Protein 4KBX (pdb70)

Organism: Escherichia coli (strain K12) (NCBI:txid83333)

CATH classification: 2.40.37.30

Foldseek 3Di:
DVLLVVFPVLQVVLVQVCVVVVNDAAQADEFALVQLLVLLLLLVVLLVVLLAAEAEELQQLAVVSQVSSVVSPHPFHAAQAVLSVVLVVSVGAAAEYCPPHHDDLVCLLVPLQVDYNEYEDFDVVSLLSNLVSQVVNVHAHEYAFEEDEPQFDADVSRNTTHYLVCVVVVVVSSVPRNRYDHAYYEYPAQWAQDVVVLDIGGTVSVVSRLVSCVVVVVVVDDHNAYEHEDPSHSVCSVVCSVSVHRYYYDYCSSQQQGPSCPNNPGPRGHRWGKWFWADDDPFWTKTADFFDDPVWPWWKKWWADVVVRDIDIWTWDDDDPPDDCRITITHGDDDGGIMMITDTSGSLLVTWGKYWYWYCSVVVDTDTDFIGTSNHHGPD

Radius of gyration: 22.04 Å; Cα contacts (8 Å, |Δi|>4): 861; chains: 1; bounding box: 59×41×60 Å

Solvent-accessible surface area: 16133 Å² total

InterPro domains:
  IPR001608 Alanine racemase, N-terminal [PF01168] (33-264)
  IPR029066 PLP-binding barrel [SSF51419] (34-268)
  IPR048449 YhfX-like, C-terminal domain [PF21279] (278-374)

Secondary structure (DSSP, 8-state):
-TTT----HHHHHHHHHHHHTT-S-SSEEEEEHHHHHHHHHHHHHHHHHHT-EE--------HHHHHHHHTTT---EEESSHHHHH--TT---EEEESSSSPPPGGGHHHHHHH-EEEEEESSHHHHHHHHHHHHHTT--EEEEEEEE-TTS---TT---SEEGGGHHHHHHHHHH-TTEEEEEEE-S-SEEEETTTTEEEE-HHHHHHHHHHHHHHTTT---SEEE--SS--TTTHHHHHHTT--EE--SGGGGT-SGGGTTS-SSSPP--EEEEEEEEETTEEEEE-S---TTS---EEEEEETTTTEEEEEEBPP--TTS--SEEEESS---TT-EEEE-----GGGS--EEEEEE-GGGT--EEEEEE-TTS-B--

B-factor: mean 26.82, std 7.21, range [16.88, 63.21]

Structure (mmCIF, N/CA/C/O backbone):
data_4KBX
#
_entry.id   4KBX
#
_cell.length_a   66.920
_cell.length_b   82.651
_cell.length_c   149.460
_cell.angle_alpha   90.00
_cell.angle_beta   90.00
_cell.angle_gamma   90.00
#
_symmetry.space_group_name_H-M   'C 2 2 21'
#
loop_
_entity.id
_entity.type
_entity.pdbx_description
1 polymer 'Uncharacterized protein YhfX'
2 non-polymer 'SULFATE ION'
3 non-polymer GLYCEROL
4 non-polymer 'CHLORIDE ION'
5 water water
#
loop_
_atom_site.group_PDB
_atom_site.id
_atom_site.type_symbol
_atom_site.label_atom_id
_atom_site.label_alt_id
_atom_site.label_comp_id
_atom_site.label_asym_id
_atom_site.label_entity_id
_atom_site.label_seq_id
_atom_site.pdbx_PDB_ins_code
_atom_site.Cartn_x
_atom_site.Cartn_y
_atom_site.Cartn_z
_atom_site.occupancy
_atom_site.B_iso_or_equiv
_atom_site.auth_seq_id
_atom_site.auth_comp_id
_atom_site.auth_asym_id
_atom_site.auth_atom_id
_atom_site.pdbx_PDB_model_num
ATOM 12 N N . PHE A 1 3 ? 15.971 55.717 46.589 1.00 19.76 2 PHE A N 1
ATOM 13 C CA . PHE A 1 3 ? 15.260 56.708 47.401 1.00 20.90 2 PHE A CA 1
ATOM 14 C C . PHE A 1 3 ? 13.944 57.212 46.789 1.00 20.71 2 PHE A C 1
ATOM 15 O O . PHE A 1 3 ? 13.353 58.162 47.299 1.00 21.63 2 PHE A O 1
ATOM 23 N N . VAL A 1 4 ? 13.502 56.604 45.692 1.00 21.05 3 VAL A N 1
ATOM 24 C CA . VAL A 1 4 ? 12.246 57.020 45.069 1.00 20.51 3 VAL A CA 1
ATOM 25 C C . VAL A 1 4 ? 11.050 56.817 46.005 1.00 22.08 3 VAL A C 1
ATOM 26 O O . VAL A 1 4 ? 10.191 57.697 46.121 1.00 21.24 3 VAL A O 1
ATOM 30 N N . GLU A 1 5 ? 11.018 55.683 46.702 1.00 19.84 4 GLU A N 1
ATOM 31 C CA . GLU A 1 5 ? 9.980 55.435 47.712 1.00 22.31 4 GLU A CA 1
ATOM 32 C C . GLU A 1 5 ? 9.979 56.521 48.780 1.00 21.13 4 GLU A C 1
ATOM 33 O O . GLU A 1 5 ? 8.930 57.062 49.135 1.00 21.64 4 GLU A O 1
ATOM 39 N N . ALA A 1 6 ? 11.162 56.846 49.287 1.00 21.10 5 ALA A N 1
ATOM 40 C CA . ALA A 1 6 ? 11.275 57.857 50.329 1.00 21.13 5 ALA A CA 1
ATOM 41 C C . ALA A 1 6 ? 10.892 59.245 49.822 1.00 20.40 5 ALA A C 1
ATOM 42 O O . ALA A 1 6 ? 10.245 60.012 50.540 1.00 20.81 5 ALA A O 1
ATOM 44 N N . LEU A 1 7 ? 11.282 59.556 48.585 1.00 20.21 6 LEU A N 1
ATOM 45 C CA . LEU A 1 7 ? 10.919 60.815 47.950 1.00 19.67 6 LEU A CA 1
ATOM 46 C C . LEU A 1 7 ? 9.405 60.958 47.817 1.00 20.07 6 LEU A C 1
ATOM 47 O O . LEU A 1 7 ? 8.851 62.007 48.136 1.00 20.73 6 LEU A O 1
ATOM 76 N N . ARG A 1 9 ? 7.148 59.603 49.553 1.00 21.26 8 ARG A N 1
ATOM 77 C CA . ARG A 1 9 ? 6.499 59.707 50.856 1.00 21.63 8 ARG A CA 1
ATOM 78 C C . ARG A 1 9 ? 6.777 61.045 51.543 1.00 22.53 8 ARG A C 1
ATOM 79 O O . ARG A 1 9 ? 5.870 61.685 52.089 1.00 23.89 8 ARG A O 1
ATOM 87 N N . GLN A 1 10 ? 8.041 61.457 51.526 1.00 20.13 9 GLN A N 1
ATOM 88 C CA . GLN A 1 10 ? 8.465 62.611 52.306 1.00 20.88 9 GLN A CA 1
ATOM 89 C C . GLN A 1 10 ? 8.419 63.959 51.600 1.00 20.45 9 GLN A C 1
ATOM 90 O O . GLN A 1 10 ? 8.305 64.995 52.263 1.00 24.43 9 GLN A O 1
ATOM 96 N N . ASN A 1 11 ? 8.541 63.964 50.275 1.00 20.87 10 ASN A N 1
ATOM 97 C CA . ASN A 1 11 ? 8.628 65.226 49.547 1.00 19.38 10 ASN A CA 1
ATOM 98 C C . ASN A 1 11 ? 8.051 65.173 48.132 1.00 22.56 10 ASN A C 1
ATOM 99 O O . ASN A 1 11 ? 8.736 65.476 47.138 1.00 21.47 10 ASN A O 1
ATOM 104 N N . PRO A 1 12 ? 6.768 64.804 48.025 1.00 20.70 11 PRO A N 1
ATOM 105 C CA . PRO A 1 12 ? 6.158 64.822 46.696 1.00 20.18 11 PRO A CA 1
ATOM 106 C C . PRO A 1 12 ? 6.140 66.228 46.083 1.00 20.55 11 PRO A C 1
ATOM 107 O O . PRO A 1 12 ? 6.110 66.347 44.854 1.00 22.62 11 PRO A O 1
ATOM 111 N N . ALA A 1 13 ? 6.163 67.267 46.914 1.00 21.61 12 ALA A N 1
ATOM 112 C CA . ALA A 1 13 ? 6.162 68.639 46.411 1.00 21.67 12 ALA A CA 1
ATOM 113 C C . ALA A 1 13 ? 7.415 68.943 45.603 1.00 22.10 12 ALA A C 1
ATOM 114 O O . ALA A 1 13 ? 7.377 69.768 44.692 1.00 21.11 12 ALA A O 1
ATOM 116 N N . LEU A 1 14 ? 8.524 68.283 45.942 1.00 19.97 13 LEU A N 1
ATOM 117 C CA . LEU A 1 14 ? 9.763 68.478 45.201 1.00 21.62 13 LEU A CA 1
ATOM 118 C C . LEU A 1 14 ? 9.651 67.889 43.789 1.00 20.25 13 LEU A C 1
ATOM 119 O O . LEU A 1 14 ? 10.159 68.474 42.825 1.00 21.07 13 LEU A O 1
ATOM 124 N N . ILE A 1 15 ? 9.009 66.727 43.670 1.00 19.82 14 ILE A N 1
ATOM 125 C CA . ILE A 1 15 ? 8.749 66.146 42.362 1.00 20.33 14 ILE A CA 1
ATOM 126 C C . ILE A 1 15 ? 7.929 67.127 41.532 1.00 20.67 14 ILE A C 1
ATOM 127 O O . ILE A 1 15 ? 8.271 67.422 40.388 1.00 21.41 14 ILE A O 1
ATOM 132 N N . SER A 1 16 ? 6.860 67.656 42.122 1.00 22.98 15 SER A N 1
ATOM 133 C CA . SER A 1 16 ? 5.986 68.573 41.392 1.00 23.88 15 SER A CA 1
ATOM 134 C C . SER A 1 16 ? 6.708 69.843 40.985 1.00 22.06 15 SER A C 1
ATOM 135 O O . SER A 1 16 ? 6.553 70.319 39.858 1.00 23.89 15 SER A O 1
ATOM 138 N N . ALA A 1 17 ? 7.523 70.378 41.891 1.00 21.50 16 ALA A N 1
ATOM 139 C CA . ALA A 1 17 ? 8.256 71.602 41.599 1.00 21.47 16 ALA A CA 1
ATOM 140 C C . ALA A 1 17 ? 9.270 71.405 40.473 1.00 22.91 16 ALA A C 1
ATOM 141 O O . ALA A 1 17 ? 9.402 72.263 39.599 1.00 23.96 16 ALA A O 1
ATOM 143 N N . ALA A 1 18 ? 9.992 70.287 40.517 1.00 21.08 17 ALA A N 1
ATOM 144 C CA . ALA A 1 18 ? 11.026 70.006 39.526 1.00 21.15 17 ALA A CA 1
ATOM 145 C C . ALA A 1 18 ? 10.414 69.902 38.136 1.00 21.19 17 ALA A C 1
ATOM 146 O O . ALA A 1 18 ? 10.924 70.498 37.191 1.00 20.81 17 ALA A O 1
ATOM 148 N N . LEU A 1 19 ? 9.335 69.134 38.032 1.00 21.83 18 LEU A N 1
ATOM 149 C CA . LEU A 1 19 ? 8.665 68.918 36.754 1.00 19.64 18 LEU A CA 1
ATOM 150 C C . LEU A 1 19 ? 8.072 70.220 36.237 1.00 24.38 18 LEU A C 1
ATOM 151 O O . LEU A 1 19 ? 8.152 70.511 35.037 1.00 23.79 18 LEU A O 1
ATOM 156 N N . SER A 1 20 ? 7.493 71.009 37.140 1.00 24.38 19 SER A N 1
ATOM 157 C CA . SER A 1 20 ? 6.903 72.286 36.755 1.00 25.88 19 SER A CA 1
ATOM 158 C C . SER A 1 20 ? 7.957 73.220 36.181 1.00 24.77 19 SER A C 1
ATOM 159 O O . SER A 1 20 ? 7.773 73.795 35.106 1.00 25.35 19 SER A O 1
ATOM 162 N N . LEU A 1 21 ? 9.082 73.337 36.879 1.00 22.98 20 LEU A N 1
ATOM 163 C CA . LEU A 1 21 ? 10.165 74.202 36.436 1.00 21.52 20 LEU A CA 1
ATOM 164 C C . LEU A 1 21 ? 10.802 73.714 35.130 1.00 22.42 20 LEU A C 1
ATOM 165 O O . LEU A 1 21 ? 11.180 74.518 34.278 1.00 24.13 20 LEU A O 1
ATOM 170 N N . TRP A 1 22 ? 10.919 72.398 34.972 1.00 20.66 21 TRP A N 1
ATOM 171 C CA . TRP A 1 22 ? 11.418 71.836 33.715 1.00 21.86 21 TRP A CA 1
ATOM 172 C C . TRP A 1 22 ? 10.476 72.185 32.558 1.00 23.52 21 TRP A C 1
ATOM 173 O O . TRP A 1 22 ? 10.933 72.588 31.474 1.00 24.08 21 TRP A O 1
ATOM 184 N N . GLN A 1 23 ? 9.171 72.052 32.792 1.00 22.37 22 GLN A N 1
ATOM 185 C CA . GLN A 1 23 ? 8.191 72.338 31.739 1.00 24.32 22 GLN A CA 1
ATOM 186 C C . GLN A 1 23 ? 8.248 73.815 31.325 1.00 27.32 22 GLN A C 1
ATOM 187 O O . GLN A 1 23 ? 7.977 74.162 30.170 1.00 26.71 22 GLN A O 1
ATOM 193 N N . GLN A 1 24 ? 8.636 74.671 32.264 1.00 26.31 23 GLN A N 1
ATOM 194 C CA . GLN A 1 24 ? 8.841 76.093 31.997 1.00 26.67 23 GLN A CA 1
ATOM 195 C C . GLN A 1 24 ? 10.180 76.380 31.316 1.00 27.13 23 GLN A C 1
ATOM 196 O O . GLN A 1 24 ? 10.488 77.533 31.018 1.00 30.62 23 GLN A O 1
ATOM 202 N N . GLY A 1 25 ? 10.991 75.347 31.104 1.00 24.87 24 GLY A N 1
ATOM 203 C CA . GLY A 1 25 ? 12.289 75.510 30.464 1.00 24.95 24 GLY A CA 1
ATOM 204 C C . GLY A 1 25 ? 13.372 76.066 31.378 1.00 26.24 24 GLY A C 1
ATOM 205 O O . GLY A 1 25 ? 14.348 76.661 30.914 1.00 29.03 24 GLY A O 1
ATOM 206 N N . LYS A 1 26 ? 13.215 75.853 32.685 1.00 26.22 25 LYS A N 1
ATOM 207 C CA . LYS A 1 26 ? 14.108 76.449 33.676 1.00 26.86 25 LYS A CA 1
ATOM 208 C C . LYS A 1 26 ? 15.082 75.454 34.311 1.00 26.36 25 LYS A C 1
ATOM 209 O O . LYS A 1 26 ? 15.986 75.854 35.049 1.00 29.20 25 LYS A O 1
ATOM 215 N N . ILE A 1 27 ? 14.897 74.164 34.039 1.00 24.57 26 ILE A N 1
ATOM 216 C CA . ILE A 1 27 ? 15.830 73.149 34.538 1.00 24.24 26 ILE A CA 1
ATOM 217 C C . ILE A 1 27 ? 16.216 72.186 33.427 1.00 25.87 26 ILE A C 1
ATOM 218 O O . ILE A 1 27 ? 15.363 71.480 32.886 1.00 25.26 26 ILE A O 1
ATOM 223 N N . ALA A 1 28 ? 17.503 72.169 33.095 1.00 24.80 27 ALA A N 1
ATOM 224 C CA . ALA A 1 28 ? 18.032 71.305 32.042 1.00 22.01 27 ALA A CA 1
ATOM 225 C C . ALA A 1 28 ? 18.253 69.898 32.578 1.00 22.82 27 ALA A C 1
ATOM 226 O O . ALA A 1 28 ? 18.432 69.719 33.789 1.00 22.82 27 ALA A O 1
ATOM 228 N N . PRO A 1 29 ? 18.239 68.890 31.692 1.00 21.23 28 PRO A N 1
ATOM 229 C CA . PRO A 1 29 ? 18.524 67.506 32.103 1.00 20.71 28 PRO A CA 1
ATOM 230 C C . PRO A 1 29 ? 19.925 67.354 32.696 1.00 22.12 28 PRO A C 1
ATOM 231 O O . PRO A 1 29 ? 20.822 68.138 32.379 1.00 22.58 28 PRO A O 1
ATOM 235 N N . ASP A 1 30 ? 20.088 66.326 33.522 1.00 19.93 29 ASP A N 1
ATOM 236 C CA . ASP A 1 30 ? 21.287 66.126 34.339 1.00 19.80 29 ASP A CA 1
ATOM 237 C C . ASP A 1 30 ? 21.472 67.273 35.327 1.00 20.46 29 ASP A C 1
ATOM 238 O O . ASP A 1 30 ? 22.536 67.906 35.400 1.00 22.04 29 ASP A O 1
ATOM 243 N N . SER A 1 31 ? 20.417 67.527 36.094 1.00 20.45 30 SER A N 1
ATOM 244 C CA . SER A 1 31 ? 20.463 68.469 37.213 1.00 20.13 30 SER A CA 1
ATOM 245 C C . SER A 1 31 ? 19.916 67.813 38.468 1.00 20.00 30 SER A C 1
ATOM 246 O O . SER A 1 31 ? 18.855 67.188 38.435 1.00 20.33 30 SER A O 1
ATOM 249 N N . TRP A 1 32 ? 20.636 67.948 39.579 1.00 19.06 31 TRP A N 1
ATOM 250 C CA . TRP A 1 32 ? 20.050 67.622 40.880 1.00 18.22 31 TRP A CA 1
ATOM 251 C C . TRP A 1 32 ? 19.279 68.851 41.291 1.00 19.27 31 TRP A C 1
ATOM 252 O O . TRP A 1 32 ? 19.804 69.967 41.222 1.00 22.95 31 TRP A O 1
ATOM 263 N N . VAL A 1 33 ? 18.021 68.657 41.677 1.00 18.17 32 VAL A N 1
ATOM 264 C CA . VAL A 1 33 ? 17.196 69.761 42.134 1.00 20.37 32 VAL A CA 1
ATOM 265 C C . VAL A 1 33 ? 17.079 69.669 43.646 1.00 20.57 32 VAL A C 1
ATOM 266 O O . VAL A 1 33 ? 16.609 68.665 44.179 1.00 21.68 32 VAL A O 1
ATOM 270 N N . ILE A 1 34 ? 17.526 70.720 44.323 1.00 19.65 33 ILE A N 1
ATOM 271 C CA . ILE A 1 34 ? 17.608 70.736 45.774 1.00 21.08 33 ILE A CA 1
ATOM 272 C C . ILE A 1 34 ? 16.527 71.611 46.373 1.00 21.26 33 ILE A C 1
ATOM 273 O O . ILE A 1 34 ? 16.397 72.779 46.011 1.00 21.20 33 ILE A O 1
ATOM 278 N N . ASP A 1 35 ? 15.775 71.039 47.308 1.00 19.27 34 ASP A N 1
ATOM 279 C CA . ASP A 1 35 ? 14.733 71.749 48.040 1.00 20.36 34 ASP A CA 1
ATOM 280 C C . ASP A 1 35 ? 15.427 72.508 49.177 1.00 21.42 34 ASP A C 1
ATOM 281 O O . ASP A 1 35 ? 15.761 71.929 50.212 1.00 21.47 34 ASP A O 1
ATOM 286 N N . VAL A 1 36 ? 15.650 73.803 48.968 1.00 21.22 35 VAL A N 1
ATOM 287 C CA . VAL A 1 36 ? 16.367 74.625 49.944 1.00 21.83 35 VAL A CA 1
ATOM 288 C C . VAL A 1 36 ? 15.632 74.707 51.290 1.00 21.22 35 VAL A C 1
ATOM 289 O O . VAL A 1 36 ? 16.262 74.603 52.354 1.00 22.60 35 VAL A O 1
ATOM 293 N N . ASP A 1 37 ? 14.307 74.882 51.244 1.00 23.43 36 ASP A N 1
ATOM 294 C CA . ASP A 1 37 ? 13.498 74.915 52.464 1.00 22.37 36 ASP A CA 1
ATOM 295 C C . ASP A 1 37 ? 13.750 73.653 53.283 1.00 22.14 36 ASP A C 1
ATOM 296 O O . ASP A 1 37 ? 13.939 73.714 54.499 1.00 22.09 36 ASP A O 1
ATOM 301 N N . GLN A 1 38 ? 13.747 72.508 52.609 1.00 19.40 37 GLN A N 1
ATOM 302 C CA . GLN A 1 38 ? 13.895 71.235 53.295 1.00 20.99 37 GLN A CA 1
ATOM 303 C C . GLN A 1 38 ? 15.310 70.954 53.793 1.00 22.57 37 GLN A C 1
ATOM 304 O O . GLN A 1 38 ? 15.493 70.409 54.884 1.00 20.53 37 GLN A O 1
ATOM 310 N N . ILE A 1 39 ? 16.317 71.286 52.992 1.00 19.76 38 ILE A N 1
ATOM 311 C CA . ILE A 1 39 ? 17.683 71.044 53.442 1.00 21.14 38 ILE A CA 1
ATOM 312 C C . ILE A 1 39 ? 17.997 71.879 54.694 1.00 21.51 38 ILE A C 1
ATOM 313 O O . ILE A 1 39 ? 18.665 71.408 55.611 1.00 21.94 38 ILE A O 1
ATOM 318 N N . LEU A 1 40 ? 17.479 73.101 54.746 1.00 20.76 39 LEU A N 1
ATOM 319 C CA . LEU A 1 40 ? 17.692 73.957 55.907 1.00 24.34 39 LEU A CA 1
ATOM 320 C C . LEU A 1 40 ? 16.910 73.455 57.121 1.00 23.35 39 LEU A C 1
ATOM 321 O O . LEU A 1 40 ? 17.390 73.529 58.256 1.00 23.54 39 LEU A O 1
ATOM 326 N N . GLU A 1 41 ? 15.710 72.936 56.896 1.00 21.28 40 GLU A N 1
ATOM 327 C CA . GLU A 1 41 ? 14.958 72.322 57.992 1.00 21.99 40 GLU A CA 1
ATOM 328 C C . GLU A 1 41 ? 15.715 71.106 58.536 1.00 22.89 40 GLU A C 1
ATOM 329 O O . GLU A 1 41 ? 15.843 70.939 59.758 1.00 22.13 40 GLU A O 1
ATOM 335 N N . ASN A 1 42 ? 16.219 70.263 57.633 1.00 20.59 41 ASN A N 1
ATOM 336 C CA . ASN A 1 42 ? 16.993 69.093 58.032 1.00 20.84 41 ASN A CA 1
ATOM 337 C C . ASN A 1 42 ? 18.225 69.506 58.826 1.00 20.07 41 ASN A C 1
ATOM 338 O O . ASN A 1 42 ? 18.560 68.891 59.841 1.00 22.17 41 ASN A O 1
ATOM 343 N N . GLY A 1 43 ? 18.896 70.551 58.356 1.00 20.24 42 GLY A N 1
ATOM 344 C CA . GLY A 1 43 ? 20.115 71.027 58.991 1.00 20.76 42 GLY A CA 1
ATOM 345 C C . GLY A 1 43 ? 19.857 71.517 60.406 1.00 23.00 42 GLY A C 1
ATOM 346 O O . GLY A 1 43 ? 20.671 71.304 61.298 1.00 21.66 42 GLY A O 1
ATOM 347 N N . LYS A 1 44 ? 18.723 72.181 60.592 1.00 21.98 43 LYS A N 1
ATOM 348 C CA . LYS A 1 44 ? 18.301 72.668 61.894 1.00 21.12 43 LYS A CA 1
ATOM 349 C C . LYS A 1 44 ? 17.993 71.516 62.850 1.00 23.58 43 LYS A C 1
ATOM 350 O O . LYS A 1 44 ? 18.389 71.550 64.021 1.00 21.47 43 LYS A O 1
ATOM 356 N N . ARG A 1 45 ? 17.290 70.498 62.361 1.00 22.38 44 ARG A N 1
ATOM 357 C CA . ARG A 1 45 ? 16.982 69.327 63.185 1.00 23.32 44 ARG A CA 1
ATOM 358 C C . ARG A 1 45 ? 18.250 68.624 63.663 1.00 22.03 44 ARG A C 1
ATOM 359 O O . ARG A 1 45 ? 18.339 68.164 64.806 1.00 22.22 44 ARG A O 1
ATOM 367 N N . LEU A 1 46 ? 19.236 68.536 62.782 1.00 20.52 45 LEU A N 1
ATOM 368 C CA . LEU A 1 46 ? 20.502 67.926 63.144 1.00 18.45 45 LEU A CA 1
ATOM 369 C C . LEU A 1 46 ? 21.188 68.716 64.263 1.00 20.77 45 LEU A C 1
ATOM 370 O O . LEU A 1 46 ? 21.705 68.136 65.219 1.00 20.72 45 LEU A O 1
ATOM 375 N N . ILE A 1 47 ? 21.196 70.038 64.132 1.00 19.67 46 ILE A N 1
ATOM 376 C CA . ILE A 1 47 ? 21.838 70.898 65.115 1.00 20.90 46 ILE A CA 1
ATOM 377 C C . ILE A 1 47 ? 21.132 70.751 66.460 1.00 21.96 46 ILE A C 1
ATOM 378 O O . ILE A 1 47 ? 21.787 70.595 67.503 1.00 21.96 46 ILE A O 1
ATOM 383 N N . GLU A 1 48 ? 19.801 70.782 66.434 1.00 21.90 47 GLU A N 1
ATOM 384 C CA . GLU A 1 48 ? 19.023 70.726 67.677 1.00 21.22 47 GLU A CA 1
ATOM 385 C C . GLU A 1 48 ? 19.220 69.398 68.382 1.00 23.57 47 GLU A C 1
ATOM 386 O O . GLU A 1 48 ? 19.250 69.328 69.617 1.00 23.34 47 GLU A O 1
ATOM 392 N N . THR A 1 49 ? 19.330 68.338 67.596 1.00 19.51 48 THR A N 1
ATOM 393 C CA . THR A 1 49 ? 19.582 67.008 68.133 1.00 19.31 48 THR A CA 1
ATOM 394 C C . THR A 1 49 ? 20.989 66.892 68.721 1.00 22.01 48 THR A C 1
ATOM 395 O O . THR A 1 49 ? 21.165 66.443 69.861 1.00 22.04 48 THR A O 1
ATOM 399 N N . ALA A 1 50 ? 21.990 67.312 67.952 1.00 19.56 49 ALA A N 1
ATOM 400 C CA . ALA A 1 50 ? 23.370 67.240 68.408 1.00 21.48 49 ALA A CA 1
ATOM 401 C C . ALA A 1 50 ? 23.581 68.047 69.682 1.00 21.77 49 ALA A C 1
ATOM 402 O O . ALA A 1 50 ? 24.310 67.615 70.581 1.00 22.25 49 ALA A O 1
ATOM 404 N N . ARG A 1 51 ? 22.928 69.202 69.773 1.00 23.03 50 ARG A N 1
ATOM 405 C CA . ARG A 1 51 ? 23.097 70.088 70.928 1.00 25.17 50 ARG A CA 1
ATOM 406 C C . ARG A 1 51 ? 22.710 69.426 72.230 1.00 24.78 50 ARG A C 1
ATOM 407 O O . ARG A 1 51 ? 23.380 69.617 73.247 1.00 24.82 50 ARG A O 1
ATOM 415 N N . LEU A 1 52 ? 21.642 68.638 72.206 1.00 22.30 51 LEU A N 1
ATOM 416 C CA . LEU A 1 52 ? 21.210 67.959 73.429 1.00 21.39 51 LEU A CA 1
ATOM 417 C C . LEU A 1 52 ? 22.308 67.023 73.938 1.00 23.97 51 LEU A C 1
ATOM 418 O O . LEU A 1 52 ? 22.539 66.909 75.147 1.00 25.12 51 LEU A O 1
ATOM 423 N N . TYR A 1 53 ? 23.001 66.369 73.012 1.00 22.27 52 TYR A N 1
ATOM 424 C CA . TYR A 1 53 ? 24.066 65.431 73.374 1.00 24.10 52 TYR A CA 1
ATOM 425 C C . TYR A 1 53 ? 25.416 66.100 73.574 1.00 24.63 52 TYR A C 1
ATOM 426 O O . TYR A 1 53 ? 26.366 65.450 73.990 1.00 27.34 52 TYR A O 1
ATOM 435 N N . GLY A 1 54 ? 25.498 67.394 73.284 1.00 22.88 53 GLY A N 1
ATOM 436 C CA . GLY A 1 54 ? 26.763 68.105 73.374 1.00 22.91 53 GLY A CA 1
ATOM 437 C C . GLY A 1 54 ? 27.781 67.693 72.311 1.00 25.38 53 GLY A C 1
ATOM 438 O O . GLY A 1 54 ? 28.994 67.826 72.501 1.00 25.21 53 GLY A O 1
ATOM 439 N N . ILE A 1 55 ? 27.288 67.184 71.190 1.00 21.10 54 ILE A N 1
ATOM 440 C CA . ILE A 1 55 ? 28.153 66.834 70.072 1.00 21.19 54 ILE A CA 1
ATOM 441 C C . ILE A 1 55 ? 28.238 68.002 69.091 1.00 23.30 54 ILE A C 1
ATOM 442 O O . ILE A 1 55 ? 27.214 68.542 68.679 1.00 22.68 54 ILE A O 1
ATOM 447 N N . GLU A 1 56 ? 29.457 68.395 68.720 1.00 22.35 55 GLU A N 1
ATOM 448 C CA . GLU A 1 56 ? 29.632 69.458 67.741 1.00 21.29 55 GLU A CA 1
ATOM 449 C C . GLU A 1 56 ? 29.587 68.884 66.333 1.00 22.49 55 GLU A C 1
ATOM 450 O O . GLU A 1 56 ? 30.052 67.776 66.100 1.00 20.90 55 GLU A O 1
ATOM 456 N N . LEU A 1 57 ? 29.023 69.641 65.402 1.00 20.50 56 LEU A N 1
ATOM 457 C CA . LEU A 1 57 ? 28.909 69.172 64.023 1.00 20.62 56 LEU A CA 1
ATOM 458 C C . LEU A 1 57 ? 29.711 70.022 63.053 1.00 21.05 56 LEU A C 1
ATOM 459 O O . LEU A 1 57 ? 29.628 71.253 63.078 1.00 21.95 56 LEU A O 1
ATOM 464 N N . TYR A 1 58 ? 30.483 69.352 62.196 1.00 20.14 57 TYR A N 1
ATOM 465 C CA . TYR A 1 58 ? 31.085 69.989 61.029 1.00 20.47 57 TYR A CA 1
ATOM 466 C C . TYR A 1 58 ? 30.287 69.572 59.790 1.00 21.18 57 TYR A C 1
ATOM 467 O O . TYR A 1 58 ? 29.879 68.415 59.662 1.00 22.27 57 TYR A O 1
ATOM 476 N N . LEU A 1 59 ? 30.092 70.509 58.876 1.00 20.84 58 LEU A N 1
ATOM 477 C CA A LEU A 1 59 ? 29.267 70.275 57.697 0.50 20.49 58 LEU A CA 1
ATOM 478 C CA B LEU A 1 59 ? 29.272 70.270 57.685 0.50 20.49 58 LEU A CA 1
ATOM 479 C C . LEU A 1 59 ? 30.072 69.642 56.557 1.00 21.85 58 LEU A C 1
ATOM 480 O O . LEU A 1 59 ? 31.081 70.193 56.135 1.00 21.92 58 LEU A O 1
ATOM 497 N N . THR A 1 61 ? 30.030 68.672 52.598 1.00 17.36 60 THR A N 1
ATOM 498 C CA . THR A 1 61 ? 29.287 69.166 51.437 1.00 17.75 60 THR A CA 1
ATOM 499 C C . THR A 1 61 ? 29.562 68.454 50.121 1.00 21.27 60 THR A C 1
ATOM 500 O O . THR A 1 61 ? 28.938 68.797 49.113 1.00 20.87 60 THR A O 1
ATOM 528 N N . GLN A 1 63 ? 28.822 65.648 48.839 1.00 19.17 62 GLN A N 1
ATOM 529 C CA . GLN A 1 63 ? 27.757 64.894 48.190 1.00 20.03 62 GLN A CA 1
ATOM 530 C C . GLN A 1 63 ? 26.756 65.776 47.469 1.00 21.32 62 GLN A C 1
ATOM 531 O O . GLN A 1 63 ? 26.123 65.325 46.514 1.00 20.72 62 GLN A O 1
ATOM 537 N N . PHE A 1 64 ? 26.608 67.024 47.911 1.00 20.62 63 PHE A N 1
ATOM 538 C CA . PHE A 1 64 ? 25.760 67.941 47.150 1.00 22.70 63 PHE A CA 1
ATOM 539 C C . PHE A 1 64 ? 26.554 68.908 46.266 1.00 23.00 63 PHE A C 1
ATOM 540 O O . PHE A 1 64 ? 26.108 70.008 45.947 1.00 23.68 63 PHE A O 1
ATOM 548 N N . GLY A 1 65 ? 27.736 68.466 45.855 1.00 20.24 64 GLY A N 1
ATOM 549 C CA . GLY A 1 65 ? 28.499 69.187 44.855 1.00 21.67 64 GLY A CA 1
ATOM 550 C C . GLY A 1 65 ? 29.305 70.331 45.421 1.00 22.29 64 GLY A C 1
ATOM 551 O O . GLY A 1 65 ? 29.516 71.338 44.738 1.00 22.17 64 GLY A O 1
ATOM 552 N N . ARG A 1 66 ? 29.79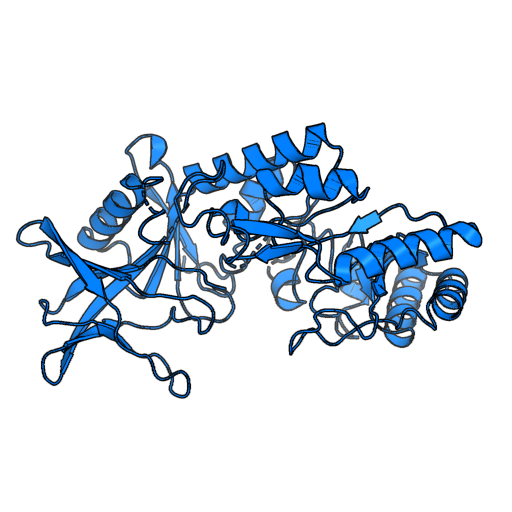7 70.152 46.651 1.00 19.87 65 ARG A N 1
ATOM 553 C CA . ARG A 1 66 ? 30.606 71.164 47.345 1.00 20.97 65 ARG A CA 1
ATOM 554 C C . ARG A 1 66 ? 30.072 72.573 47.106 1.00 21.72 65 ARG A C 1
ATOM 555 O O . ARG A 1 66 ? 30.800 73.486 46.734 1.00 23.10 65 ARG A O 1
ATOM 563 N N . ASN A 1 67 ? 28.777 72.729 47.339 1.00 21.60 66 ASN A N 1
ATOM 564 C CA . ASN A 1 67 ? 28.082 73.940 46.961 1.00 21.31 66 ASN A CA 1
ATOM 565 C C . ASN A 1 67 ? 28.234 75.038 48.014 1.00 23.11 66 ASN A C 1
ATOM 566 O O . ASN A 1 67 ? 27.814 74.866 49.151 1.00 23.18 66 ASN A O 1
ATOM 571 N N . PRO A 1 68 ? 28.824 76.181 47.633 1.00 22.36 67 PRO A N 1
ATOM 572 C CA . PRO A 1 68 ? 29.145 77.213 48.632 1.00 24.78 67 PRO A CA 1
ATOM 573 C C . PRO A 1 68 ? 27.925 77.997 49.106 1.00 24.77 67 PRO A C 1
ATOM 574 O O . PRO A 1 68 ? 27.935 78.542 50.213 1.00 25.28 67 PRO A O 1
ATOM 578 N N . TRP A 1 69 ? 26.891 78.062 48.274 1.00 24.09 68 TRP A N 1
ATOM 579 C CA . TRP A 1 69 ? 25.672 78.766 48.638 1.00 24.92 68 TRP A CA 1
ATOM 580 C C . TRP A 1 69 ? 24.967 77.995 49.754 1.00 24.51 68 TRP A C 1
ATOM 581 O O . TRP A 1 69 ? 24.603 78.566 50.792 1.00 24.75 68 TRP A O 1
ATOM 592 N N . LEU A 1 70 ? 24.771 76.697 49.542 1.00 21.51 69 LEU A N 1
ATOM 593 C CA . LEU A 1 70 ? 24.192 75.842 50.582 1.00 21.96 69 LEU A CA 1
ATOM 594 C C . LEU A 1 70 ? 25.063 75.823 51.839 1.00 24.11 69 LEU A C 1
ATOM 595 O O . LEU A 1 70 ? 24.550 75.870 52.965 1.00 23.20 69 LEU A O 1
ATOM 600 N N . ALA A 1 71 ? 26.379 75.746 51.651 1.00 22.56 70 ALA A N 1
ATOM 601 C CA . ALA A 1 71 ? 27.302 75.715 52.789 1.00 22.66 70 ALA A CA 1
ATOM 602 C C . ALA A 1 71 ? 27.135 76.944 53.661 1.00 23.54 70 ALA A C 1
ATOM 603 O O . ALA A 1 71 ? 27.089 76.841 54.887 1.00 23.81 70 ALA A O 1
ATOM 605 N N . GLU A 1 72 ? 27.028 78.109 53.031 1.00 22.66 71 GLU A N 1
ATOM 606 C CA . GLU A 1 72 ? 26.903 79.346 53.792 1.00 24.35 71 GLU A CA 1
ATOM 607 C C . GLU A 1 72 ? 25.591 79.398 54.578 1.00 25.02 71 GLU A C 1
ATOM 608 O O . GLU A 1 72 ? 25.588 79.747 55.759 1.00 26.17 71 GLU A O 1
ATOM 614 N N . LYS A 1 73 ? 24.489 79.038 53.925 1.00 23.70 72 LYS A N 1
ATOM 615 C CA . LYS A 1 73 ? 23.177 79.063 54.574 1.00 24.25 72 LYS A CA 1
ATOM 616 C C . LYS A 1 73 ? 23.107 78.045 55.704 1.00 24.84 72 LYS A C 1
ATOM 617 O O . LYS A 1 73 ? 22.547 78.324 56.766 1.00 26.15 72 LYS A O 1
ATOM 623 N N . LEU A 1 74 ? 23.685 76.867 55.483 1.00 22.65 73 LEU A N 1
ATOM 624 C CA . LEU A 1 74 ? 23.697 75.837 56.520 1.00 22.76 73 LEU A CA 1
ATOM 625 C C . LEU A 1 74 ? 24.581 76.221 57.705 1.00 22.31 73 LEU A C 1
ATOM 626 O O . LEU A 1 74 ? 24.194 76.027 58.854 1.00 23.45 73 LEU A O 1
ATOM 631 N N . LEU A 1 75 ? 25.770 76.756 57.433 1.00 23.30 74 LEU A N 1
ATOM 632 C CA . LEU A 1 75 ? 26.665 77.172 58.506 1.00 22.49 74 LEU A CA 1
ATOM 633 C C . LEU A 1 75 ? 25.966 78.121 59.466 1.00 24.83 74 LEU A C 1
ATOM 634 O O . LEU A 1 75 ? 26.194 78.068 60.675 1.00 24.89 74 LEU A O 1
ATOM 639 N N . ALA A 1 76 ? 25.093 78.965 58.914 1.00 24.55 75 ALA A N 1
ATOM 640 C CA . ALA A 1 76 ? 24.391 79.981 59.691 1.00 26.97 75 ALA A CA 1
ATOM 641 C C . ALA A 1 76 ? 23.439 79.377 60.723 1.00 28.72 75 ALA A C 1
ATOM 642 O O . ALA A 1 76 ? 23.000 80.067 61.645 1.00 31.38 75 ALA A O 1
ATOM 644 N N . LEU A 1 77 ? 23.126 78.091 60.577 1.00 23.70 76 LEU A N 1
ATOM 645 C CA . LEU A 1 77 ? 22.249 77.413 61.528 1.00 24.97 76 LEU A CA 1
ATOM 646 C C . LEU A 1 77 ? 22.939 77.069 62.845 1.00 28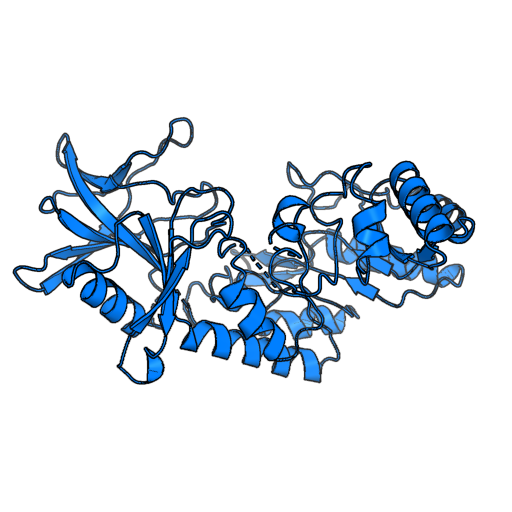.44 76 LEU A C 1
ATOM 647 O O . LEU A 1 77 ? 22.276 76.683 63.812 1.00 30.08 76 LEU A O 1
ATOM 652 N N . GLY A 1 78 ? 24.262 77.182 62.888 1.00 26.37 77 GLY A N 1
ATOM 653 C CA . GLY A 1 78 ? 24.980 76.908 64.122 1.00 26.99 77 GLY A CA 1
ATOM 654 C C . GLY A 1 78 ? 26.055 75.847 64.030 1.00 29.75 77 GLY A C 1
ATOM 655 O O . GLY A 1 78 ? 26.576 75.389 65.054 1.00 30.92 77 GLY A O 1
ATOM 656 N N . TYR A 1 79 ? 26.411 75.464 62.808 1.00 26.05 78 TYR A N 1
ATOM 657 C CA . TYR A 1 79 ? 27.447 74.464 62.607 1.00 25.28 78 TYR A CA 1
ATOM 658 C C . TYR A 1 79 ? 28.790 75.061 62.987 1.00 29.80 78 TYR A C 1
ATOM 659 O O . TYR A 1 79 ? 28.994 76.266 62.849 1.00 31.77 78 TYR A O 1
ATOM 668 N N . SER A 1 80 ? 29.692 74.215 63.473 1.00 30.94 79 SER A N 1
ATOM 669 C CA . SER A 1 80 ? 30.991 74.668 63.961 1.00 32.81 79 SER A CA 1
ATOM 670 C C . SER A 1 80 ? 31.990 74.982 62.851 1.00 35.66 79 SER A C 1
ATOM 671 O O . SER A 1 80 ? 33.064 75.518 63.119 1.00 38.91 79 SER A O 1
ATOM 674 N N . GLY A 1 81 ? 31.640 74.656 61.609 1.00 26.80 80 GLY A N 1
ATOM 675 C CA . GLY A 1 81 ? 32.517 74.901 60.484 1.00 27.46 80 GLY A CA 1
ATOM 676 C C . GLY A 1 81 ? 32.287 73.858 59.407 1.00 22.48 80 GLY A C 1
ATOM 677 O O . GLY A 1 81 ? 31.426 72.990 59.559 1.00 25.99 80 GLY A O 1
ATOM 678 N N . ILE A 1 82 ? 33.036 73.960 58.322 1.00 24.69 81 ILE A N 1
ATOM 679 C CA . ILE A 1 82 ? 32.938 72.999 57.232 1.00 23.94 81 ILE A CA 1
ATOM 680 C C . ILE A 1 82 ? 34.064 71.990 57.332 1.00 21.04 81 ILE A C 1
ATOM 681 O O . ILE A 1 82 ? 35.201 72.358 57.619 1.00 22.45 81 ILE A O 1
ATOM 686 N N . VAL A 1 83 ? 33.753 70.713 57.135 1.00 19.37 82 VAL A N 1
ATOM 687 C CA . VAL A 1 83 ? 34.806 69.717 56.944 1.00 19.82 82 VAL A CA 1
ATOM 688 C C . VAL A 1 83 ? 34.981 69.491 55.441 1.00 18.22 82 VAL A C 1
ATOM 689 O O . VAL A 1 83 ? 34.031 69.140 54.737 1.00 20.84 82 VAL A O 1
ATOM 693 N N . ALA A 1 84 ? 36.196 69.740 54.957 1.00 18.43 83 ALA A N 1
ATOM 694 C CA . ALA A 1 84 ? 36.506 69.634 53.533 1.00 18.52 83 ALA A CA 1
ATOM 695 C C . ALA A 1 84 ? 37.131 68.282 53.212 1.00 20.35 83 ALA A C 1
ATOM 696 O O . ALA A 1 84 ? 38.162 67.926 53.768 1.00 19.22 83 ALA A O 1
ATOM 698 N N . VAL A 1 85 ? 36.509 67.520 52.317 1.00 19.16 84 VAL A N 1
ATOM 699 C CA . VAL A 1 85 ? 36.966 66.153 52.082 1.00 19.82 84 VAL A CA 1
ATOM 700 C C . VAL A 1 85 ? 38.349 66.140 51.441 1.00 20.86 84 VAL A C 1
ATOM 701 O O . VAL A 1 85 ? 39.142 65.211 51.655 1.00 19.53 84 VAL A O 1
ATOM 705 N N . ASP A 1 86 ? 38.637 67.179 50.662 1.00 20.18 85 ASP A N 1
ATOM 706 C CA . ASP A 1 86 ? 39.930 67.306 50.003 1.00 18.78 85 ASP A CA 1
ATOM 707 C C . ASP A 1 86 ? 40.270 68.775 49.783 1.00 19.34 85 ASP A C 1
ATOM 708 O O . ASP A 1 86 ? 39.481 69.666 50.126 1.00 19.02 85 ASP A O 1
ATOM 713 N N . TYR A 1 87 ? 41.444 69.020 49.216 1.00 19.60 86 TYR A N 1
ATOM 714 C CA . TYR A 1 87 ? 41.968 70.377 49.106 1.00 21.30 86 TYR A CA 1
ATOM 715 C C . TYR A 1 87 ? 41.243 71.196 48.042 1.00 20.84 86 TYR A C 1
ATOM 716 O O . TYR A 1 87 ? 41.279 72.426 48.080 1.00 22.01 86 TYR A O 1
ATOM 725 N N . LYS A 1 88 ? 40.581 70.530 47.097 1.00 19.35 87 LYS A N 1
ATOM 726 C CA . LYS A 1 88 ? 39.806 71.261 46.096 1.00 20.06 87 LYS A CA 1
ATOM 727 C C . LYS A 1 88 ? 38.486 71.731 46.688 1.00 21.12 87 LYS A C 1
ATOM 728 O O . LYS A 1 88 ? 37.978 72.798 46.344 1.00 22.04 87 LYS A O 1
ATOM 734 N N . GLU A 1 89 ? 37.940 70.934 47.595 1.00 21.44 88 GLU A N 1
ATOM 735 C CA . GLU A 1 89 ? 36.742 71.321 48.319 1.00 21.73 88 GLU A CA 1
ATOM 736 C C . GLU A 1 89 ? 37.075 72.493 49.237 1.00 22.18 88 GLU A C 1
ATOM 737 O O . GLU A 1 89 ? 36.318 73.458 49.324 1.00 21.17 88 GLU A O 1
ATOM 743 N N . ALA A 1 90 ? 38.229 72.421 49.891 1.00 20.56 89 ALA A N 1
ATOM 744 C CA . ALA A 1 90 ? 38.669 73.524 50.736 1.00 21.85 89 ALA A CA 1
ATOM 745 C C . ALA A 1 90 ? 38.819 74.784 49.884 1.00 21.44 89 ALA A C 1
ATOM 746 O O . ALA A 1 90 ? 38.471 75.884 50.315 1.00 21.82 89 ALA A O 1
ATOM 748 N N . ARG A 1 91 ? 39.323 74.614 48.666 1.00 21.73 90 ARG A N 1
ATOM 749 C CA . ARG A 1 91 ? 39.489 75.733 47.745 1.00 23.33 90 ARG A CA 1
ATOM 750 C C . ARG A 1 91 ? 38.171 76.468 47.466 1.00 24.23 90 ARG A C 1
ATOM 751 O O . ARG A 1 91 ? 38.120 77.697 47.495 1.00 22.56 90 ARG A O 1
ATOM 759 N N . VAL A 1 92 ? 37.102 75.715 47.225 1.00 21.14 91 VAL A N 1
ATOM 760 C CA . VAL A 1 92 ? 35.786 76.316 46.991 1.00 23.79 91 VAL A CA 1
ATOM 761 C C . VAL A 1 92 ? 35.340 77.135 48.198 1.00 24.33 91 VAL A C 1
ATOM 762 O O . VAL A 1 92 ? 34.831 78.255 48.064 1.00 24.43 91 VAL A O 1
ATOM 774 N N . ARG A 1 94 ? 37.121 78.432 50.773 1.00 23.95 93 ARG A N 1
ATOM 775 C CA . ARG A 1 94 ? 37.911 79.613 51.072 1.00 26.32 93 ARG A CA 1
ATOM 776 C C . ARG A 1 94 ? 37.669 80.726 50.058 1.00 26.61 93 ARG A C 1
ATOM 777 O O . ARG A 1 94 ? 37.655 81.902 50.416 1.00 27.84 93 ARG A O 1
ATOM 785 N N . ARG A 1 95 ? 37.463 80.357 48.800 1.00 26.13 94 ARG A N 1
ATOM 786 C CA . ARG A 1 95 ? 37.135 81.349 47.780 1.00 27.97 94 ARG A CA 1
ATOM 787 C C . ARG A 1 95 ? 35.804 82.027 48.090 1.00 29.93 94 ARG A C 1
ATOM 788 O O . ARG A 1 95 ? 35.594 83.193 47.747 1.00 32.63 94 ARG A O 1
ATOM 796 N N . ALA A 1 96 ? 34.913 81.296 48.757 1.00 23.70 95 ALA A N 1
ATOM 797 C CA . ALA A 1 96 ? 33.602 81.819 49.130 1.00 30.06 95 ALA A CA 1
ATOM 798 C C . ALA A 1 96 ? 33.645 82.608 50.435 1.00 31.02 95 ALA A C 1
ATOM 799 O O . ALA A 1 96 ? 32.646 83.203 50.846 1.00 33.12 95 ALA A O 1
ATOM 801 N N . GLY A 1 97 ? 34.801 82.601 51.090 1.00 30.00 96 GLY A N 1
ATOM 802 C CA . GLY A 1 97 ? 34.969 83.300 52.349 1.00 28.35 96 GLY A CA 1
ATOM 803 C C . GLY A 1 97 ? 34.395 82.557 53.537 1.00 29.83 96 GLY A C 1
ATOM 804 O O . GLY A 1 97 ? 34.037 83.167 54.541 1.00 34.98 96 GLY A O 1
ATOM 805 N N . LEU A 1 98 ? 34.318 81.234 53.430 1.00 27.37 97 LEU A N 1
ATOM 806 C CA . LEU A 1 98 ? 33.740 80.417 54.487 1.00 27.17 97 LEU A CA 1
ATOM 807 C C . LEU A 1 98 ? 34.818 79.773 55.341 1.00 30.48 97 LEU A C 1
ATOM 808 O O . LEU A 1 98 ? 35.899 79.450 54.844 1.00 33.88 97 LEU A O 1
ATOM 813 N N . PRO A 1 99 ? 34.517 79.577 56.633 1.00 32.14 98 PRO A N 1
ATOM 814 C CA . PRO A 1 99 ? 35.470 78.947 57.552 1.00 34.98 98 PRO A CA 1
ATOM 815 C C . PRO A 1 99 ? 35.609 77.454 57.284 1.00 33.02 98 PRO A C 1
ATOM 816 O O . PRO A 1 99 ? 34.602 76.754 57.133 1.00 32.80 98 PRO A O 1
ATOM 820 N N . VAL A 1 100 ? 36.847 76.976 57.221 1.00 28.13 99 VAL A N 1
ATOM 821 C CA . VAL A 1 100 ? 37.102 75.544 57.133 1.00 26.14 99 VAL A CA 1
ATOM 822 C C . VAL A 1 100 ? 37.543 75.043 58.502 1.00 27.30 99 VAL A C 1
ATOM 823 O O . VAL A 1 100 ? 38.603 75.431 58.998 1.00 28.92 99 VAL A O 1
ATOM 827 N N . ALA A 1 101 ? 36.727 74.197 59.121 1.00 21.34 100 ALA A N 1
ATOM 828 C CA . ALA A 1 101 ? 37.038 73.708 60.464 1.00 23.53 100 ALA A CA 1
ATOM 829 C C . ALA A 1 101 ? 37.935 72.480 60.473 1.00 23.54 100 ALA A C 1
ATOM 830 O O . ALA A 1 101 ? 38.671 72.246 61.438 1.00 23.17 100 ALA A O 1
ATOM 832 N N . HIS A 1 102 ? 37.880 71.688 59.409 1.00 19.99 101 HIS A N 1
ATOM 833 C CA . HIS A 1 102 ? 38.616 70.432 59.395 1.00 20.66 101 HIS A CA 1
ATOM 834 C C . HIS A 1 102 ? 39.077 70.154 57.975 1.00 19.03 101 HIS A C 1
ATOM 835 O O . HIS A 1 102 ? 38.262 70.151 57.046 1.00 20.45 101 HIS A O 1
ATOM 842 N N . GLN A 1 103 ? 40.378 69.952 57.811 1.00 17.39 102 GLN A N 1
ATOM 843 C CA . GLN A 1 103 ? 40.959 69.517 56.544 1.00 17.79 102 GLN A CA 1
ATOM 844 C C . GLN A 1 103 ? 41.940 68.380 56.819 1.00 19.44 102 GLN A C 1
ATOM 845 O O . GLN A 1 103 ? 42.508 68.297 57.923 1.00 20.80 102 GLN A O 1
ATOM 851 N N . GLY A 1 104 ? 42.131 67.503 55.830 1.00 19.14 103 GLY A N 1
ATOM 852 C CA . GLY A 1 104 ? 43.028 66.365 55.971 1.00 17.60 103 GLY A CA 1
ATOM 853 C C . GLY A 1 104 ? 42.329 65.009 55.952 1.00 20.40 103 GLY A C 1
ATOM 854 O O . GLY A 1 104 ? 42.989 63.977 55.821 1.00 19.53 103 GLY A O 1
ATOM 855 N N . HIS A 1 105 ? 41.004 65.003 56.097 1.00 18.84 104 HIS A N 1
ATOM 856 C CA . HIS A 1 105 ? 40.232 63.758 56.098 1.00 18.61 104 HIS A CA 1
ATOM 857 C C . HIS A 1 105 ? 39.007 63.971 55.205 1.00 19.89 104 HIS A C 1
ATOM 858 O O . HIS A 1 105 ? 38.210 64.856 55.491 1.00 21.95 104 HIS A O 1
ATOM 865 N N . LEU A 1 106 ? 38.813 63.167 54.156 1.00 20.13 105 LEU A N 1
ATOM 866 C CA . LEU A 1 106 ? 39.530 61.915 53.909 1.00 19.84 105 LEU A CA 1
ATOM 867 C C . LEU A 1 106 ? 40.881 62.058 53.223 1.00 20.51 105 LEU A C 1
ATOM 868 O O . LEU A 1 106 ? 41.658 61.109 53.204 1.00 21.11 105 LEU A O 1
ATOM 873 N N . VAL A 1 107 ? 41.143 63.220 52.638 1.00 19.77 106 VAL A N 1
ATOM 874 C CA . VAL A 1 107 ? 42.334 63.428 51.812 1.00 18.61 106 VAL A CA 1
ATOM 875 C C . VAL A 1 107 ? 43.262 64.429 52.479 1.00 19.63 106 VAL A C 1
ATOM 876 O O . VAL A 1 107 ? 42.815 65.452 52.984 1.00 19.28 106 VAL A O 1
ATOM 880 N N . GLN A 1 108 ? 44.553 64.108 52.491 1.00 18.69 107 GLN A N 1
ATOM 881 C CA . GLN A 1 108 ? 45.573 64.948 53.117 1.00 19.27 107 GLN A CA 1
ATOM 882 C C . GLN A 1 108 ? 45.770 66.283 52.404 1.00 20.18 107 GLN A C 1
ATOM 883 O O . GLN A 1 108 ? 45.271 66.495 51.294 1.00 19.39 107 GLN A O 1
ATOM 889 N N . ILE A 1 109 ? 46.520 67.174 53.048 1.00 20.96 108 ILE A N 1
ATOM 890 C CA . ILE A 1 109 ? 46.847 68.474 52.471 1.00 18.80 108 ILE A CA 1
ATOM 891 C C . ILE A 1 109 ? 48.197 68.411 51.750 1.00 20.46 108 ILE A C 1
ATOM 892 O O . ILE A 1 109 ? 49.210 68.057 52.362 1.00 20.09 108 ILE A O 1
ATOM 897 N N . PRO A 1 110 ? 48.218 68.741 50.442 1.00 18.87 109 PRO A N 1
ATOM 898 C CA . PRO A 1 110 ? 49.455 68.733 49.650 1.00 19.61 109 PRO A CA 1
ATOM 899 C C . PRO A 1 110 ? 50.506 69.652 50.259 1.00 20.39 109 PRO A C 1
ATOM 900 O O . PRO A 1 110 ? 50.163 70.643 50.899 1.00 19.98 109 PRO A O 1
ATOM 904 N N . CYS A 1 111 ? 51.773 69.320 50.063 1.00 20.38 110 CYS A N 1
ATOM 905 C CA . CYS A 1 111 ? 52.831 70.028 50.775 1.00 23.35 110 CYS A CA 1
ATOM 906 C C . CYS A 1 111 ? 52.823 71.543 50.554 1.00 22.35 110 CYS A C 1
ATOM 907 O O . CYS A 1 111 ? 53.046 72.310 51.506 1.00 21.94 110 CYS A O 1
ATOM 910 N N . HIS A 1 112 ? 52.515 71.983 49.335 1.00 19.71 111 HIS A N 1
ATOM 911 C CA . HIS A 1 112 ? 52.556 73.411 49.046 1.00 21.24 111 HIS A CA 1
ATOM 912 C C . HIS A 1 112 ? 51.301 74.145 49.496 1.00 22.97 111 HIS A C 1
ATOM 913 O O . HIS A 1 112 ? 51.160 75.346 49.258 1.00 26.52 111 HIS A O 1
ATOM 920 N N . GLN A 1 113 ? 50.400 73.424 50.158 1.00 21.47 112 GLN A N 1
ATOM 921 C CA . GLN A 1 113 ? 49.158 74.007 50.647 1.00 20.37 112 GLN A CA 1
ATOM 922 C C . GLN A 1 113 ? 49.053 73.969 52.165 1.00 20.61 112 GLN A C 1
ATOM 923 O O . GLN A 1 113 ? 48.108 74.515 52.735 1.00 21.84 112 GLN A O 1
ATOM 929 N N . VAL A 1 114 ? 50.022 73.321 52.810 1.00 20.07 113 VAL A N 1
ATOM 930 C CA . VAL A 1 114 ? 50.027 73.211 54.272 1.00 19.75 113 VAL A CA 1
ATOM 931 C C . VAL A 1 114 ? 50.120 74.589 54.925 1.00 21.30 113 VAL A C 1
ATOM 932 O O . VAL A 1 114 ? 49.377 74.888 55.856 1.00 21.30 113 VAL A O 1
ATOM 936 N N . ALA A 1 115 ? 51.015 75.440 54.429 1.00 23.18 114 ALA A N 1
ATOM 937 C CA . ALA A 1 115 ? 51.161 76.771 55.021 1.00 25.09 114 ALA A CA 1
ATOM 938 C C . ALA A 1 115 ? 49.869 77.579 54.916 1.00 25.85 114 ALA A C 1
ATOM 939 O O . ALA A 1 115 ? 49.458 78.234 55.870 1.00 25.21 114 ALA A O 1
ATOM 941 N N . ASP A 1 116 ? 49.210 77.515 53.765 1.00 24.45 115 ASP A N 1
ATOM 942 C CA . ASP A 1 116 ? 47.947 78.224 53.605 1.00 26.25 115 ASP A CA 1
ATOM 943 C C . ASP A 1 116 ? 46.871 77.710 54.567 1.00 25.47 115 ASP A C 1
ATOM 944 O O . ASP A 1 116 ? 46.146 78.500 55.172 1.00 27.06 115 ASP A O 1
ATOM 949 N N . ALA A 1 117 ? 46.771 76.392 54.725 1.00 24.37 116 ALA A N 1
ATOM 950 C CA . ALA A 1 117 ? 45.781 75.829 55.650 1.00 22.92 116 ALA A CA 1
ATOM 951 C C . ALA A 1 117 ? 46.029 76.311 57.075 1.00 25.75 116 ALA A C 1
ATOM 952 O O . ALA A 1 117 ? 45.096 76.643 57.802 1.00 25.06 116 ALA A O 1
ATOM 954 N N . VAL A 1 118 ? 47.296 76.358 57.467 1.00 21.78 117 VAL A N 1
ATOM 955 C CA . VAL A 1 118 ? 47.635 76.784 58.821 1.00 20.66 117 VAL A CA 1
ATOM 956 C C . VAL A 1 118 ? 47.419 78.287 58.992 1.00 24.32 117 VAL A C 1
ATOM 957 O O . VAL A 1 118 ? 46.794 78.724 59.960 1.00 25.30 117 VAL A O 1
ATOM 961 N N . GLU A 1 119 ? 47.893 79.067 58.025 1.00 24.71 118 GLU A N 1
ATOM 962 C CA . GLU A 1 119 ? 47.830 80.528 58.101 1.00 27.14 118 GLU A CA 1
ATOM 963 C C . GLU A 1 119 ? 46.412 81.083 57.925 1.00 28.76 118 GLU A C 1
ATOM 964 O O . GLU A 1 119 ? 46.031 82.053 58.581 1.00 30.62 118 GLU A O 1
ATOM 970 N N . GLN A 1 120 ? 45.635 80.479 57.035 1.00 29.29 119 GLN A N 1
ATOM 971 C CA . GLN A 1 120 ? 44.282 80.966 56.775 1.00 29.63 119 GLN A CA 1
ATOM 972 C C . GLN A 1 120 ? 43.328 80.575 57.892 1.00 30.76 119 GLN A C 1
ATOM 973 O O . GLN A 1 120 ? 42.255 81.167 58.046 1.00 34.37 119 GLN A O 1
ATOM 979 N N . GLY A 1 121 ? 43.714 79.571 58.670 1.00 28.34 120 GLY A N 1
ATOM 980 C CA . GLY A 1 121 ? 42.904 79.139 59.789 1.00 29.66 120 GLY A CA 1
ATOM 981 C C . GLY A 1 121 ? 42.118 77.880 59.487 1.00 30.79 120 GLY A C 1
ATOM 982 O O . GLY A 1 121 ? 41.196 77.878 58.668 1.00 32.54 120 GLY A O 1
ATOM 983 N N . THR A 1 122 ? 42.499 76.800 60.152 1.00 26.74 121 THR A N 1
ATOM 984 C CA . THR A 1 122 ? 41.791 75.537 60.065 1.00 26.30 121 THR A CA 1
ATOM 985 C C . THR A 1 122 ? 41.752 75.004 61.491 1.00 23.95 121 THR A C 1
ATOM 986 O O . THR A 1 122 ? 42.802 74.806 62.096 1.00 24.13 121 THR A O 1
ATOM 990 N N . ASP A 1 123 ? 40.561 74.795 62.043 1.00 23.34 122 ASP A N 1
ATOM 991 C CA . ASP A 1 123 ? 40.459 74.399 63.458 1.00 23.88 122 ASP A CA 1
ATOM 992 C C . ASP A 1 123 ? 41.291 73.162 63.795 1.00 22.40 122 ASP A C 1
ATOM 993 O O . ASP A 1 123 ? 42.085 73.167 64.743 1.00 23.56 122 ASP A O 1
ATOM 998 N N . VAL A 1 124 ? 41.082 72.093 63.037 1.00 22.65 123 VAL A N 1
ATOM 999 C CA . VAL A 1 124 ? 41.883 70.887 63.184 1.00 20.00 123 VAL A CA 1
ATOM 1000 C C . VAL A 1 124 ? 42.330 70.388 61.813 1.00 20.42 123 VAL A C 1
ATOM 1001 O O . VAL A 1 124 ? 41.607 70.531 60.822 1.00 19.51 123 VAL A O 1
ATOM 1005 N N . ILE A 1 125 ? 43.537 69.838 61.764 1.00 19.46 124 ILE A N 1
ATOM 1006 C CA . ILE A 1 125 ? 44.055 69.198 60.561 1.00 18.86 124 ILE A CA 1
ATOM 1007 C C . ILE A 1 125 ? 44.339 67.734 60.884 1.00 21.18 124 ILE A C 1
ATOM 1008 O O . ILE A 1 125 ? 45.025 67.438 61.861 1.00 20.64 124 ILE A O 1
ATOM 1013 N N . THR A 1 126 ? 43.796 66.819 60.089 1.00 19.48 125 THR A N 1
ATOM 1014 C CA . THR A 1 126 ? 44.081 65.399 60.277 1.00 18.88 125 THR A CA 1
ATOM 1015 C C . THR A 1 126 ? 45.345 65.022 59.521 1.00 18.67 125 THR A C 1
ATOM 1016 O O . THR A 1 126 ? 45.511 65.383 58.354 1.00 19.58 125 THR A O 1
ATOM 1020 N N . VAL A 1 127 ? 46.245 64.318 60.210 1.00 18.51 126 VAL A N 1
ATOM 1021 C CA . VAL A 1 127 ? 47.461 63.797 59.587 1.00 20.74 126 VAL A CA 1
ATOM 1022 C C . VAL A 1 127 ? 47.491 62.264 59.602 1.00 20.11 126 VAL A C 1
ATOM 1023 O O . VAL A 1 127 ? 46.974 61.640 60.530 1.00 21.40 126 VAL A O 1
ATOM 1027 N N . PHE A 1 128 ? 48.099 61.676 58.568 1.00 19.28 127 PHE A N 1
ATOM 1028 C CA . PHE A 1 128 ? 48.177 60.219 58.394 1.00 20.19 127 PHE A CA 1
ATOM 1029 C C . PHE A 1 128 ? 49.603 59.710 58.599 1.00 20.61 127 PHE A C 1
ATOM 1030 O O . PHE A 1 128 ? 49.832 58.503 58.661 1.00 20.78 127 PHE A O 1
ATOM 1038 N N . THR A 1 129 ? 50.572 60.620 58.617 1.00 18.01 128 THR A N 1
ATOM 1039 C CA . THR A 1 129 ? 51.986 60.234 58.694 1.00 20.01 128 THR A CA 1
ATOM 1040 C C . THR A 1 129 ? 52.752 61.229 59.560 1.00 20.09 128 THR A C 1
ATOM 1041 O O . THR A 1 129 ? 52.333 62.377 59.719 1.00 20.80 128 THR A O 1
ATOM 1045 N N . LEU A 1 130 ? 53.868 60.793 60.138 1.00 20.65 129 LEU A N 1
ATOM 1046 C CA . LEU A 1 130 ? 54.722 61.727 60.856 1.00 22.14 129 LEU A CA 1
ATOM 1047 C C . LEU A 1 130 ? 55.316 62.789 59.931 1.00 21.37 129 LEU A C 1
ATOM 1048 O O . LEU A 1 130 ? 55.462 63.951 60.327 1.00 20.45 129 LEU A O 1
ATOM 1053 N N . ASP A 1 131 ? 55.644 62.412 58.698 1.00 20.90 130 ASP A N 1
ATOM 1054 C CA . ASP A 1 131 ? 56.186 63.401 57.778 1.00 23.15 130 ASP A CA 1
ATOM 1055 C C . ASP A 1 131 ? 55.209 64.546 57.510 1.00 21.00 130 ASP A C 1
ATOM 1056 O O . ASP A 1 131 ? 55.608 65.709 57.505 1.00 22.07 130 ASP A O 1
ATOM 1061 N N . LYS A 1 132 ? 53.927 64.235 57.313 1.00 20.23 131 LYS A N 1
ATOM 1062 C CA . LYS A 1 132 ? 52.943 65.300 57.164 1.00 20.29 131 LYS A CA 1
ATOM 1063 C C . LYS A 1 132 ? 52.783 66.100 58.471 1.00 20.76 131 LYS A C 1
ATOM 1064 O O . LYS A 1 132 ? 52.643 67.323 58.435 1.00 21.78 131 LYS A O 1
ATOM 1070 N N . ALA A 1 133 ? 52.821 65.425 59.621 1.00 19.45 132 ALA A N 1
ATOM 1071 C CA . ALA A 1 133 ? 52.786 66.131 60.905 1.00 21.66 132 ALA A CA 1
ATOM 1072 C C . ALA A 1 133 ? 53.963 67.109 61.039 1.00 18.57 132 ALA A C 1
ATOM 1073 O O . ALA A 1 133 ? 53.805 68.231 61.545 1.00 20.92 132 ALA A O 1
ATOM 1075 N N . ARG A 1 134 ? 55.131 66.688 60.569 1.00 19.05 133 ARG A N 1
ATOM 1076 C CA . ARG A 1 134 ? 56.310 67.552 60.601 1.00 20.40 133 ARG A CA 1
ATOM 1077 C C . ARG A 1 134 ? 56.105 68.777 59.706 1.00 22.89 133 ARG A C 1
ATOM 1078 O O . ARG A 1 134 ? 56.512 69.883 60.063 1.00 23.00 133 ARG A O 1
ATOM 1086 N N . GLU A 1 135 ? 55.465 68.580 58.551 1.00 20.30 134 GLU A N 1
ATOM 1087 C CA . GLU A 1 135 ? 55.168 69.699 57.661 1.00 20.66 134 GLU A CA 1
ATOM 1088 C C . GLU A 1 135 ? 54.235 70.701 58.327 1.00 21.80 134 GLU A C 1
ATOM 1089 O O . GLU A 1 135 ? 54.433 71.912 58.234 1.00 22.18 134 GLU A O 1
ATOM 1095 N N . VAL A 1 136 ? 53.203 70.191 58.987 1.00 20.49 135 VAL A N 1
ATOM 1096 C CA . VAL A 1 136 ? 52.255 71.054 59.674 1.00 20.70 135 VAL A CA 1
ATOM 1097 C C . VAL A 1 136 ? 52.951 71.793 60.826 1.00 21.92 135 VAL A C 1
ATOM 1098 O O . VAL A 1 136 ? 52.763 73.004 61.012 1.00 23.04 135 VAL A O 1
ATOM 1102 N N . SER A 1 137 ? 53.780 71.073 61.576 1.00 20.10 136 SER A N 1
ATOM 1103 C CA . SER A 1 137 ? 54.507 71.691 62.688 1.00 22.50 136 SER A CA 1
ATOM 1104 C C . SER A 1 137 ? 55.394 72.839 62.205 1.00 22.80 136 SER A C 1
ATOM 1105 O O . SER A 1 137 ? 55.379 73.928 62.790 1.00 24.15 136 SER A O 1
ATOM 1108 N N . ALA A 1 138 ? 56.143 72.600 61.129 1.00 21.44 137 ALA A N 1
ATOM 1109 C CA . ALA A 1 138 ? 57.019 73.625 60.561 1.00 22.64 137 ALA A CA 1
ATOM 1110 C C . ALA A 1 138 ? 56.221 74.853 60.131 1.00 25.19 137 ALA A C 1
ATOM 1111 O O . ALA A 1 138 ? 56.604 75.983 60.417 1.00 25.49 137 ALA A O 1
ATOM 1113 N N . ALA A 1 139 ? 55.106 74.627 59.438 1.00 22.15 138 ALA A N 1
ATOM 1114 C CA . ALA A 1 139 ? 54.264 75.732 58.997 1.00 24.96 138 ALA A CA 1
ATOM 1115 C C . ALA A 1 139 ? 53.710 76.532 60.176 1.00 24.25 138 ALA A C 1
ATOM 1116 O O . ALA A 1 139 ? 53.654 77.761 60.134 1.00 24.48 138 ALA A O 1
ATOM 1118 N N . ALA A 1 140 ? 53.287 75.836 61.228 1.00 22.71 139 ALA A N 1
ATOM 1119 C CA . ALA A 1 140 ? 52.749 76.509 62.404 1.00 23.08 139 ALA A CA 1
ATOM 1120 C C . ALA A 1 140 ? 53.811 77.388 63.075 1.00 25.50 139 ALA A C 1
ATOM 1121 O O . ALA A 1 140 ? 53.544 78.532 63.447 1.00 25.71 139 ALA A O 1
ATOM 1123 N N . VAL A 1 141 ? 55.011 76.846 63.226 1.00 23.40 140 VAL A N 1
ATOM 1124 C CA . VAL A 1 141 ? 56.095 77.600 63.847 1.00 27.00 140 VAL A CA 1
ATOM 1125 C C . VAL A 1 141 ? 56.406 78.848 63.025 1.00 25.83 140 VAL A C 1
ATOM 1126 O O . VAL A 1 141 ? 56.528 79.944 63.571 1.00 26.07 140 VAL A O 1
ATOM 1130 N N . LYS A 1 142 ? 56.482 78.688 61.709 1.00 25.73 141 LYS A N 1
ATOM 1131 C CA . LYS A 1 142 ? 56.743 79.820 60.833 1.00 27.55 141 LYS A CA 1
ATOM 1132 C C . LYS A 1 142 ? 55.646 80.886 60.907 1.00 27.89 141 LYS A C 1
ATOM 1133 O O . LYS A 1 142 ? 55.914 82.072 60.717 1.00 30.76 141 LYS A O 1
ATOM 1139 N N . ALA A 1 143 ? 54.415 80.467 61.187 1.00 25.45 142 ALA A N 1
ATOM 1140 C CA . ALA A 1 143 ? 53.296 81.404 61.260 1.00 27.23 142 ALA A CA 1
ATOM 1141 C C . ALA A 1 143 ? 53.026 81.909 62.678 1.00 27.41 142 ALA A C 1
ATOM 1142 O O . A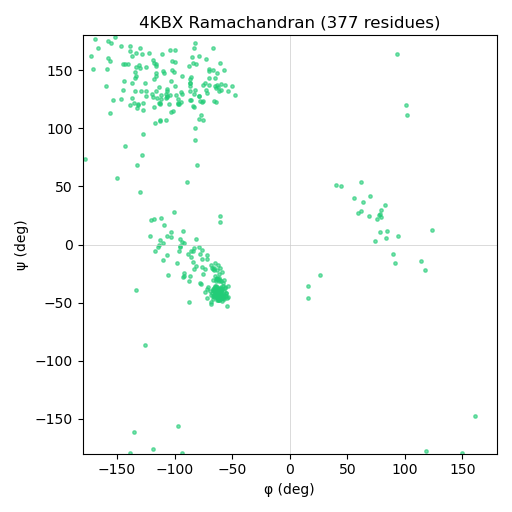LA A 1 143 ? 52.095 82.684 62.894 1.00 27.42 142 ALA A O 1
ATOM 1144 N N . GLY A 1 144 ? 53.843 81.482 63.636 1.00 27.30 143 GLY A N 1
ATOM 1145 C CA . GLY A 1 144 ? 53.681 81.905 65.013 1.00 28.37 143 GLY A CA 1
ATOM 1146 C C . GLY A 1 144 ? 52.365 81.444 65.605 1.00 29.84 143 GLY A C 1
ATOM 1147 O O . GLY A 1 144 ? 51.738 82.159 66.390 1.00 31.54 143 GLY A O 1
ATOM 1148 N N . ARG A 1 145 ? 51.948 80.243 65.220 1.00 27.65 144 ARG A N 1
ATOM 1149 C CA . ARG A 1 145 ? 50.690 79.669 65.674 1.00 29.28 144 ARG A CA 1
ATOM 1150 C C . ARG A 1 145 ? 50.919 78.271 66.220 1.00 27.49 144 ARG A C 1
ATOM 1151 O O . ARG A 1 145 ? 51.958 77.657 65.982 1.00 28.10 144 ARG A O 1
ATOM 1159 N N . ILE A 1 146 ? 49.938 77.770 66.958 1.00 27.75 145 ILE A N 1
ATOM 1160 C CA . ILE A 1 146 ? 49.927 76.366 67.325 1.00 25.82 145 ILE A CA 1
ATOM 1161 C C . ILE A 1 146 ? 48.739 75.711 66.619 1.00 26.27 145 ILE A C 1
ATOM 1162 O O . ILE A 1 146 ? 47.602 76.139 66.775 1.00 29.18 145 ILE A O 1
ATOM 1167 N N . GLN A 1 147 ? 49.019 74.698 65.809 1.00 20.84 146 GLN A N 1
ATOM 1168 C CA . GLN A 1 147 ? 47.976 74.033 65.037 1.00 23.69 146 GLN A CA 1
ATOM 1169 C C . GLN A 1 147 ? 47.477 72.769 65.715 1.00 22.81 146 GLN A C 1
ATOM 1170 O O . GLN A 1 147 ? 48.261 71.862 65.992 1.00 21.63 146 GLN A O 1
ATOM 1176 N N . SER A 1 148 ? 46.167 72.685 65.936 1.00 20.35 147 SER A N 1
ATOM 1177 C CA . SER A 1 148 ? 45.578 71.459 66.453 1.00 22.07 147 SER A CA 1
ATOM 1178 C C . SER A 1 148 ? 45.485 70.394 65.378 1.00 21.43 147 SER A C 1
ATOM 1179 O O . SER A 1 148 ? 45.120 70.677 64.226 1.00 21.44 147 SER A O 1
ATOM 1182 N N . VAL A 1 149 ? 45.825 69.166 65.751 1.00 22.10 148 VAL A N 1
ATOM 1183 C CA . VAL A 1 149 ? 45.761 68.057 64.803 1.00 20.78 148 VAL A CA 1
ATOM 1184 C C . VAL A 1 149 ? 45.009 66.855 65.347 1.00 21.27 148 VAL A C 1
ATOM 1185 O O . VAL A 1 149 ? 44.952 66.622 66.564 1.00 20.20 148 VAL A O 1
ATOM 1189 N N . LEU A 1 150 ? 44.426 66.103 64.426 1.00 19.38 149 LEU A N 1
ATOM 1190 C CA . LEU A 1 150 ? 43.849 64.804 64.727 1.00 19.24 149 LEU A CA 1
ATOM 1191 C C . LEU A 1 150 ? 44.717 63.737 64.091 1.00 19.24 149 LEU A C 1
ATOM 1192 O O . LEU A 1 150 ? 45.330 63.961 63.036 1.00 19.44 149 LEU A O 1
ATOM 1197 N N . LEU A 1 151 ? 44.760 62.568 64.714 1.00 21.24 150 LEU A N 1
ATOM 1198 C CA . LEU A 1 151 ? 45.471 61.439 64.144 1.00 20.92 150 LEU A CA 1
ATOM 1199 C C . LEU A 1 151 ? 44.466 60.425 63.623 1.00 21.76 150 LEU A C 1
ATOM 1200 O O . LEU A 1 151 ? 43.491 60.091 64.297 1.00 21.79 150 LEU A O 1
ATOM 1205 N N . LYS A 1 152 ? 44.684 59.962 62.398 1.00 21.66 151 LYS A N 1
ATOM 1206 C CA . LYS A 1 152 ? 43.880 58.884 61.863 1.00 22.47 151 LYS A CA 1
ATOM 1207 C C . LYS A 1 152 ? 44.524 57.577 62.290 1.00 23.49 151 LYS A C 1
ATOM 1208 O O . LYS A 1 152 ? 45.706 57.351 62.046 1.00 23.44 151 LYS A O 1
ATOM 1214 N N . VAL A 1 153 ? 43.749 56.730 62.949 1.00 25.58 152 VAL A N 1
ATOM 1215 C CA . VAL A 1 153 ? 44.250 55.457 63.427 1.00 26.83 152 VAL A CA 1
ATOM 1216 C C . VAL A 1 153 ? 43.606 54.341 62.624 1.00 31.39 152 VAL A C 1
ATOM 1217 O O . VAL A 1 153 ? 42.611 54.564 61.923 1.00 36.14 152 VAL A O 1
ATOM 1221 N N . TYR A 1 154 ? 44.181 53.145 62.700 1.00 25.78 153 TYR A N 1
ATOM 1222 C CA . TYR A 1 154 ? 43.519 51.972 62.139 1.00 26.16 153 TYR A CA 1
ATOM 1223 C C . TYR A 1 154 ? 44.050 50.715 62.800 1.00 25.54 153 TYR A C 1
ATOM 1224 O O . TYR A 1 154 ? 45.130 50.724 63.392 1.00 29.38 153 TYR A O 1
ATOM 1233 N N . SER A 1 155 ? 43.283 49.637 62.694 1.00 26.10 154 SER A N 1
ATOM 1234 C CA . SER A 1 155 ? 43.746 48.315 63.088 1.00 32.05 154 SER A CA 1
ATOM 1235 C C . SER A 1 155 ? 43.367 47.338 61.978 1.00 33.59 154 SER A C 1
ATOM 1236 O O . SER A 1 155 ? 42.559 47.664 61.111 1.00 31.93 154 SER A O 1
ATOM 1239 N N . ASP A 1 156 ? 43.955 46.149 61.996 1.00 34.86 155 ASP A N 1
ATOM 1240 C CA . ASP A 1 156 ? 43.829 45.228 60.868 1.00 39.80 155 ASP A CA 1
ATOM 1241 C C . ASP A 1 156 ? 42.431 44.649 60.646 1.00 42.05 155 ASP A C 1
ATOM 1242 O O . ASP A 1 156 ? 42.131 44.137 59.565 1.00 45.33 155 ASP A O 1
ATOM 1247 N N . ASP A 1 157 ? 41.577 44.730 61.656 1.00 39.06 156 ASP A N 1
ATOM 1248 C CA . ASP A 1 157 ? 40.215 44.225 61.509 1.00 40.41 156 ASP A CA 1
AT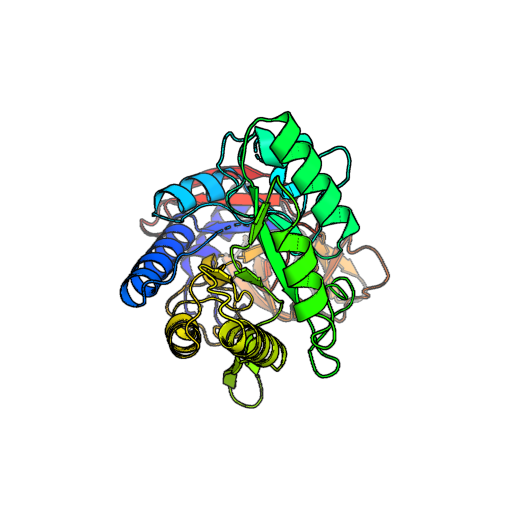OM 1249 C C . ASP A 1 157 ? 39.211 45.314 61.115 1.00 37.46 156 ASP A C 1
ATOM 1250 O O . ASP A 1 157 ? 38.013 45.056 61.026 1.00 37.35 156 ASP A O 1
ATOM 1255 N N . ASP A 1 158 ? 39.699 46.527 60.871 1.00 32.06 157 ASP A N 1
ATOM 1256 C CA . ASP A 1 158 ? 38.817 47.626 60.473 1.00 27.63 157 ASP A CA 1
ATOM 1257 C C . ASP A 1 158 ? 38.314 47.478 59.042 1.00 28.85 157 ASP A C 1
ATOM 1258 O O . ASP A 1 158 ? 38.911 46.765 58.233 1.00 33.81 157 ASP A O 1
ATOM 1263 N N . PHE A 1 159 ? 37.216 48.163 58.741 1.00 27.40 158 PHE A N 1
ATOM 1264 C CA . PHE A 1 159 ? 36.736 48.285 57.373 1.00 28.15 158 PHE A CA 1
ATOM 1265 C C . PHE A 1 159 ? 37.573 49.344 56.685 1.00 32.04 158 PHE A C 1
ATOM 1266 O O . PHE A 1 159 ? 37.433 50.536 56.965 1.00 30.28 158 PHE A O 1
ATOM 1274 N N . LEU A 1 160 ? 38.448 48.911 55.783 1.00 32.09 159 LEU A N 1
ATOM 1275 C CA . LEU A 1 160 ? 39.339 49.826 55.096 1.00 30.66 159 LEU A CA 1
ATOM 1276 C C . LEU A 1 160 ? 39.029 49.795 53.609 1.00 34.72 159 LEU A C 1
ATOM 1277 O O . LEU A 1 160 ? 39.374 48.846 52.912 1.00 36.37 159 LEU A O 1
ATOM 1282 N N . TYR A 1 161 ? 38.366 50.840 53.139 1.00 32.49 160 TYR A N 1
ATOM 1283 C CA . TYR A 1 161 ? 37.897 50.890 51.762 1.00 34.54 160 TYR A CA 1
ATOM 1284 C C . TYR A 1 161 ? 38.968 51.449 50.840 1.00 34.91 160 TYR A C 1
ATOM 1285 O O . TYR A 1 161 ? 39.830 52.210 51.279 1.00 32.74 160 TYR A O 1
ATOM 1294 N N . PRO A 1 162 ? 38.915 51.067 49.553 1.00 36.29 161 PRO A N 1
ATOM 1295 C CA . PRO A 1 162 ? 39.838 51.601 48.544 1.00 37.11 161 PRO A CA 1
ATOM 1296 C C . PRO A 1 162 ? 39.798 53.122 48.551 1.00 36.73 161 PRO A C 1
ATOM 1297 O O . PRO A 1 162 ? 38.709 53.702 48.569 1.00 44.78 161 PRO A O 1
ATOM 1301 N N . GLY A 1 163 ? 40.965 53.758 48.565 1.00 36.67 162 GLY A N 1
ATOM 1302 C CA . GLY A 1 163 ? 41.038 55.205 48.628 1.00 35.65 162 GLY A CA 1
ATOM 1303 C C . GLY A 1 163 ? 41.126 55.703 50.059 1.00 38.96 162 GLY A C 1
ATOM 1304 O O . GLY A 1 163 ? 41.509 56.850 50.300 1.00 44.41 162 GLY A O 1
ATOM 1305 N N . GLN A 1 164 ? 40.793 54.833 51.011 1.00 40.45 163 GLN A N 1
ATOM 1306 C CA . GLN A 1 164 ? 40.793 55.194 52.427 1.00 35.08 163 GLN A CA 1
ATOM 1307 C C . GLN A 1 164 ? 41.750 54.334 53.251 1.00 36.59 163 GLN A C 1
ATOM 1308 O O . GLN A 1 164 ? 41.594 54.217 54.464 1.00 33.06 163 GLN A O 1
ATOM 1314 N N . GLU A 1 165 ? 42.732 53.726 52.596 1.00 34.32 164 GLU A N 1
ATOM 1315 C CA . GLU A 1 165 ? 43.709 52.902 53.295 1.00 31.23 164 GLU A CA 1
ATOM 1316 C C . GLU A 1 165 ? 44.781 53.813 53.879 1.00 29.95 164 GLU A C 1
ATOM 1317 O O . GLU A 1 165 ? 45.780 54.102 53.221 1.00 32.09 164 GLU A O 1
ATOM 1323 N N . SER A 1 166 ? 44.582 54.273 55.110 1.00 27.30 165 SER A N 1
ATOM 1324 C CA . SER A 1 166 ? 45.443 55.329 55.630 1.00 26.01 165 SER A CA 1
ATOM 1325 C C . SER A 1 166 ? 45.497 55.355 57.135 1.00 27.15 165 SER A C 1
ATOM 1326 O O . SER A 1 166 ? 44.585 54.872 57.803 1.00 29.39 165 SER A O 1
ATOM 1329 N N . GLY A 1 167 ? 46.562 55.944 57.670 1.00 24.09 166 GLY A N 1
ATOM 1330 C CA . GLY A 1 167 ? 46.624 56.206 59.090 1.00 24.92 166 GLY A CA 1
ATOM 1331 C C . GLY A 1 167 ? 47.742 55.505 59.821 1.00 25.65 166 GLY A C 1
ATOM 1332 O O . GLY A 1 167 ? 48.568 54.808 59.226 1.00 29.07 166 GLY A O 1
ATOM 1333 N N . PHE A 1 168 ? 47.759 55.704 61.134 1.00 24.68 167 PHE A N 1
ATOM 1334 C CA . PHE A 1 168 ? 48.749 55.083 62.002 1.00 25.15 167 PHE A CA 1
ATOM 1335 C C . PHE A 1 168 ? 48.177 53.799 62.579 1.00 27.75 167 PHE A C 1
ATOM 1336 O O . PHE A 1 168 ? 47.062 53.794 63.105 1.00 29.30 167 PHE A O 1
ATOM 1344 N N . ALA A 1 169 ? 48.941 52.714 62.493 1.00 28.34 168 ALA A N 1
ATOM 1345 C CA . ALA A 1 169 ? 48.512 51.453 63.082 1.00 28.89 168 ALA A CA 1
ATOM 1346 C C . ALA A 1 169 ? 48.431 51.560 64.605 1.00 32.02 168 ALA A C 1
ATOM 1347 O O . ALA A 1 169 ? 49.254 52.222 65.244 1.00 30.59 168 ALA A O 1
ATOM 1349 N N . LEU A 1 170 ? 47.436 50.897 65.183 1.00 32.21 169 LEU A N 1
ATOM 1350 C CA . LEU A 1 170 ? 47.209 50.966 66.616 1.00 31.52 169 LEU A CA 1
ATOM 1351 C C . LEU A 1 170 ? 48.443 50.514 67.413 1.00 33.59 169 LEU A C 1
ATOM 1352 O O . LEU A 1 170 ? 48.737 51.055 68.480 1.00 32.19 169 LEU A O 1
ATOM 1357 N N . LYS A 1 171 ? 49.182 49.555 66.864 1.00 33.27 170 LYS A N 1
ATOM 1358 C CA . LYS A 1 171 ? 50.353 48.998 67.542 1.00 36.07 170 LYS A CA 1
ATOM 1359 C C . LYS A 1 171 ? 51.494 49.999 67.717 1.00 36.58 170 LYS A C 1
ATOM 1360 O O . LYS A 1 171 ? 52.366 49.804 68.558 1.00 37.67 170 LYS A O 1
ATOM 1366 N N . VAL A 1 172 ? 51.496 51.064 66.924 1.00 34.18 171 VAL A N 1
ATOM 1367 C CA . VAL A 1 172 ? 52.555 52.065 67.023 1.00 33.19 171 VAL A CA 1
ATOM 1368 C C . VAL A 1 172 ? 52.061 53.418 67.538 1.00 29.97 171 VAL A C 1
ATOM 1369 O O . VAL A 1 172 ? 52.827 54.378 67.599 1.00 28.97 171 VAL A O 1
ATOM 1373 N N . LEU A 1 173 ? 50.785 53.500 67.906 1.00 29.04 172 LEU A N 1
ATOM 1374 C CA . LEU A 1 173 ? 50.208 54.782 68.324 1.00 29.42 172 LEU A CA 1
ATOM 1375 C C . LEU A 1 173 ? 50.968 55.514 69.453 1.00 28.63 172 LEU A C 1
ATOM 1376 O O . LEU A 1 173 ? 51.180 56.722 69.359 1.00 27.44 172 LEU A O 1
ATOM 1381 N N . PRO A 1 174 ? 51.373 54.797 70.522 1.00 32.17 173 PRO A N 1
ATOM 1382 C CA . PRO A 1 174 ? 52.096 55.525 71.577 1.00 31.74 173 PRO A CA 1
ATOM 1383 C C . PRO A 1 174 ? 53.371 56.198 71.067 1.00 29.05 173 PRO A C 1
ATOM 1384 O O . PRO A 1 174 ? 53.630 57.353 71.408 1.00 30.38 173 PRO A O 1
ATOM 1388 N N . GLU A 1 175 ? 54.133 55.491 70.240 1.00 30.54 174 GLU A N 1
ATOM 1389 C CA . GLU A 1 175 ? 55.347 56.040 69.640 1.00 30.42 174 GLU A CA 1
ATOM 1390 C C . GLU A 1 175 ? 55.030 57.279 68.803 1.00 28.81 174 GLU A C 1
ATOM 1391 O O . GLU A 1 175 ? 55.742 58.282 68.862 1.00 29.05 174 GLU A O 1
ATOM 1397 N N . ILE A 1 176 ? 53.944 57.211 68.034 1.00 25.39 175 ILE A N 1
ATOM 1398 C CA . ILE A 1 176 ? 53.496 58.356 67.251 1.00 25.79 175 ILE A CA 1
ATOM 1399 C C . ILE A 1 176 ? 53.100 59.542 68.112 1.00 23.95 175 ILE A C 1
ATOM 1400 O O . ILE A 1 176 ? 53.506 60.676 67.856 1.00 23.11 175 ILE A O 1
ATOM 1405 N N . VAL A 1 177 ? 52.302 59.282 69.143 1.00 24.00 176 VAL A N 1
ATOM 1406 C CA . VAL A 1 177 ? 51.823 60.348 70.009 1.00 24.66 176 VAL A CA 1
ATOM 1407 C C . VAL A 1 177 ? 53.003 61.036 70.700 1.00 24.04 176 VAL A C 1
ATOM 1408 O O . VAL A 1 177 ? 53.030 62.261 70.822 1.00 23.19 176 VAL A O 1
ATOM 1412 N N . ALA A 1 178 ? 53.988 60.249 71.121 1.00 23.90 177 ALA A N 1
ATOM 1413 C CA . ALA A 1 178 ? 55.192 60.825 71.719 1.00 24.11 177 ALA A CA 1
ATOM 1414 C C . ALA A 1 178 ? 55.875 61.798 70.751 1.00 25.53 177 ALA A C 1
ATOM 1415 O O . ALA A 1 178 ? 56.240 62.916 71.129 1.00 26.60 177 ALA A O 1
ATOM 1417 N N . GLU A 1 179 ? 56.008 61.382 69.494 1.00 25.19 178 GLU A N 1
ATOM 1418 C CA . GLU A 1 179 ? 56.592 62.234 68.467 1.00 24.80 178 GLU A CA 1
ATOM 1419 C C . GLU A 1 179 ? 55.783 63.508 68.261 1.00 25.11 178 GLU A C 1
ATOM 1420 O O . GLU A 1 179 ? 56.349 64.604 68.211 1.00 25.79 178 GLU A O 1
ATOM 1426 N N . ILE A 1 180 ? 54.463 63.363 68.135 1.00 21.42 179 ILE A N 1
ATOM 1427 C CA . ILE A 1 180 ? 53.579 64.511 67.973 1.00 24.26 179 ILE A CA 1
ATOM 1428 C C . ILE A 1 180 ? 53.701 65.505 69.124 1.00 24.36 179 ILE A C 1
ATOM 1429 O O . ILE A 1 180 ? 53.775 66.715 68.907 1.00 25.01 179 ILE A O 1
ATOM 1434 N N . GLN A 1 181 ? 53.733 64.999 70.357 1.00 24.75 180 GLN A N 1
ATOM 1435 C CA . GLN A 1 181 ? 53.850 65.883 71.509 1.00 27.92 180 GLN A CA 1
ATOM 1436 C C . GLN A 1 181 ? 55.198 66.602 71.564 1.00 26.91 180 GLN A C 1
ATOM 1437 O O . GLN A 1 181 ? 55.317 67.639 72.206 1.00 27.89 180 GLN A O 1
ATOM 1443 N N . ASN A 1 182 ? 56.202 66.059 70.878 1.00 25.36 181 ASN A N 1
ATOM 1444 C CA . ASN A 1 182 ? 57.517 66.706 70.813 1.00 27.72 181 ASN A CA 1
ATOM 1445 C C . ASN A 1 182 ? 57.672 67.717 69.664 1.00 28.75 181 ASN A C 1
ATOM 1446 O O . ASN A 1 182 ? 58.672 68.434 69.598 1.00 31.15 181 ASN A O 1
ATOM 1451 N N . LEU A 1 183 ? 56.699 67.781 68.756 1.00 25.46 182 LEU A N 1
ATOM 1452 C CA . LEU A 1 183 ? 56.772 68.753 67.668 1.00 24.25 182 LEU A CA 1
ATOM 1453 C C . LEU A 1 183 ? 56.208 70.098 68.124 1.00 28.93 182 LEU A C 1
ATOM 1454 O O . LEU A 1 183 ? 55.058 70.174 68.548 1.00 29.54 182 LEU A O 1
ATOM 1459 N N . PRO A 1 184 ? 57.009 71.171 68.010 1.00 26.42 183 PRO A N 1
ATOM 1460 C CA . PRO A 1 184 ? 56.677 72.479 68.595 1.00 31.81 183 PRO A CA 1
ATOM 1461 C C . PRO A 1 184 ? 55.429 73.155 68.021 1.00 32.80 183 PRO A C 1
ATOM 1462 O O . PRO A 1 184 ? 54.748 73.907 68.719 1.00 34.38 183 PRO A O 1
ATOM 1466 N N . GLY A 1 185 ? 55.119 72.896 66.765 1.00 27.66 184 GLY A N 1
ATOM 1467 C CA . GLY A 1 185 ? 54.018 73.610 66.150 1.00 30.85 184 GLY A CA 1
ATOM 1468 C C . GLY A 1 185 ? 52.634 73.049 66.422 1.00 29.49 184 GLY A C 1
ATOM 1469 O O . GLY A 1 185 ? 51.646 73.630 65.984 1.00 26.10 184 GLY A O 1
ATOM 1470 N N . LEU A 1 186 ? 52.553 71.937 67.146 1.00 24.66 185 LEU A N 1
ATOM 1471 C CA . LEU A 1 186 ? 51.314 71.165 67.180 1.00 23.18 185 LEU A CA 1
ATOM 1472 C C . LEU A 1 186 ? 50.658 71.084 68.553 1.00 27.06 185 LEU A C 1
ATOM 1473 O O . LEU A 1 186 ? 51.315 71.213 69.590 1.00 25.38 185 LEU A O 1
ATOM 1478 N N . HIS A 1 187 ? 49.348 70.866 68.534 1.00 24.03 186 HIS A N 1
ATOM 1479 C CA . HIS A 1 187 ? 48.595 70.470 69.710 1.00 22.51 186 HIS A CA 1
ATOM 1480 C C . HIS A 1 187 ? 47.805 69.229 69.331 1.00 24.49 186 HIS A C 1
ATOM 1481 O O . HIS A 1 187 ? 47.039 69.249 68.363 1.00 23.40 186 HIS A O 1
ATOM 1488 N N . LEU A 1 188 ? 48.017 68.137 70.054 1.00 23.12 187 LEU A N 1
ATOM 1489 C CA . LEU A 1 188 ? 47.276 66.917 69.777 1.00 21.60 187 LEU A CA 1
ATOM 1490 C C . LEU A 1 188 ? 45.859 67.055 70.304 1.00 23.58 187 LEU A C 1
ATOM 1491 O O . LEU A 1 188 ? 45.628 67.024 71.519 1.00 24.33 187 LEU A O 1
ATOM 1496 N N . ALA A 1 189 ? 44.908 67.213 69.387 1.00 22.26 188 ALA A N 1
ATOM 1497 C CA . ALA A 1 189 ? 43.519 67.451 69.766 1.00 22.64 188 ALA A CA 1
ATOM 1498 C C . ALA A 1 189 ? 42.708 66.165 69.858 1.00 22.87 188 ALA A C 1
ATOM 1499 O O . ALA A 1 189 ? 41.741 66.092 70.612 1.00 21.76 188 ALA A O 1
ATOM 1501 N N . GLY A 1 190 ? 43.085 65.146 69.099 1.00 21.47 189 GLY A N 1
ATOM 1502 C CA . GLY A 1 190 ? 42.322 63.910 69.144 1.00 24.05 189 GLY A CA 1
ATOM 1503 C C . GLY A 1 190 ? 42.512 62.970 67.970 1.00 22.35 189 GLY A C 1
ATOM 1504 O O . GLY A 1 190 ? 43.580 62.911 67.382 1.00 20.73 189 GLY A O 1
ATOM 1505 N N . LEU A 1 191 ? 41.448 62.244 67.633 1.00 21.21 190 LEU A N 1
ATOM 1506 C CA . LEU A 1 191 ? 41.531 61.122 66.708 1.00 22.50 190 LEU A CA 1
ATOM 1507 C C . LEU A 1 191 ? 40.332 61.100 65.791 1.00 20.94 190 LEU A C 1
ATOM 1508 O O . LEU A 1 191 ? 39.272 61.627 66.133 1.00 21.39 190 LEU A O 1
ATOM 1513 N N . THR A 1 192 ? 40.499 60.483 64.623 1.00 20.78 191 THR A N 1
ATOM 1514 C CA . THR A 1 192 ? 39.383 60.259 63.719 1.00 22.40 191 THR A CA 1
ATOM 1515 C C . THR A 1 192 ? 39.571 58.943 62.970 1.00 21.87 191 THR A C 1
ATOM 1516 O O . THR A 1 192 ? 40.631 58.321 63.041 1.00 23.30 191 THR A O 1
ATOM 1520 N N . HIS A 1 193 ? 38.531 58.518 62.256 1.00 21.30 192 HIS A N 1
ATOM 1521 C CA . HIS A 1 193 ? 38.570 57.277 61.489 1.00 22.22 192 HIS A CA 1
ATOM 1522 C C . HIS A 1 193 ? 37.360 57.321 60.563 1.00 21.73 192 HIS A C 1
ATOM 1523 O O . HIS A 1 193 ? 36.512 58.195 60.710 1.00 23.47 192 HIS A O 1
ATOM 1530 N N . PHE A 1 194 ? 37.286 56.402 59.602 1.00 22.96 193 PHE A N 1
ATOM 1531 C CA . PHE A 1 194 ? 36.154 56.333 58.675 1.00 22.06 193 PHE A CA 1
ATOM 1532 C C . PHE A 1 194 ? 36.091 54.937 58.060 1.00 22.99 193 PHE A C 1
ATOM 1533 O O . PHE A 1 194 ? 37.123 54.396 57.668 1.00 24.66 193 PHE A O 1
ATOM 1541 N N . PRO A 1 195 ? 34.885 54.346 57.966 1.00 23.15 194 PRO A N 1
ATOM 1542 C CA . PRO A 1 195 ? 33.603 54.819 58.504 1.00 22.16 194 PRO A CA 1
ATOM 1543 C C . PRO A 1 195 ? 33.405 54.370 59.951 1.00 23.57 194 PRO A C 1
ATOM 1544 O O . PRO A 1 195 ? 33.761 53.244 60.285 1.00 23.78 194 PRO A O 1
ATOM 1548 N N . CYS A 1 196 ? 32.813 55.221 60.780 1.00 20.68 195 CYS A N 1
ATOM 1549 C CA . CYS A 1 196 ? 32.600 54.873 62.193 1.00 19.75 195 CYS A CA 1
ATOM 1550 C C . CYS A 1 196 ? 31.249 54.210 62.451 1.00 22.25 195 CYS A C 1
ATOM 1551 O O . CYS A 1 196 ? 31.081 53.483 63.436 1.00 22.86 195 CYS A O 1
ATOM 1554 N N . LEU A 1 197 ? 30.285 54.468 61.572 1.00 21.86 196 LEU A N 1
ATOM 1555 C CA . LEU A 1 197 ? 28.975 53.838 61.656 1.00 23.14 196 LEU A CA 1
ATOM 1556 C C . LEU A 1 197 ? 28.645 53.382 60.257 1.00 24.80 196 LEU A C 1
ATOM 1557 O O . LEU A 1 197 ? 29.051 54.023 59.299 1.00 23.95 196 LEU A O 1
ATOM 1562 N N . LEU A 1 198 ? 27.909 52.284 60.139 1.00 24.21 197 LEU A N 1
ATOM 1563 C CA . LEU A 1 198 ? 27.435 51.846 58.833 1.00 25.53 197 LEU A CA 1
ATOM 1564 C C . LEU A 1 198 ? 26.054 51.254 58.947 1.00 26.27 197 LEU A C 1
ATOM 1565 O O . LEU A 1 198 ? 25.732 50.547 59.902 1.00 25.75 197 LEU A O 1
ATOM 1570 N N . TRP A 1 199 ? 25.235 51.563 57.957 1.00 27.45 198 TRP A N 1
ATOM 1571 C CA . TRP A 1 199 ? 23.929 50.965 57.839 1.00 29.46 198 TRP A CA 1
ATOM 1572 C C . TRP A 1 199 ? 24.072 49.460 57.662 1.00 25.99 198 TRP A C 1
ATOM 1573 O O . TRP A 1 199 ? 24.858 49.000 56.841 1.00 29.10 198 TRP A O 1
ATOM 1584 N N . ASP A 1 200 ? 23.308 48.696 58.438 1.00 27.17 199 ASP A N 1
ATOM 1585 C CA . ASP A 1 200 ? 23.280 47.245 58.292 1.00 25.49 199 ASP A CA 1
ATOM 1586 C C . ASP A 1 200 ? 21.894 46.842 57.787 1.00 26.02 199 ASP A C 1
ATOM 1587 O O . ASP A 1 200 ? 20.925 46.891 58.541 1.00 28.43 199 ASP A O 1
ATOM 1592 N N . GLU A 1 201 ? 21.819 46.441 56.519 1.00 27.94 200 GLU A N 1
ATOM 1593 C CA . GLU A 1 201 ? 20.545 46.137 55.864 1.00 30.44 200 GLU A CA 1
ATOM 1594 C C . GLU A 1 201 ? 19.818 44.945 56.487 1.00 31.62 200 GLU A C 1
ATOM 1595 O O . GLU A 1 201 ? 18.590 44.958 56.624 1.00 30.00 200 GLU A O 1
ATOM 1601 N N . ALA A 1 202 ? 20.574 43.915 56.859 1.00 31.88 201 ALA A N 1
ATOM 1602 C CA . ALA A 1 202 ? 19.989 42.731 57.497 1.00 29.32 201 ALA A CA 1
ATOM 1603 C C . ALA A 1 202 ? 19.368 43.044 58.852 1.00 31.75 201 ALA A C 1
ATOM 1604 O O . ALA A 1 202 ? 18.283 42.564 59.182 1.00 31.93 201 ALA A O 1
ATOM 1606 N N . VAL A 1 203 ? 20.069 43.846 59.645 1.00 29.12 202 VAL A N 1
ATOM 1607 C CA . VAL A 1 203 ? 19.582 44.240 60.953 1.00 28.88 202 VAL A CA 1
ATOM 1608 C C . VAL A 1 203 ? 18.520 45.325 60.819 1.00 28.25 202 VAL A C 1
ATOM 1609 O O . VAL A 1 203 ? 17.565 45.374 61.592 1.00 29.24 202 VAL A O 1
ATOM 1613 N N . GLY A 1 204 ? 18.694 46.186 59.820 1.00 29.50 203 GLY A N 1
ATOM 1614 C CA . GLY A 1 204 ? 17.815 47.321 59.624 1.00 29.73 203 GLY A CA 1
ATOM 1615 C C . GLY A 1 204 ? 18.127 48.478 60.552 1.00 30.17 203 GLY A C 1
ATOM 1616 O O . GLY A 1 204 ? 17.235 49.237 60.926 1.00 32.05 203 GLY A O 1
ATOM 1617 N N . LYS A 1 205 ? 19.400 48.607 60.929 1.00 28.66 204 LYS A N 1
ATOM 1618 C CA . LYS A 1 205 ? 19.856 49.680 61.807 1.00 30.24 204 LYS A CA 1
ATOM 1619 C C . LYS A 1 205 ? 21.259 50.135 61.411 1.00 27.05 204 LYS A C 1
ATOM 1620 O O . LYS A 1 205 ? 22.022 49.380 60.816 1.00 25.85 204 LYS A O 1
ATOM 1626 N N . VAL A 1 206 ? 21.583 51.373 61.762 1.00 27.53 205 VAL A N 1
ATOM 1627 C CA . VAL A 1 206 ? 22.952 51.866 61.693 1.00 27.43 205 VAL A CA 1
ATOM 1628 C C . VAL A 1 206 ? 23.704 51.328 62.915 1.00 26.22 205 VAL A C 1
ATOM 1629 O O . VAL A 1 206 ? 23.236 51.477 64.043 1.00 27.97 205 VAL A O 1
ATOM 1633 N N . LEU A 1 207 ? 24.855 50.698 62.685 1.00 23.65 206 LEU A N 1
ATOM 1634 C CA . LEU A 1 207 ? 25.614 50.056 63.762 1.00 25.46 206 LEU A CA 1
ATOM 1635 C C . LEU A 1 207 ? 27.040 50.585 63.798 1.00 22.76 206 LEU A C 1
ATOM 1636 O O . LEU A 1 207 ? 27.570 51.016 62.770 1.00 23.01 206 LEU A O 1
ATOM 1641 N N . PRO A 1 208 ? 27.671 50.552 64.984 1.00 20.92 207 PRO A N 1
ATOM 1642 C CA . PRO A 1 208 ? 29.097 50.890 65.040 1.00 21.69 207 PRO A CA 1
ATOM 1643 C C . PRO A 1 208 ? 29.919 49.892 64.228 1.00 26.70 207 PRO A C 1
ATOM 1644 O O . PRO A 1 208 ? 29.562 48.721 64.117 1.00 25.86 207 PRO A O 1
ATOM 1648 N N . THR A 1 209 ? 31.008 50.371 63.643 1.00 24.05 208 THR A N 1
ATOM 1649 C CA . THR A 1 209 ? 31.907 49.519 62.882 1.00 25.21 208 THR A CA 1
ATOM 1650 C C . THR A 1 209 ? 33.108 49.158 63.760 1.00 25.23 208 THR A C 1
ATOM 1651 O O . THR A 1 209 ? 33.314 49.774 64.803 1.00 25.32 208 THR A O 1
ATOM 1655 N N . PRO A 1 210 ? 33.914 48.171 63.331 1.00 26.62 209 PRO A N 1
ATOM 1656 C CA . PRO A 1 210 ? 35.153 47.909 64.077 1.00 26.65 209 PRO A CA 1
ATOM 1657 C C . PRO A 1 210 ? 36.015 49.166 64.147 1.00 26.21 209 PRO A C 1
ATOM 1658 O O . PRO A 1 210 ? 36.742 49.358 65.127 1.00 26.82 209 PRO A O 1
ATOM 1662 N N . ASN A 1 211 ? 35.924 50.012 63.121 1.00 24.64 210 ASN A N 1
ATOM 1663 C CA . ASN A 1 211 ? 36.675 51.262 63.085 1.00 23.54 210 ASN A CA 1
ATOM 1664 C C . ASN A 1 211 ? 36.393 52.138 64.296 1.00 23.73 210 ASN A C 1
ATOM 1665 O O . ASN A 1 211 ? 37.314 52.711 64.873 1.00 23.40 210 ASN A O 1
ATOM 1670 N N . LEU A 1 212 ? 35.121 52.244 64.682 1.00 22.91 211 LEU A N 1
ATOM 1671 C CA . LEU A 1 212 ? 34.758 53.054 65.839 1.00 23.64 211 LEU A CA 1
ATOM 1672 C C . LEU A 1 212 ? 35.335 52.434 67.111 1.00 24.27 211 LEU A C 1
ATOM 1673 O O . LEU A 1 212 ? 35.842 53.139 67.985 1.00 24.56 211 LEU A O 1
ATOM 1678 N N . HIS A 1 213 ? 35.284 51.110 67.193 1.00 24.02 212 HIS A N 1
ATOM 1679 C CA . HIS A 1 213 ? 35.850 50.413 68.343 1.00 26.20 212 HIS A CA 1
ATOM 1680 C C . HIS A 1 213 ? 37.360 50.593 68.430 1.00 24.38 212 HIS A C 1
ATOM 1681 O O . HIS A 1 213 ? 37.910 50.703 69.527 1.00 26.27 212 HIS A O 1
ATOM 1688 N N . THR A 1 214 ? 38.020 50.645 67.279 1.00 23.73 213 THR A N 1
ATOM 1689 C CA . THR A 1 214 ? 39.448 50.936 67.231 1.00 24.65 213 THR A CA 1
ATOM 1690 C C . THR A 1 214 ? 39.732 52.340 67.759 1.00 23.60 213 THR A C 1
ATOM 1691 O O . THR A 1 214 ? 40.681 52.540 68.517 1.00 23.86 213 THR A O 1
ATOM 1695 N N . LEU A 1 215 ? 38.903 53.307 67.363 1.00 24.30 214 LEU A N 1
ATOM 1696 C CA . LEU A 1 215 ? 39.019 54.679 67.853 1.00 23.80 214 LEU A CA 1
ATOM 1697 C C . LEU A 1 215 ? 38.916 54.741 69.366 1.00 25.98 214 LEU A C 1
ATOM 1698 O O . LEU A 1 215 ? 39.691 55.437 70.017 1.00 25.23 214 LEU A O 1
ATOM 1703 N N . ILE A 1 216 ? 37.934 54.031 69.916 1.00 23.69 215 ILE A N 1
ATOM 1704 C CA . ILE A 1 216 ? 37.712 54.032 71.360 1.00 24.87 215 ILE A CA 1
ATOM 1705 C C . ILE A 1 216 ? 38.877 53.367 72.073 1.00 24.85 215 ILE A C 1
ATOM 1706 O O . ILE A 1 216 ? 39.367 53.872 73.080 1.00 26.70 215 ILE A O 1
ATOM 1711 N N . GLN A 1 217 ? 39.317 52.234 71.537 1.00 25.61 216 GLN A N 1
ATOM 1712 C CA . GLN A 1 217 ? 40.444 51.503 72.101 1.00 27.26 216 GLN A CA 1
ATOM 1713 C C . GLN A 1 217 ? 41.704 52.369 72.114 1.00 26.00 216 GLN A C 1
ATOM 1714 O O . GLN A 1 217 ? 42.474 52.351 73.073 1.00 26.64 216 GLN A O 1
ATOM 1720 N N . ALA A 1 218 ? 41.899 53.135 71.046 1.00 25.05 217 ALA A N 1
ATOM 1721 C CA . ALA A 1 218 ? 43.025 54.055 70.944 1.00 22.41 217 ALA A CA 1
ATOM 1722 C C . ALA A 1 218 ? 42.933 55.151 72.004 1.00 28.29 217 ALA A C 1
ATOM 1723 O O . ALA A 1 218 ? 43.926 55.476 72.655 1.00 24.95 217 ALA A O 1
ATOM 1725 N N . ARG A 1 219 ? 41.739 55.709 72.186 1.00 25.91 218 ARG A N 1
ATOM 1726 C CA . ARG A 1 219 ? 41.533 56.726 73.209 1.00 25.08 218 ARG A CA 1
ATOM 1727 C C . ARG A 1 219 ? 41.834 56.155 74.585 1.00 26.38 218 ARG A C 1
ATOM 1728 O O . ARG A 1 219 ? 42.546 56.769 75.380 1.00 25.82 218 ARG A O 1
ATOM 1736 N N . ASP A 1 220 ? 41.310 54.964 74.852 1.00 24.70 219 ASP A N 1
ATOM 1737 C CA . ASP A 1 220 ? 41.491 54.336 76.157 1.00 27.17 219 ASP A CA 1
ATOM 1738 C C . ASP A 1 220 ? 42.948 53.977 76.412 1.00 27.57 219 ASP A C 1
ATOM 1739 O O . ASP A 1 220 ? 43.435 54.121 77.535 1.00 27.82 219 ASP A O 1
ATOM 1744 N N . GLN A 1 221 ? 43.645 53.501 75.385 1.00 25.96 220 GLN A N 1
ATOM 1745 C CA . GLN A 1 221 ? 45.056 53.155 75.560 1.00 28.40 220 GLN A CA 1
ATOM 1746 C C . GLN A 1 221 ? 45.864 54.399 75.911 1.00 29.48 220 GLN A C 1
ATOM 1747 O O . GLN A 1 221 ? 46.689 54.382 76.834 1.00 26.96 220 GLN A O 1
ATOM 1753 N N . LEU A 1 222 ? 45.616 55.482 75.182 1.00 26.22 221 LEU A N 1
ATOM 1754 C CA . LEU A 1 222 ? 46.324 56.735 75.404 1.00 25.55 221 LEU A CA 1
ATOM 1755 C C . LEU A 1 222 ? 46.021 57.314 76.783 1.00 24.92 221 LEU A C 1
ATOM 1756 O O . LEU A 1 222 ? 46.906 57.887 77.429 1.00 24.57 221 LEU A O 1
ATOM 1761 N N . ALA A 1 223 ? 44.776 57.165 77.230 1.00 23.93 222 ALA A N 1
ATOM 1762 C CA . ALA A 1 223 ? 44.380 57.674 78.542 1.00 24.74 222 ALA A CA 1
ATOM 1763 C C . ALA A 1 223 ? 45.200 57.024 79.651 1.00 25.15 222 ALA A C 1
ATOM 1764 O O . ALA A 1 223 ? 45.462 57.649 80.679 1.00 25.69 222 ALA A O 1
ATOM 1766 N N . LYS A 1 224 ? 45.617 55.777 79.441 1.00 25.22 223 LYS A N 1
ATOM 1767 C CA . LYS A 1 224 ? 46.445 55.084 80.435 1.00 28.06 223 LYS A CA 1
ATOM 1768 C C . LYS A 1 224 ? 47.806 55.757 80.647 1.00 26.08 223 LYS A C 1
ATOM 1769 O O . LYS A 1 224 ? 48.441 55.571 81.689 1.00 25.71 223 LYS A O 1
ATOM 1775 N N . SER A 1 225 ? 48.249 56.531 79.662 1.00 24.17 224 SER A N 1
ATOM 1776 C CA . SER A 1 225 ? 49.526 57.238 79.733 1.00 22.12 224 SER A CA 1
ATOM 1777 C C . SER A 1 225 ? 49.307 58.730 79.895 1.00 22.52 224 SER A C 1
ATOM 1778 O O . SER A 1 225 ? 50.210 59.529 79.620 1.00 26.21 224 SER A O 1
ATOM 1781 N N . GLY A 1 226 ? 48.091 59.102 80.286 1.00 23.05 225 GLY A N 1
ATOM 1782 C CA . GLY A 1 226 ? 47.784 60.470 80.664 1.00 25.45 225 GLY A CA 1
ATOM 1783 C C . GLY A 1 226 ? 47.443 61.403 79.526 1.00 27.34 225 GLY A C 1
ATOM 1784 O O . GLY A 1 226 ? 47.359 62.619 79.714 1.00 27.71 225 GLY A O 1
ATOM 1785 N N . ILE A 1 227 ? 47.228 60.837 78.344 1.00 25.49 226 ILE A N 1
ATOM 1786 C CA . ILE A 1 227 ? 46.875 61.634 77.182 1.00 26.17 226 ILE A CA 1
ATOM 1787 C C . ILE A 1 227 ? 45.381 61.907 77.180 1.00 29.65 226 ILE A C 1
ATOM 1788 O O . ILE A 1 227 ? 44.572 60.981 77.135 1.00 27.82 226 ILE A O 1
ATOM 1793 N N . ALA A 1 228 ? 45.030 63.186 77.249 1.00 26.69 227 ALA A N 1
ATOM 1794 C CA . ALA A 1 228 ? 43.642 63.614 77.259 1.00 29.15 227 ALA A CA 1
ATOM 1795 C C . ALA A 1 228 ? 43.322 64.172 75.885 1.00 28.86 227 ALA A C 1
ATOM 1796 O O . ALA A 1 228 ? 44.051 65.021 75.374 1.00 30.17 227 ALA A O 1
ATOM 1798 N N . LEU A 1 229 ? 42.242 63.684 75.283 1.00 29.76 228 LEU A N 1
ATOM 1799 C CA . LEU A 1 229 ? 41.894 64.067 73.918 1.00 27.74 228 LEU A CA 1
ATOM 1800 C C . LEU A 1 229 ? 40.619 64.896 73.902 1.00 27.10 228 LEU A C 1
ATOM 1801 O O . LEU A 1 229 ? 39.589 64.471 74.423 1.00 31.10 228 LEU A O 1
ATOM 1806 N N . GLU A 1 230 ? 40.685 66.085 73.316 1.00 23.72 229 GLU A N 1
ATOM 1807 C CA . GLU A 1 230 ? 39.532 66.978 73.330 1.00 23.92 229 GLU A CA 1
ATOM 1808 C C . GLU A 1 230 ? 38.532 66.651 72.218 1.00 25.80 229 GLU A C 1
ATOM 1809 O O . GLU A 1 230 ? 37.360 67.024 72.293 1.00 26.52 229 GLU A O 1
ATOM 1815 N N . GLN A 1 231 ? 38.991 65.961 71.180 1.00 22.80 230 GLN A N 1
ATOM 1816 C CA . GLN A 1 231 ? 38.113 65.673 70.053 1.00 22.88 230 GLN A CA 1
ATOM 1817 C C . GLN A 1 231 ? 38.169 64.208 69.641 1.00 23.38 230 GLN A C 1
ATOM 1818 O O . GLN A 1 231 ? 39.227 63.686 69.299 1.00 24.38 230 GLN A O 1
ATOM 1824 N N . LEU A 1 232 ? 37.023 63.546 69.704 1.00 20.59 231 LEU A N 1
ATOM 1825 C CA . LEU A 1 232 ? 36.866 62.224 69.137 1.00 21.68 231 LEU A CA 1
ATOM 1826 C C . LEU A 1 232 ? 35.894 62.423 67.984 1.00 20.93 231 LEU A C 1
ATOM 1827 O O . LEU A 1 232 ? 34.703 62.649 68.191 1.00 19.73 231 LEU A O 1
ATOM 1832 N N . ASN A 1 233 ? 36.435 62.375 66.772 1.00 19.51 232 ASN A N 1
ATOM 1833 C CA . ASN A 1 233 ? 35.702 62.713 65.558 1.00 20.67 232 ASN A CA 1
ATOM 1834 C C . ASN A 1 233 ? 35.291 61.415 64.865 1.00 21.02 232 ASN A C 1
ATOM 1835 O O . ASN A 1 233 ? 36.156 60.655 64.427 1.00 20.99 232 ASN A O 1
ATOM 1840 N N . ALA A 1 234 ? 33.984 61.156 64.772 1.00 22.30 233 ALA A N 1
ATOM 1841 C CA . ALA A 1 234 ? 33.488 59.854 64.317 1.00 20.04 233 ALA A CA 1
ATOM 1842 C C . ALA A 1 234 ? 32.469 59.939 63.178 1.00 19.96 233 ALA A C 1
ATOM 1843 O O . ALA A 1 234 ? 31.275 59.767 63.401 1.00 23.90 233 ALA A O 1
ATOM 1845 N N . PRO A 1 235 ? 32.951 60.187 61.955 1.00 20.88 234 PRO A N 1
ATOM 1846 C CA . PRO A 1 235 ? 32.080 60.410 60.793 1.00 23.12 234 PRO A CA 1
ATOM 1847 C C . PRO A 1 235 ? 31.600 59.126 60.128 1.00 22.20 234 PRO A C 1
ATOM 1848 O O . PRO A 1 235 ? 32.128 58.048 60.406 1.00 23.71 234 PRO A O 1
ATOM 1852 N N . SER A 1 236 ? 30.638 59.307 59.217 1.00 20.54 235 SER A N 1
ATOM 1853 C CA . SER A 1 236 ? 29.922 58.289 58.433 1.00 22.50 235 SER A CA 1
ATOM 1854 C C . SER A 1 236 ? 28.561 58.022 59.034 1.00 22.37 235 SER A C 1
ATOM 1855 O O . SER A 1 236 ? 28.468 57.593 60.177 1.00 21.76 235 SER A O 1
ATOM 1858 N N . ALA A 1 237 ? 27.519 58.263 58.248 1.00 22.25 236 ALA A N 1
ATOM 1859 C CA . ALA A 1 237 ? 26.147 58.038 58.683 1.00 22.26 236 ALA A CA 1
ATOM 1860 C C . ALA A 1 237 ? 25.755 58.837 59.923 1.00 21.63 236 ALA A C 1
ATOM 1861 O O . ALA A 1 237 ? 24.855 58.434 60.659 1.00 22.44 236 ALA A O 1
ATOM 1863 N N . THR A 1 238 ? 26.402 59.979 60.141 1.00 20.76 237 THR A N 1
ATOM 1864 C CA . THR A 1 238 ? 25.928 60.897 61.174 1.00 20.86 237 THR A CA 1
ATOM 1865 C C . THR A 1 238 ? 24.547 61.408 60.780 1.00 20.98 237 THR A C 1
ATOM 1866 O O . THR A 1 238 ? 24.385 61.998 59.712 1.00 21.34 237 THR A O 1
ATOM 1870 N N . SER A 1 239 ? 23.559 61.199 61.643 1.00 19.97 238 SER A N 1
ATOM 1871 C CA . SER A 1 239 ? 22.206 61.669 61.356 1.00 19.65 238 SER A CA 1
ATOM 1872 C C . SER A 1 239 ? 21.448 61.788 62.660 1.00 19.45 238 SER A C 1
ATOM 1873 O O . SER A 1 239 ? 21.960 61.419 63.718 1.00 19.86 238 SER A O 1
ATOM 1876 N N . CYS A 1 240 ? 20.227 62.301 62.586 1.00 19.78 239 CYS A N 1
ATOM 1877 C CA . CYS A 1 240 ? 19.459 62.546 63.805 1.00 17.68 239 CYS A CA 1
ATOM 1878 C C . CYS A 1 240 ? 19.309 61.295 64.658 1.00 20.71 239 CYS A C 1
ATOM 1879 O O . CYS A 1 240 ? 19.455 61.350 65.882 1.00 22.17 239 CYS A O 1
ATOM 1882 N N . THR A 1 241 ? 19.049 60.158 64.025 1.00 19.83 240 THR A N 1
ATOM 1883 C CA . THR A 1 241 ? 18.800 58.947 64.801 1.00 21.94 240 THR A CA 1
ATOM 1884 C C . THR A 1 241 ? 20.073 58.188 65.193 1.00 23.21 240 THR A C 1
ATOM 1885 O O . THR A 1 241 ? 20.011 57.272 66.019 1.00 21.99 240 THR A O 1
ATOM 1889 N N . SER A 1 242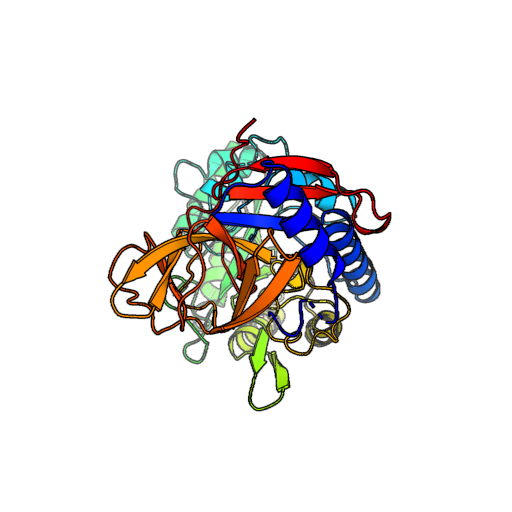 ? 21.219 58.562 64.621 1.00 20.44 241 SER A N 1
ATOM 1890 C CA . SER A 1 242 ? 22.481 57.926 65.005 1.00 20.46 241 SER A CA 1
ATOM 1891 C C . SER A 1 242 ? 23.253 58.750 66.033 1.00 21.27 241 SER A C 1
ATOM 1892 O O . SER A 1 242 ? 24.180 58.249 66.682 1.00 21.10 241 SER A O 1
ATOM 1895 N N . LEU A 1 243 ? 22.883 60.017 66.176 1.00 21.13 242 LEU A N 1
ATOM 1896 C CA . LEU A 1 243 ? 23.561 60.867 67.155 1.00 20.72 242 LEU A CA 1
ATOM 1897 C C . LEU A 1 243 ? 23.519 60.327 68.597 1.00 20.17 242 LEU A C 1
ATOM 1898 O O . LEU A 1 243 ? 24.515 60.435 69.307 1.00 21.67 242 LEU A O 1
ATOM 1903 N N . PRO A 1 244 ? 22.378 59.753 69.038 1.00 21.49 243 PRO A N 1
ATOM 1904 C CA . PRO A 1 244 ? 22.413 59.206 70.407 1.00 21.91 243 PRO A CA 1
ATOM 1905 C C . PRO A 1 244 ? 23.397 58.046 70.556 1.00 23.53 243 PRO A C 1
ATOM 1906 O O . PRO A 1 244 ? 23.984 57.876 71.635 1.00 24.26 243 PRO A O 1
ATOM 1910 N N . LEU A 1 245 ? 23.577 57.269 69.485 1.00 24.77 244 LEU A N 1
ATOM 1911 C CA . LEU A 1 245 ? 24.518 56.153 69.493 1.00 22.89 244 LEU A CA 1
ATOM 1912 C C . LEU A 1 245 ? 25.950 56.669 69.616 1.00 21.37 244 LEU A C 1
ATOM 1913 O O . LEU A 1 245 ? 26.736 56.158 70.411 1.00 21.84 244 LEU A O 1
ATOM 1918 N N . LEU A 1 246 ? 26.287 57.678 68.815 1.00 21.31 245 LEU A N 1
ATOM 1919 C CA . LEU A 1 246 ? 27.586 58.346 68.932 1.00 20.23 245 LEU A CA 1
ATOM 1920 C C . LEU A 1 246 ? 27.822 58.878 70.352 1.00 22.05 245 LEU A C 1
ATOM 1921 O O . LEU A 1 246 ? 28.923 58.749 70.909 1.00 20.53 245 LEU A O 1
ATOM 1926 N N . ALA A 1 247 ? 26.779 59.465 70.937 1.00 20.20 246 ALA A N 1
ATOM 1927 C CA . ALA A 1 247 ? 26.881 60.019 72.288 1.00 24.03 246 ALA A CA 1
ATOM 1928 C C . ALA A 1 247 ? 27.255 58.949 73.308 1.00 22.34 246 ALA A C 1
ATOM 1929 O O . ALA A 1 247 ? 28.009 59.215 74.259 1.00 21.97 246 ALA A O 1
ATOM 1931 N N . GLN A 1 248 ? 26.732 57.742 73.104 1.00 22.17 247 GLN A N 1
ATOM 1932 C CA . GLN A 1 248 ? 27.007 56.627 74.004 1.00 24.34 247 GLN A CA 1
ATOM 1933 C C . GLN A 1 248 ? 28.467 56.203 73.997 1.00 23.75 247 GLN A C 1
ATOM 1934 O O . GLN A 1 248 ? 28.970 55.665 74.989 1.00 26.08 247 GLN A O 1
ATOM 1940 N N . TYR A 1 249 ? 29.144 56.452 72.877 1.00 21.12 248 TYR A N 1
ATOM 1941 C CA . TYR A 1 249 ? 30.565 56.146 72.735 1.00 23.30 248 TYR A CA 1
ATOM 1942 C C . TYR A 1 249 ? 31.466 57.313 73.122 1.00 23.47 248 TYR A C 1
ATOM 1943 O O . TYR A 1 249 ? 32.692 57.216 73.028 1.00 28.20 248 TYR A O 1
ATOM 1952 N N . GLY A 1 250 ? 30.863 58.417 73.546 1.00 22.58 249 GLY A N 1
ATOM 1953 C CA . GLY A 1 250 ? 31.626 59.580 73.961 1.00 23.80 249 GLY A CA 1
ATOM 1954 C C . GLY A 1 250 ? 32.205 60.376 72.806 1.00 25.19 249 GLY A C 1
ATOM 1955 O O . GLY A 1 250 ? 33.163 61.132 72.976 1.00 22.90 249 GLY A O 1
ATOM 1956 N N . VAL A 1 251 ? 31.614 60.213 71.628 1.00 22.86 250 VAL A N 1
ATOM 1957 C CA . VAL A 1 251 ? 32.014 60.993 70.464 1.00 19.78 250 VAL A CA 1
ATOM 1958 C C . VAL A 1 251 ? 31.738 62.468 70.736 1.00 22.38 250 VAL A C 1
ATOM 1959 O O . VAL A 1 251 ? 30.698 62.816 71.286 1.00 23.51 250 VAL A O 1
ATOM 1963 N N . THR A 1 252 ? 32.676 63.330 70.366 1.00 20.31 251 THR A N 1
ATOM 1964 C CA . THR A 1 252 ? 32.557 64.759 70.634 1.00 21.59 251 THR A CA 1
ATOM 1965 C C . THR A 1 252 ? 32.224 65.565 69.380 1.00 21.03 251 THR A C 1
ATOM 1966 O O . THR A 1 252 ? 31.651 66.651 69.466 1.00 21.07 251 THR A O 1
ATOM 1970 N N . HIS A 1 253 ? 32.610 65.041 68.223 1.00 19.60 252 HIS A N 1
ATOM 1971 C CA . HIS A 1 253 ? 32.401 65.735 66.959 1.00 20.99 252 HIS A CA 1
ATOM 1972 C C . HIS A 1 253 ? 31.912 64.743 65.923 1.00 21.29 252 HIS A C 1
ATOM 1973 O O . HIS A 1 253 ? 32.396 63.612 65.860 1.00 20.44 252 HIS A O 1
ATOM 1980 N N . ALA A 1 254 ? 30.944 65.167 65.115 1.00 19.03 253 ALA A N 1
ATOM 1981 C CA . ALA A 1 254 ? 30.429 64.329 64.040 1.00 19.47 253 ALA A CA 1
ATOM 1982 C C . ALA A 1 254 ? 30.215 65.182 62.795 1.00 20.96 253 ALA A C 1
ATOM 1983 O O . ALA A 1 254 ? 30.316 66.414 62.844 1.00 20.54 253 ALA A O 1
ATOM 1985 N N . GLU A 1 255 ? 29.927 64.532 61.675 1.00 20.43 254 GLU A N 1
ATOM 1986 C CA . GLU A 1 255 ? 30.016 65.205 60.384 1.00 19.47 254 GLU A CA 1
ATOM 1987 C C . GLU A 1 255 ? 28.902 64.760 59.435 1.00 19.56 254 GLU A C 1
ATOM 1988 O O . GLU A 1 255 ? 29.095 63.862 58.627 1.00 21.99 254 GLU A O 1
ATOM 1994 N N . PRO A 1 256 ? 27.729 65.396 59.539 1.00 19.84 255 PRO A N 1
ATOM 1995 C CA . PRO A 1 256 ? 26.633 65.028 58.639 1.00 18.96 255 PRO A CA 1
ATOM 1996 C C . PRO A 1 256 ? 26.916 65.460 57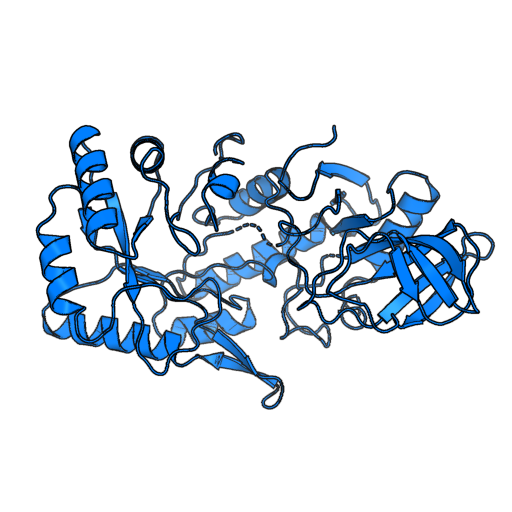.207 1.00 21.21 255 PRO A C 1
ATOM 1997 O O . PRO A 1 256 ? 27.407 66.570 56.978 1.00 19.09 255 PRO A O 1
ATOM 2001 N N . GLY A 1 257 ? 26.615 64.569 56.267 1.00 19.72 256 GLY A N 1
ATOM 2002 C CA . GLY A 1 257 ? 26.702 64.858 54.848 1.00 19.51 256 GLY A CA 1
ATOM 2003 C C . GLY A 1 257 ? 25.346 64.522 54.249 1.00 19.29 256 GLY A C 1
ATOM 2004 O O . GLY A 1 257 ? 24.487 65.389 54.153 1.00 19.79 256 GLY A O 1
ATOM 2005 N N . HIS A 1 258 ? 25.142 63.261 53.880 1.00 17.92 257 HIS A N 1
ATOM 2006 C CA . HIS A 1 258 ? 23.861 62.842 53.306 1.00 18.51 257 HIS A CA 1
ATOM 2007 C C . HIS A 1 258 ? 22.632 63.071 54.187 1.00 18.46 257 HIS A C 1
ATOM 2008 O O . HIS A 1 258 ? 21.516 63.178 53.686 1.00 19.97 257 HIS A O 1
ATOM 2015 N N . ALA A 1 259 ? 22.833 63.152 55.492 1.00 20.71 258 ALA A N 1
ATOM 2016 C CA . ALA A 1 259 ? 21.707 63.397 56.369 1.00 20.26 258 ALA A CA 1
ATOM 2017 C C . ALA A 1 259 ? 21.015 64.723 56.049 1.00 19.89 258 ALA A C 1
ATOM 2018 O O . ALA A 1 259 ? 19.801 64.858 56.223 1.00 21.68 258 ALA A O 1
ATOM 2020 N N . LEU A 1 260 ? 21.788 65.693 55.571 1.00 19.78 259 LEU A N 1
ATOM 2021 C CA . LEU A 1 260 ? 21.255 67.014 55.269 1.00 20.75 259 LEU A CA 1
ATOM 2022 C C . LEU A 1 260 ? 20.190 66.935 54.189 1.00 20.54 259 LEU A C 1
ATOM 2023 O O . LEU A 1 260 ? 19.257 67.725 54.187 1.00 21.24 259 LEU A O 1
ATOM 2028 N N . THR A 1 261 ? 20.338 65.978 53.281 1.00 20.72 260 THR A N 1
ATOM 2029 C CA . THR A 1 261 ? 19.371 65.816 52.193 1.00 19.03 260 THR A CA 1
ATOM 2030 C C . THR A 1 261 ? 18.468 64.595 52.364 1.00 21.76 260 THR A C 1
ATOM 2031 O O . THR A 1 261 ? 17.701 64.258 51.464 1.00 19.27 260 THR A O 1
ATOM 2035 N N . GLY A 1 262 ? 18.560 63.944 53.522 1.00 20.77 261 GLY A N 1
ATOM 2036 C CA . GLY A 1 262 ? 17.739 62.780 53.823 1.00 22.45 261 GLY A CA 1
ATOM 2037 C C . GLY A 1 262 ? 18.140 61.512 53.093 1.00 19.77 261 GLY A C 1
ATOM 2038 O O . GLY A 1 262 ? 17.510 60.466 53.243 1.00 20.86 261 GLY A O 1
ATOM 2039 N N . THR A 1 263 ? 19.212 61.599 52.319 1.00 21.21 262 THR A N 1
ATOM 2040 C CA . THR A 1 263 ? 19.612 60.510 51.448 1.00 19.17 262 THR A CA 1
ATOM 2041 C C . THR A 1 263 ? 20.560 59.530 52.153 1.00 21.08 262 THR A C 1
ATOM 2042 O O . THR A 1 263 ? 21.646 59.217 51.651 1.00 18.49 262 THR A O 1
ATOM 2046 N N . ILE A 1 264 ? 20.121 59.041 53.309 1.00 21.40 263 ILE A N 1
ATOM 2047 C CA . ILE A 1 264 ? 20.869 58.060 54.087 1.00 21.01 263 ILE A CA 1
ATOM 2048 C C . ILE A 1 264 ? 20.160 56.703 54.029 1.00 21.10 263 ILE A C 1
ATOM 2049 O O . ILE A 1 264 ? 18.928 56.631 53.940 1.00 22.75 263 ILE A O 1
ATOM 2054 N N . PRO A 1 265 ? 20.935 55.612 54.078 1.00 22.11 264 PRO A N 1
ATOM 2055 C CA . PRO A 1 265 ? 20.350 54.272 53.944 1.00 23.45 264 PRO A CA 1
ATOM 2056 C C . PRO A 1 265 ? 19.335 53.928 55.034 1.00 24.99 264 PRO A C 1
ATOM 2057 O O . PRO A 1 265 ? 18.515 53.028 54.827 1.00 24.51 264 PRO A O 1
ATOM 2061 N N . ALA A 1 266 ? 19.376 54.635 56.164 1.00 21.45 265 ALA A N 1
ATOM 2062 C CA . ALA A 1 266 ? 18.381 54.452 57.217 1.00 22.03 265 ALA A CA 1
ATOM 2063 C C . ALA A 1 266 ? 17.007 55.018 56.832 1.00 22.95 265 ALA A C 1
ATOM 2064 O O . ALA A 1 266 ? 16.010 54.799 57.541 1.00 24.57 265 ALA A O 1
ATOM 2066 N N . ASN A 1 267 ? 16.954 55.740 55.713 1.00 22.76 266 ASN A N 1
ATOM 2067 C CA . ASN A 1 267 ? 15.735 56.444 55.311 1.00 22.36 266 ASN A CA 1
ATOM 2068 C C . ASN A 1 267 ? 15.070 55.865 54.056 1.00 22.84 266 ASN A C 1
ATOM 2069 O O . ASN A 1 267 ? 14.312 56.556 53.366 1.00 21.47 266 ASN A O 1
ATOM 2074 N N . GLN A 1 268 ? 15.330 54.600 53.748 1.00 21.73 267 GLN A N 1
ATOM 2075 C CA . GLN A 1 268 ? 14.724 54.029 52.541 1.00 21.80 267 GLN A CA 1
ATOM 2076 C C . GLN A 1 268 ? 13.195 53.915 52.597 1.00 23.55 267 GLN A C 1
ATOM 2077 O O . GLN A 1 268 ? 12.542 53.838 51.553 1.00 24.74 267 GLN A O 1
ATOM 2083 N N . GLN A 1 269 ? 12.625 53.901 53.797 1.00 24.93 268 GLN A N 1
ATOM 2084 C CA . GLN A 1 269 ? 11.171 53.891 53.912 1.00 25.77 268 GLN A CA 1
ATOM 2085 C C . GLN A 1 269 ? 10.609 55.298 54.102 1.00 27.11 268 GLN A C 1
ATOM 2086 O O . GLN A 1 269 ? 9.390 55.483 54.181 1.00 26.15 268 GLN A O 1
ATOM 2092 N N . GLY A 1 270 ? 11.494 56.291 54.163 1.00 22.70 269 GLY A N 1
ATOM 2093 C CA . GLY A 1 270 ? 11.067 57.675 54.272 1.00 22.45 269 GLY A CA 1
ATOM 2094 C C . GLY A 1 270 ? 10.455 57.953 55.629 1.00 26.50 269 GLY A C 1
ATOM 2095 O O . GLY A 1 270 ? 9.441 58.642 55.740 1.00 25.96 269 GLY A O 1
ATOM 2096 N N . ASP A 1 271 ? 11.076 57.412 56.667 1.00 24.57 270 ASP A N 1
ATOM 2097 C CA . ASP A 1 271 ? 10.544 57.573 58.013 1.00 27.12 270 ASP A CA 1
ATOM 2098 C C . ASP A 1 271 ? 11.513 58.248 58.981 1.00 26.09 270 ASP A C 1
ATOM 2099 O O . ASP A 1 271 ? 11.234 58.317 60.177 1.00 25.14 270 ASP A O 1
ATOM 2104 N N . GLN A 1 272 ? 12.645 58.737 58.478 1.00 24.32 271 GLN A N 1
ATOM 2105 C CA . GLN A 1 272 ? 13.634 59.403 59.340 1.00 22.76 271 GLN A CA 1
ATOM 2106 C C . GLN A 1 272 ? 13.259 60.865 59.518 1.00 21.73 271 GLN A C 1
ATOM 2107 O O . GLN A 1 272 ? 12.475 61.394 58.738 1.00 23.44 271 GLN A O 1
ATOM 2113 N N . PRO A 1 273 ? 13.806 61.523 60.549 1.00 21.95 272 PRO A N 1
ATOM 2114 C CA . PRO A 1 273 ? 13.467 62.935 60.772 1.00 22.71 272 PRO A CA 1
ATOM 2115 C C . PRO A 1 273 ? 13.856 63.835 59.601 1.00 24.70 272 PRO A C 1
ATOM 2116 O O . PRO A 1 273 ? 13.126 64.781 59.285 1.00 24.94 272 PRO A O 1
ATOM 2120 N N . GLU A 1 274 ? 14.992 63.550 58.973 1.00 22.07 273 GLU A N 1
ATOM 2121 C CA . GLU A 1 274 ? 15.411 64.314 57.809 1.00 21.34 273 GLU A CA 1
ATOM 2122 C C . GLU A 1 274 ? 14.638 63.834 56.589 1.00 21.83 273 GLU A C 1
ATOM 2123 O O . GLU A 1 274 ? 14.610 62.633 56.309 1.00 24.11 273 GLU A O 1
ATOM 2129 N N . ARG A 1 275 ? 14.014 64.767 55.873 1.00 21.77 274 ARG A N 1
ATOM 2130 C CA . ARG A 1 275 ? 13.233 64.419 54.681 1.00 20.51 274 ARG A CA 1
ATOM 2131 C C . ARG A 1 275 ? 14.071 64.520 53.410 1.00 20.46 274 ARG A C 1
ATOM 2132 O O . ARG A 1 275 ? 14.925 65.398 53.302 1.00 20.07 274 ARG A O 1
ATOM 2140 N N . ILE A 1 276 ? 13.812 63.627 52.456 1.00 18.08 275 ILE A N 1
ATOM 2141 C CA . ILE A 1 276 ? 14.463 63.718 51.139 1.00 17.15 275 ILE A CA 1
ATOM 2142 C C . ILE A 1 276 ? 14.373 65.150 50.628 1.00 19.10 275 ILE A C 1
ATOM 2143 O O . ILE A 1 276 ? 13.288 65.742 50.609 1.00 20.96 275 ILE A O 1
ATOM 2148 N N . ALA A 1 277 ? 15.511 65.709 50.228 1.00 18.39 276 ALA A N 1
ATOM 2149 C CA . ALA A 1 277 ? 15.557 67.102 49.800 1.00 18.23 276 ALA A CA 1
ATOM 2150 C C . ALA A 1 277 ? 16.252 67.280 48.452 1.00 19.54 276 ALA A C 1
ATOM 2151 O O . ALA A 1 277 ? 16.640 68.386 48.094 1.00 20.64 276 ALA A O 1
ATOM 2161 N N . LEU A 1 279 ? 16.454 65.508 44.174 1.00 20.44 278 LEU A N 1
ATOM 2162 C CA . LEU A 1 279 ? 16.133 64.515 43.163 1.00 20.66 278 LEU A CA 1
ATOM 2163 C C . LEU A 1 279 ? 16.958 64.835 41.936 1.00 20.05 278 LEU A C 1
ATOM 2164 O O . LEU A 1 279 ? 17.456 65.956 41.795 1.00 18.49 278 LEU A O 1
ATOM 2169 N N . TRP A 1 280 ? 17.086 63.858 41.049 1.00 19.26 279 TRP A N 1
ATOM 2170 C CA . TRP A 1 280 ? 17.829 64.058 39.820 1.00 19.01 279 TRP A CA 1
ATOM 2171 C C . TRP A 1 280 ? 16.874 64.134 38.644 1.00 18.83 279 TRP A C 1
ATOM 2172 O O . TRP A 1 280 ? 16.053 63.239 38.447 1.00 19.79 279 TRP A O 1
ATOM 2183 N N . LEU A 1 281 ? 16.994 65.210 37.875 1.00 17.96 280 LEU A N 1
ATOM 2184 C CA . LEU A 1 281 ? 16.118 65.438 36.730 1.00 18.36 280 LEU A CA 1
ATOM 2185 C C . LEU A 1 281 ? 16.868 65.206 35.426 1.00 19.68 280 LEU A C 1
ATOM 2186 O O . LEU A 1 281 ? 17.951 65.766 35.204 1.00 19.64 280 LEU A O 1
ATOM 2191 N N . SER A 1 282 ? 16.295 64.375 34.556 1.00 18.11 281 SER A N 1
ATOM 2192 C CA . SER A 1 282 ? 16.814 64.211 33.202 1.00 18.58 281 SER A CA 1
ATOM 2193 C C . SER A 1 282 ? 15.647 64.225 32.211 1.00 18.73 281 SER A C 1
ATOM 2194 O O . SER A 1 282 ? 14.547 64.685 32.533 1.00 19.33 281 SER A O 1
ATOM 2197 N N . GLU A 1 283 ? 15.885 63.711 31.016 1.00 17.21 282 GLU A N 1
ATOM 2198 C CA . GLU A 1 283 ? 14.928 63.850 29.919 1.00 18.26 282 GLU A CA 1
ATOM 2199 C C . GLU A 1 283 ? 15.223 62.763 28.905 1.00 19.15 282 GLU A C 1
ATOM 2200 O O . GLU A 1 283 ? 16.365 62.329 28.775 1.00 19.42 282 GLU A O 1
ATOM 2206 N N . ILE A 1 284 ? 14.198 62.318 28.184 1.00 19.57 283 ILE A N 1
ATOM 2207 C CA . ILE A 1 284 ? 14.385 61.257 27.193 1.00 19.00 283 ILE A CA 1
ATOM 2208 C C . ILE A 1 284 ? 15.069 61.791 25.941 1.00 19.83 283 ILE A C 1
ATOM 2209 O O . ILE A 1 284 ? 14.593 62.744 25.311 1.00 20.49 283 ILE A O 1
ATOM 2214 N N . SER A 1 285 ? 16.199 61.171 25.604 1.00 18.91 284 SER A N 1
ATOM 2215 C CA . SER A 1 285 ? 17.009 61.565 24.457 1.00 19.09 284 SER A CA 1
ATOM 2216 C C . SER A 1 285 ? 16.526 60.859 23.194 1.00 19.38 284 SER A C 1
ATOM 2217 O O . SER A 1 285 ? 16.308 61.494 22.150 1.00 22.22 284 SER A O 1
ATOM 2220 N N . HIS A 1 286 ? 16.359 59.542 23.284 1.00 20.62 285 HIS A N 1
ATOM 2221 C CA . HIS A 1 286 ? 16.058 58.735 22.099 1.00 21.49 285 HIS A CA 1
ATOM 2222 C C . HIS A 1 286 ? 15.645 57.323 22.494 1.00 23.70 285 HIS A C 1
ATOM 2223 O O . HIS A 1 286 ? 15.647 56.972 23.676 1.00 21.62 285 HIS A O 1
ATOM 2230 N N . HIS A 1 287 ? 15.282 56.517 21.501 1.00 24.11 286 HIS A N 1
ATOM 2231 C CA . HIS A 1 287 ? 15.010 55.102 21.727 1.00 25.01 286 HIS A CA 1
ATOM 2232 C C . HIS A 1 287 ? 15.966 54.230 20.953 1.00 26.33 286 HIS A C 1
ATOM 2233 O O . HIS A 1 287 ? 16.500 54.634 19.920 1.00 29.14 286 HIS A O 1
ATOM 2240 N N . PHE A 1 288 ? 16.136 53.009 21.434 1.00 26.43 287 PHE A N 1
ATOM 2241 C CA . PHE A 1 288 ? 16.961 52.032 20.752 1.00 31.08 287 PHE A CA 1
ATOM 2242 C C . PHE A 1 288 ? 16.461 50.647 21.124 1.00 34.28 287 PHE A C 1
ATOM 2243 O O . PHE A 1 288 ? 16.369 50.314 22.309 1.00 30.78 287 PHE A O 1
ATOM 2251 N N . ARG A 1 289 ? 16.125 49.860 20.106 1.00 33.24 288 ARG A N 1
ATOM 2252 C CA . ARG A 1 289 ? 15.668 48.484 20.286 1.00 34.91 288 ARG A CA 1
ATOM 2253 C C . ARG A 1 289 ? 14.647 48.309 21.412 1.00 35.53 288 ARG A C 1
ATOM 2254 O O . ARG A 1 289 ? 14.819 47.462 22.288 1.00 39.85 288 ARG A O 1
ATOM 2262 N N . GLY A 1 290 ? 13.601 49.130 21.395 1.00 34.09 289 GLY A N 1
ATOM 2263 C CA . GLY A 1 290 ? 12.485 48.963 22.314 1.00 34.26 289 GLY A CA 1
ATOM 2264 C C . GLY A 1 290 ? 12.583 49.681 23.648 1.00 33.85 289 GLY A C 1
ATOM 2265 O O . GLY A 1 290 ? 11.620 49.702 24.416 1.00 35.65 289 GLY A O 1
ATOM 2266 N N . ASP A 1 291 ? 13.742 50.264 23.935 1.00 34.28 290 ASP A N 1
ATOM 2267 C CA . ASP A 1 291 ? 13.941 50.957 25.203 1.00 32.38 290 ASP A CA 1
ATOM 2268 C C . ASP A 1 291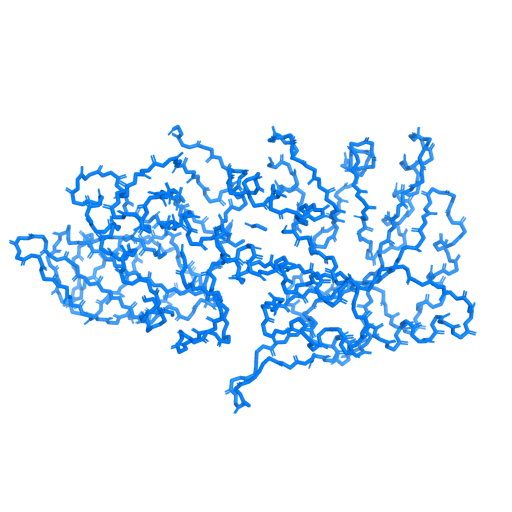 ? 14.253 52.433 25.002 1.00 30.58 290 ASP A C 1
ATOM 2269 O O . ASP A 1 291 ? 14.711 52.847 23.934 1.00 27.43 290 ASP A O 1
ATOM 2274 N N . SER A 1 292 ? 14.025 53.213 26.051 1.00 26.97 291 SER A N 1
ATOM 2275 C CA . SER A 1 292 ? 14.277 54.644 26.023 1.00 26.12 291 SER A CA 1
ATOM 2276 C C . SER A 1 292 ? 15.566 54.964 26.749 1.00 25.88 291 SER A C 1
ATOM 2277 O O . SER A 1 292 ? 15.960 54.259 27.679 1.00 27.53 291 SER A O 1
ATOM 2280 N N . TYR A 1 293 ? 16.218 56.036 26.314 1.00 21.11 292 TYR A N 1
ATOM 2281 C CA . TYR A 1 293 ? 17.482 56.463 26.907 1.00 20.50 292 TYR A CA 1
ATOM 2282 C C . TYR A 1 293 ? 17.377 57.904 27.369 1.00 23.66 292 TYR A C 1
ATOM 2283 O O . TYR A 1 293 ? 16.959 58.775 26.608 1.00 22.10 292 TYR A O 1
ATOM 2292 N N . CYS A 1 294 ? 17.735 58.157 28.627 1.00 20.86 293 CYS A N 1
ATOM 2293 C CA . CYS A 1 294 ? 17.716 59.530 29.124 1.00 19.95 293 CYS A CA 1
ATOM 2294 C C . CYS A 1 294 ? 19.130 60.066 29.143 1.00 21.00 293 CYS A C 1
ATOM 2295 O O . CYS A 1 294 ? 20.087 59.292 29.164 1.00 21.43 293 CYS A O 1
ATOM 2298 N N . TYR A 1 295 ? 19.271 61.385 29.126 1.00 21.11 294 TYR A N 1
ATOM 2299 C CA . TYR A 1 295 ? 20.588 61.993 29.272 1.00 19.04 294 TYR A CA 1
ATOM 2300 C C . TYR A 1 295 ? 21.247 61.522 30.570 1.00 20.86 294 TYR A C 1
ATOM 2301 O O . TYR A 1 295 ? 20.605 61.430 31.623 1.00 20.65 294 TYR A O 1
ATOM 2310 N N . GLY A 1 296 ? 22.530 61.199 30.496 1.00 21.15 295 GLY A N 1
ATOM 2311 C CA . GLY A 1 296 ? 23.245 60.765 31.681 1.00 20.46 295 GLY A CA 1
ATOM 2312 C C . GLY A 1 296 ? 24.014 61.909 32.315 1.00 23.04 295 GLY A C 1
ATOM 2313 O O . GLY A 1 296 ? 23.668 63.074 32.136 1.00 24.14 295 GLY A O 1
ATOM 2314 N N . GLY A 1 297 ? 25.062 61.579 33.063 1.00 22.59 296 GLY A N 1
ATOM 2315 C CA . GLY A 1 297 ? 25.883 62.595 33.696 1.00 21.10 296 GLY A CA 1
ATOM 2316 C C . GLY A 1 297 ? 25.854 62.509 35.208 1.00 22.33 296 GLY A C 1
ATOM 2317 O O . GLY A 1 297 ? 26.777 62.989 35.881 1.00 25.40 296 GLY A O 1
ATOM 2318 N N . GLY A 1 298 ? 24.812 61.880 35.741 1.00 24.96 297 GLY A N 1
ATOM 2319 C CA . GLY A 1 298 ? 24.632 61.791 37.181 1.00 22.42 297 GLY A CA 1
ATOM 2320 C C . GLY A 1 298 ? 24.825 60.407 37.772 1.00 24.45 297 GLY A C 1
ATOM 2321 O O . GLY A 1 298 ? 24.691 60.223 38.988 1.00 23.22 297 GLY A O 1
ATOM 2322 N N . TYR A 1 299 ? 25.158 59.434 36.932 1.00 24.57 298 TYR A N 1
ATOM 2323 C CA . TYR A 1 299 ? 25.293 58.060 37.406 1.00 24.09 298 TYR A CA 1
ATOM 2324 C C . TYR A 1 299 ? 26.401 57.905 38.446 1.00 23.48 298 TYR A C 1
ATOM 2325 O O . TYR A 1 299 ? 27.502 58.434 38.280 1.00 24.36 298 TYR A O 1
ATOM 2334 N N . TYR A 1 300 ? 26.085 57.171 39.510 1.00 22.00 299 TYR A N 1
ATOM 2335 C CA . TYR A 1 300 ? 27.037 56.851 40.575 1.00 23.04 299 TYR A CA 1
ATOM 2336 C C . TYR A 1 300 ? 26.951 55.351 40.855 1.00 23.36 299 TYR A C 1
ATOM 2337 O O . TYR A 1 300 ? 25.886 54.839 41.195 1.00 26.95 299 TYR A O 1
ATOM 2346 N N . ARG A 1 301 ? 28.077 54.658 40.701 1.00 28.10 300 ARG A N 1
ATOM 2347 C CA . ARG A 1 301 ? 28.112 53.195 40.728 1.00 30.77 300 ARG A CA 1
ATOM 2348 C C . ARG A 1 301 ? 27.565 52.600 42.020 1.00 31.31 300 ARG A C 1
ATOM 2349 O O . ARG A 1 301 ? 26.921 51.551 41.998 1.00 34.98 300 ARG A O 1
ATOM 2357 N N . ARG A 1 302 ? 27.817 53.278 43.136 1.00 25.56 301 ARG A N 1
ATOM 2358 C CA . ARG A 1 302 ? 27.384 52.796 44.447 1.00 27.05 301 ARG A CA 1
ATOM 2359 C C . ARG A 1 302 ? 26.018 53.368 44.834 1.00 27.87 301 ARG A C 1
ATOM 2360 O O . ARG A 1 302 ? 25.589 53.249 45.980 1.00 30.20 301 ARG A O 1
ATOM 2368 N N . GLY A 1 303 ? 25.339 53.981 43.870 1.00 29.71 302 GLY A N 1
ATOM 2369 C CA . GLY A 1 303 ? 24.123 54.723 44.139 1.00 29.80 302 GLY A CA 1
ATOM 2370 C C . GLY A 1 303 ? 22.840 53.925 44.263 1.00 28.05 302 GLY A C 1
ATOM 2371 O O . GLY A 1 303 ? 21.854 54.416 44.827 1.00 26.11 302 GLY A O 1
ATOM 2372 N N . HIS A 1 304 ? 22.855 52.699 43.750 1.00 27.64 303 HIS A N 1
ATOM 2373 C CA . HIS A 1 304 ? 21.673 51.838 43.764 1.00 26.68 303 HIS A CA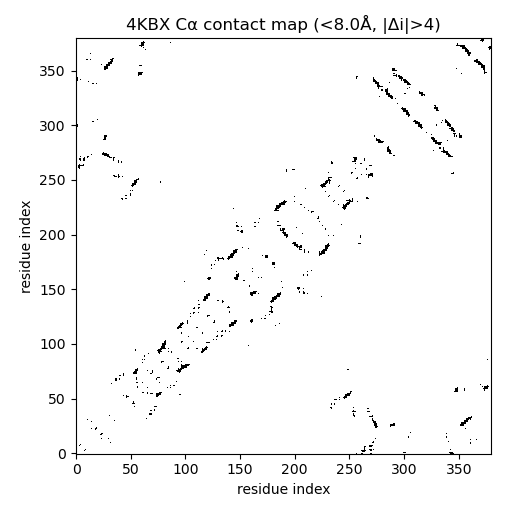 1
ATOM 2374 C C . HIS A 1 304 ? 20.481 52.518 43.098 1.00 26.97 303 HIS A C 1
ATOM 2375 O O . HIS A 1 304 ? 19.354 52.419 43.581 1.00 27.54 303 HIS A O 1
ATOM 2382 N N . ALA A 1 305 ? 20.741 53.228 42.003 1.00 25.53 304 ALA A N 1
ATOM 2383 C CA . ALA A 1 305 ? 19.665 53.779 41.186 1.00 24.96 304 ALA A CA 1
ATOM 2384 C C . ALA A 1 305 ? 18.887 52.634 40.550 1.00 26.87 304 ALA A C 1
ATOM 2385 O O . ALA A 1 305 ? 19.467 51.784 39.854 1.00 26.51 304 ALA A O 1
ATOM 2387 N N . GLN A 1 306 ? 17.580 52.608 40.793 1.00 22.33 305 GLN A N 1
ATOM 2388 C CA . GLN A 1 306 ? 16.763 51.494 40.344 1.00 24.92 305 GLN A CA 1
ATOM 2389 C C . GLN A 1 306 ? 15.475 51.933 39.666 1.00 26.06 305 GLN A C 1
ATOM 2390 O O . GLN A 1 306 ? 15.045 51.327 38.688 1.00 25.97 305 GLN A O 1
ATOM 2396 N N . HIS A 1 307 ? 14.855 52.981 40.193 1.00 24.45 306 HIS A N 1
ATOM 2397 C CA . HIS A 1 307 ? 13.528 53.371 39.729 1.00 24.45 306 HIS A CA 1
ATOM 2398 C C . HIS A 1 307 ? 13.536 54.749 39.074 1.00 23.96 306 HIS A C 1
ATOM 2399 O O . HIS A 1 307 ? 14.284 55.636 39.482 1.00 24.04 306 HIS A O 1
ATOM 2406 N N . ALA A 1 308 ? 12.712 54.926 38.045 1.00 24.30 307 ALA A N 1
ATOM 2407 C CA . ALA A 1 308 ? 12.634 56.205 37.350 1.00 24.55 307 ALA A CA 1
ATOM 2408 C C . ALA A 1 308 ? 11.181 56.585 37.128 1.00 25.54 307 ALA A C 1
ATOM 2409 O O . ALA A 1 308 ? 10.344 55.723 36.870 1.00 29.26 307 ALA A O 1
ATOM 2411 N N . LEU A 1 309 ? 10.884 57.872 37.242 1.00 22.02 308 LEU A N 1
ATOM 2412 C CA . LEU A 1 309 ? 9.559 58.379 36.907 1.00 22.40 308 LEU A CA 1
ATOM 2413 C C . LEU A 1 309 ? 9.670 59.136 35.594 1.00 22.27 308 LEU A C 1
ATOM 2414 O O . LEU A 1 309 ? 10.596 59.925 35.402 1.00 22.09 308 LEU A O 1
ATOM 2419 N N . VAL A 1 310 ? 8.738 58.882 34.679 1.00 20.83 309 VAL A N 1
ATOM 2420 C CA . VAL A 1 310 ? 8.745 59.545 33.378 1.00 20.91 309 VAL A CA 1
ATOM 2421 C C . VAL A 1 310 ? 7.493 60.417 33.269 1.00 21.16 309 VAL A C 1
ATOM 2422 O O . VAL A 1 310 ? 6.385 59.939 33.481 1.00 23.07 309 VAL A O 1
ATOM 2426 N N . PHE A 1 311 ? 7.680 61.693 32.957 1.00 19.34 310 PHE A N 1
ATOM 2427 C CA . PHE A 1 311 ? 6.597 62.676 32.908 1.00 20.44 310 PHE A CA 1
ATOM 2428 C C . PHE A 1 311 ? 6.387 63.132 31.468 1.00 21.36 310 PHE A C 1
ATOM 2429 O O . PHE A 1 311 ? 7.312 63.635 30.828 1.00 20.62 310 PHE A O 1
ATOM 2437 N N . THR A 1 312 ? 5.170 62.934 30.962 1.00 21.97 311 THR A N 1
ATOM 2438 C CA . THR A 1 312 ? 4.805 63.337 29.607 1.00 20.66 311 THR A CA 1
ATOM 2439 C C . THR A 1 312 ? 3.888 64.557 29.689 1.00 22.88 311 THR A C 1
ATOM 2440 O O . THR A 1 312 ? 2.734 64.438 30.092 1.00 24.03 311 THR A O 1
ATOM 2444 N N . PRO A 1 313 ? 4.400 65.742 29.327 1.00 22.33 312 PRO A N 1
ATOM 2445 C CA . PRO A 1 313 ? 3.628 66.968 29.594 1.00 24.30 312 PRO A CA 1
ATOM 2446 C C . PRO A 1 313 ? 2.324 67.136 28.789 1.00 26.99 312 PRO A C 1
ATOM 2447 O O . PRO A 1 313 ? 1.467 67.905 29.226 1.00 29.78 312 PRO A O 1
ATOM 2451 N N . GLU A 1 314 ? 2.173 66.447 27.664 1.00 25.72 313 GLU A N 1
ATOM 2452 C CA . GLU A 1 314 ? 0.932 66.552 26.887 1.00 26.12 313 GLU A CA 1
ATOM 2453 C C . GLU A 1 314 ? -0.282 66.211 27.743 1.00 30.67 313 GLU A C 1
ATOM 2454 O O . GLU A 1 314 ? -1.306 66.900 27.706 1.00 30.24 313 GLU A O 1
ATOM 2460 N N . ASN A 1 315 ? -0.169 65.139 28.515 1.00 26.09 314 ASN A N 1
ATOM 2461 C CA . ASN A 1 315 ? -1.271 64.711 29.360 1.00 26.94 314 ASN A CA 1
ATOM 2462 C C . ASN A 1 315 ? -0.977 64.847 30.849 1.00 27.20 314 ASN A C 1
ATOM 2463 O O . ASN A 1 315 ? -1.823 64.523 31.691 1.00 28.64 314 ASN A O 1
ATOM 2468 N N . GLN A 1 316 ? 0.231 65.325 31.164 1.00 23.91 315 GLN A N 1
ATOM 2469 C CA . GLN A 1 316 ? 0.690 65.468 32.543 1.00 25.68 315 GLN A CA 1
ATOM 2470 C C . GLN A 1 316 ? 0.750 64.133 33.284 1.00 24.13 315 GLN A C 1
ATOM 2471 O O . GLN A 1 316 ? 0.589 64.092 34.497 1.00 32.05 315 GLN A O 1
ATOM 2477 N N . LYS A 1 317 ? 0.982 63.042 32.559 1.00 22.13 316 LYS A N 1
ATOM 2478 C CA . LYS A 1 317 ? 1.031 61.729 33.188 1.00 21.79 316 LYS A CA 1
ATOM 2479 C C . LYS A 1 317 ? 2.428 61.383 33.726 1.00 25.63 316 LYS A C 1
ATOM 2480 O O . LYS A 1 317 ? 3.439 61.666 33.075 1.00 23.51 316 LYS A O 1
ATOM 2486 N N . ILE A 1 318 ? 2.468 60.775 34.910 1.00 25.70 317 ILE A N 1
ATOM 2487 C CA . ILE A 1 318 ? 3.707 60.244 35.467 1.00 22.51 317 ILE A CA 1
ATOM 2488 C C . ILE A 1 318 ? 3.642 58.717 35.504 1.00 24.61 317 ILE A C 1
ATOM 2489 O O . ILE A 1 318 ? 2.668 58.144 35.988 1.00 26.95 317 ILE A O 1
ATOM 2494 N N . THR A 1 319 ? 4.663 58.073 34.954 1.00 23.34 318 THR A N 1
ATOM 2495 C CA . THR A 1 319 ? 4.738 56.619 34.877 1.00 26.23 318 THR A CA 1
ATOM 2496 C C . THR A 1 319 ? 6.033 56.147 35.517 1.00 28.79 318 THR A C 1
ATOM 2497 O O . THR A 1 319 ? 7.102 56.686 35.218 1.00 28.12 318 THR A O 1
ATOM 2501 N N . GLU A 1 320 ? 5.955 55.141 36.384 1.00 26.09 319 GLU A N 1
ATOM 2502 C CA . GLU A 1 320 ? 7.182 54.564 36.925 1.00 28.41 319 GLU A CA 1
ATOM 2503 C C . GLU A 1 320 ? 7.735 53.473 36.013 1.00 31.55 319 GLU A C 1
ATOM 2504 O O . GLU A 1 320 ? 6.996 52.634 35.484 1.00 31.39 319 GLU A O 1
ATOM 2510 N N . THR A 1 321 ? 9.044 53.507 35.811 1.00 26.53 320 THR A N 1
ATOM 2511 C CA . THR A 1 321 ? 9.725 52.413 35.141 1.00 24.29 320 THR A CA 1
ATOM 2512 C C . THR A 1 321 ? 11.032 52.159 35.869 1.00 27.44 320 THR A C 1
ATOM 2513 O O . THR A 1 321 ? 11.317 52.802 36.876 1.00 30.11 320 THR A O 1
ATOM 2517 N N . ASN A 1 322 ? 11.805 51.195 35.397 1.00 29.50 321 ASN A N 1
ATOM 2518 C CA . ASN A 1 322 ? 13.078 50.918 36.036 1.00 29.45 321 ASN A CA 1
ATOM 2519 C C . ASN A 1 322 ? 14.258 51.181 35.118 1.00 30.71 321 ASN A C 1
ATOM 2520 O O . ASN A 1 322 ? 14.144 51.135 33.890 1.00 28.78 321 ASN A O 1
ATOM 2525 N N . LEU A 1 323 ? 15.397 51.480 35.723 1.00 25.85 322 LEU A N 1
ATOM 2526 C CA . LEU A 1 323 ? 16.626 51.603 34.968 1.00 30.51 322 LEU A CA 1
ATOM 2527 C C . LEU A 1 323 ? 17.074 50.203 34.578 1.00 30.20 322 LEU A C 1
ATOM 2528 O O . LEU A 1 323 ? 16.968 49.270 35.374 1.00 35.44 322 LEU A O 1
ATOM 2533 N N . LYS A 1 324 ? 17.549 50.042 33.351 1.00 27.71 323 LYS A N 1
ATOM 2534 C CA . LYS A 1 324 ? 18.147 48.776 32.960 1.00 28.12 323 LYS A CA 1
ATOM 2535 C C . LYS A 1 324 ? 19.597 48.749 33.440 1.00 35.87 323 LYS A C 1
ATOM 2536 O O . LYS A 1 324 ? 20.110 49.749 33.947 1.00 30.91 323 LYS A O 1
ATOM 2542 N N . THR A 1 325 ? 20.250 47.603 33.289 1.00 36.52 324 THR A N 1
ATOM 2543 C CA . THR A 1 325 ? 21.629 47.448 33.739 1.00 37.86 324 THR A CA 1
ATOM 2544 C C . THR A 1 325 ? 22.558 48.437 33.038 1.00 34.39 324 THR A C 1
ATOM 2545 O O . THR A 1 325 ? 22.495 48.610 31.824 1.00 36.71 324 THR A O 1
ATOM 2549 N N . VAL A 1 326 ? 23.404 49.095 33.823 1.00 35.23 325 VAL A N 1
ATOM 2550 C CA . VAL A 1 326 ? 24.288 50.138 33.318 1.00 35.77 325 VAL A CA 1
ATOM 2551 C C . VAL A 1 326 ? 25.727 49.647 33.286 1.00 39.09 325 VAL A C 1
ATOM 2552 O O . VAL A 1 326 ? 26.232 49.115 34.274 1.00 37.56 325 VAL A O 1
ATOM 2556 N N . ASP A 1 327 ? 26.392 49.822 32.149 1.00 39.14 326 ASP A N 1
ATOM 2557 C CA . ASP A 1 327 ? 27.798 49.450 32.049 1.00 40.89 326 ASP A CA 1
ATOM 2558 C C . ASP A 1 327 ? 28.688 50.489 32.732 1.00 42.88 326 ASP A C 1
ATOM 2559 O O . ASP A 1 327 ? 28.819 51.619 32.261 1.00 47.44 326 ASP A O 1
ATOM 2564 N N . ASP A 1 328 ? 29.297 50.103 33.846 1.00 47.03 327 ASP A N 1
ATOM 2565 C CA . ASP A 1 328 ? 30.089 51.038 34.639 1.00 49.32 327 ASP A CA 1
ATOM 2566 C C . ASP A 1 328 ? 31.455 51.340 34.016 1.00 48.86 327 ASP A C 1
ATOM 2567 O O . ASP A 1 328 ? 32.198 52.177 34.524 1.00 51.73 327 ASP A O 1
ATOM 2572 N N . SER A 1 329 ? 31.779 50.666 32.916 1.00 49.00 328 SER A N 1
ATOM 2573 C CA . SER A 1 329 ? 33.086 50.830 32.281 1.00 50.55 328 SER A CA 1
ATOM 2574 C C . SER A 1 329 ? 33.119 51.975 31.268 1.00 47.50 328 SER A C 1
ATOM 2575 O O . SER A 1 329 ? 34.158 52.610 31.075 1.00 44.34 328 SER A O 1
ATOM 2578 N N . SER A 1 330 ? 31.986 52.230 30.618 1.00 43.34 329 SER A N 1
ATOM 2579 C CA . SER A 1 330 ? 31.899 53.309 29.637 1.00 36.70 329 SER A CA 1
ATOM 2580 C C . SER A 1 330 ? 31.256 54.559 30.227 1.00 33.37 329 SER A C 1
ATOM 2581 O O . SER A 1 330 ? 30.538 54.486 31.222 1.00 37.19 329 SER A O 1
ATOM 2584 N N . ILE A 1 331 ? 31.535 55.706 29.617 1.00 28.02 330 ILE A N 1
ATOM 2585 C CA . ILE A 1 331 ? 30.992 56.980 30.073 1.00 24.38 330 ILE A CA 1
ATOM 2586 C C . ILE A 1 331 ? 29.479 56.988 29.921 1.00 24.13 330 ILE A C 1
ATOM 2587 O O . ILE A 1 331 ? 28.959 56.549 28.902 1.00 25.38 330 ILE A O 1
ATOM 2592 N N . ASP A 1 332 ? 28.791 57.482 30.949 1.00 23.13 331 ASP A N 1
ATOM 2593 C CA . ASP A 1 332 ? 27.334 57.533 30.958 1.00 23.70 331 ASP A CA 1
ATOM 2594 C C . ASP A 1 332 ? 26.777 58.720 30.165 1.00 22.88 331 ASP A C 1
ATOM 2595 O O . ASP A 1 332 ? 26.219 59.656 30.733 1.00 23.87 331 ASP A O 1
ATOM 2600 N N . TYR A 1 333 ? 26.934 58.691 28.845 1.00 20.29 332 TYR A N 1
ATOM 2601 C CA . TYR A 1 333 ? 26.338 59.732 28.022 1.00 20.14 332 TYR A CA 1
ATOM 2602 C C . TYR A 1 333 ? 24.832 59.688 28.150 1.00 21.48 332 TYR A C 1
ATOM 2603 O O . TYR A 1 333 ? 24.178 60.724 28.191 1.00 21.44 332 TYR A O 1
ATOM 2612 N N . THR A 1 334 ? 24.295 58.475 28.205 1.00 20.70 333 THR A N 1
ATOM 2613 C CA . THR A 1 334 ? 22.864 58.264 28.416 1.00 21.76 333 THR A CA 1
ATOM 2614 C C . THR A 1 334 ? 22.678 57.101 29.372 1.00 23.22 333 THR A C 1
ATOM 2615 O O . THR A 1 334 ? 23.619 56.351 29.641 1.00 25.63 333 THR A O 1
ATOM 2619 N N . LEU A 1 335 ? 21.463 56.952 29.887 1.00 22.18 334 LEU A N 1
ATOM 2620 C CA . LEU A 1 335 ? 21.121 55.824 30.750 1.00 23.50 334 LEU A CA 1
ATOM 2621 C C . LEU A 1 335 ? 19.899 55.105 30.185 1.00 22.00 334 LEU A C 1
ATOM 2622 O O . LEU A 1 335 ? 18.974 55.746 29.713 1.00 22.58 334 LEU A O 1
ATOM 2627 N N . PRO A 1 336 ? 19.906 53.769 30.225 1.00 22.49 335 PRO A N 1
ATOM 2628 C CA . PRO A 1 336 ? 18.796 52.979 29.679 1.00 22.72 335 PRO A CA 1
ATOM 2629 C C . PRO A 1 336 ? 17.618 52.842 30.646 1.00 24.33 335 PRO A C 1
ATOM 2630 O O . PRO A 1 336 ? 17.821 52.512 31.819 1.00 23.99 335 PRO A O 1
ATOM 2634 N N . LEU A 1 337 ? 16.409 53.079 30.137 1.00 21.55 336 LEU A N 1
ATOM 2635 C CA . LEU A 1 337 ? 15.175 52.914 30.897 1.00 22.98 336 LEU A CA 1
ATOM 2636 C C . LEU A 1 337 ? 14.340 51.839 30.223 1.00 24.22 336 LEU A C 1
ATOM 2637 O O . LEU A 1 337 ? 14.307 51.767 28.999 1.00 27.03 336 LEU A O 1
ATOM 2642 N N . ALA A 1 338 ? 13.653 51.017 31.008 1.00 27.03 337 ALA A N 1
ATOM 2643 C CA . ALA A 1 338 ? 12.820 49.971 30.431 1.00 26.34 337 ALA A CA 1
ATOM 2644 C C . ALA A 1 338 ? 11.581 50.577 29.789 1.00 28.96 337 ALA A C 1
ATOM 2645 O O . ALA A 1 338 ? 10.896 51.402 30.396 1.00 29.90 337 ALA A O 1
ATOM 2647 N N . GLY A 1 339 ? 11.306 50.179 28.551 1.00 31.14 338 GLY A N 1
ATOM 2648 C CA . GLY A 1 339 ? 10.108 50.628 27.863 1.00 33.25 338 GLY A CA 1
ATOM 2649 C C . GLY A 1 339 ? 10.317 51.860 27.005 1.00 29.03 338 GLY A C 1
ATOM 2650 O O . GLY A 1 339 ? 11.303 52.575 27.154 1.00 28.29 338 GLY A O 1
ATOM 2651 N N . GLU A 1 340 ? 9.369 52.113 26.108 1.00 30.76 339 GLU A N 1
ATOM 2652 C CA . GLU A 1 340 ? 9.441 53.265 25.215 1.00 30.89 339 GLU A CA 1
ATOM 2653 C C . GLU A 1 340 ? 8.589 54.424 25.722 1.00 28.06 339 GLU A C 1
ATOM 2654 O O . GLU A 1 340 ? 7.409 54.259 26.022 1.00 32.29 339 GLU A O 1
ATOM 2660 N N . PHE A 1 341 ? 9.204 55.599 25.800 1.00 24.86 340 PHE A N 1
ATOM 2661 C CA . PHE A 1 341 ? 8.517 56.820 26.198 1.00 24.28 340 PHE A CA 1
ATOM 2662 C C . PHE A 1 341 ? 8.851 57.901 25.182 1.00 24.00 340 PHE A C 1
ATOM 2663 O O . PHE A 1 341 ? 9.887 57.824 24.519 1.00 25.21 340 PHE A O 1
ATOM 2671 N N . PRO A 1 342 ? 7.967 58.899 25.026 1.00 22.09 341 PRO A N 1
ATOM 2672 C CA . PRO A 1 342 ? 8.237 59.914 24.004 1.00 21.70 341 PRO A CA 1
ATOM 2673 C C . PRO A 1 342 ? 9.540 60.660 24.227 1.00 23.04 341 PRO A C 1
ATOM 2674 O O . PRO A 1 342 ? 9.873 60.996 25.362 1.00 21.19 341 PRO A O 1
ATOM 2678 N N . VAL A 1 343 ? 10.272 60.891 23.145 1.00 22.84 342 VAL A N 1
ATOM 2679 C CA . VAL A 1 343 ? 11.424 61.777 23.153 1.00 21.54 342 VAL A CA 1
ATOM 2680 C C . VAL A 1 343 ? 11.018 63.103 23.790 1.00 20.36 342 VAL A C 1
ATOM 2681 O O . VAL A 1 343 ? 9.921 63.616 23.537 1.00 22.06 342 VAL A O 1
ATOM 2685 N N . SER A 1 344 ? 11.898 63.604 24.659 1.00 19.76 343 SER A N 1
ATOM 2686 C CA . SER A 1 344 ? 11.753 64.890 25.337 1.00 19.75 343 SER A CA 1
ATOM 2687 C C . SER A 1 344 ? 10.788 64.867 26.527 1.00 21.66 343 SER A C 1
ATOM 2688 O O . SER A 1 344 ? 10.456 65.922 27.068 1.00 23.72 343 SER A O 1
ATOM 2691 N N . SER A 1 345 ? 10.373 63.671 26.941 1.00 18.92 344 SER A N 1
ATOM 2692 C CA . SER A 1 345 ? 9.683 63.513 28.219 1.00 19.67 344 SER A CA 1
ATOM 2693 C C . SER A 1 345 ? 10.679 63.747 29.340 1.00 19.20 344 SER A C 1
ATOM 2694 O O . SER A 1 345 ? 11.870 63.469 29.177 1.00 21.34 344 SER A O 1
ATOM 2697 N N . ALA A 1 346 ? 10.200 64.233 30.479 1.00 17.36 345 ALA A N 1
ATOM 2698 C CA . ALA A 1 346 ? 11.084 64.425 31.632 1.00 18.90 345 ALA A CA 1
ATOM 2699 C C . ALA A 1 346 ? 11.247 63.140 32.421 1.00 22.04 345 ALA A C 1
ATOM 2700 O O . ALA A 1 346 ? 10.396 62.250 32.377 1.00 20.80 345 ALA A O 1
ATOM 2702 N N . VAL A 1 347 ? 12.360 63.049 33.148 1.00 18.79 346 VAL A N 1
ATOM 2703 C CA . VAL A 1 347 ? 12.698 61.850 33.895 1.00 20.48 346 VAL A CA 1
ATOM 2704 C C . VAL A 1 347 ? 13.166 62.252 35.291 1.00 18.98 346 VAL A C 1
ATOM 2705 O O . VAL A 1 347 ? 13.968 63.171 35.432 1.00 19.64 346 VAL A O 1
ATOM 2709 N N . VAL A 1 348 ? 12.630 61.591 36.315 1.00 17.60 347 VAL A N 1
ATOM 2710 C CA . VAL A 1 348 ? 13.067 61.838 37.695 1.00 18.10 347 VAL A CA 1
ATOM 2711 C C . VAL A 1 348 ? 13.628 60.566 38.311 1.00 22.00 347 VAL A C 1
ATOM 2712 O O . VAL A 1 348 ? 12.993 59.519 38.261 1.00 21.42 347 VAL A O 1
ATOM 2716 N N . LEU A 1 349 ? 14.826 60.668 38.889 1.00 20.11 348 LEU A N 1
ATOM 2717 C CA . LEU A 1 349 ? 15.407 59.589 39.691 1.00 21.16 348 LEU A CA 1
ATOM 2718 C C . LEU A 1 349 ? 15.709 60.123 41.078 1.00 20.41 348 LEU A C 1
ATOM 2719 O O . LEU A 1 349 ? 15.728 61.333 41.296 1.00 20.00 348 LEU A O 1
ATOM 2724 N N . CYS A 1 350 ? 15.949 59.217 42.015 1.00 19.77 349 CYS A N 1
ATOM 2725 C CA . CYS A 1 350 ? 16.364 59.611 43.363 1.00 21.17 349 CYS A CA 1
ATOM 2726 C C . CYS A 1 350 ? 17.099 58.448 43.987 1.00 21.08 349 CYS A C 1
ATOM 2727 O O . CYS A 1 350 ? 16.517 57.390 44.239 1.00 20.88 349 CYS A O 1
ATOM 2730 N N . PHE A 1 351 ? 18.393 58.653 44.213 1.00 20.19 350 PHE A N 1
ATOM 2731 C CA . PHE A 1 351 ? 19.279 57.590 44.638 1.00 22.90 350 PHE A CA 1
ATOM 2732 C C . PHE A 1 351 ? 20.446 58.225 45.379 1.00 21.91 350 PHE A C 1
ATOM 2733 O O . PHE A 1 351 ? 20.557 59.450 45.440 1.00 21.47 350 PHE A O 1
ATOM 2741 N N . ARG A 1 352 ? 21.298 57.388 45.956 1.00 20.47 351 ARG A N 1
ATOM 2742 C CA . ARG A 1 352 ? 22.442 57.863 46.715 1.00 20.50 351 ARG A CA 1
ATOM 2743 C C . ARG A 1 352 ? 23.493 58.330 45.719 1.00 21.16 351 ARG A C 1
ATOM 2744 O O . ARG A 1 352 ? 23.898 57.570 44.848 1.00 24.98 351 ARG A O 1
ATOM 2752 N N . THR A 1 353 ? 23.919 59.580 45.814 1.00 20.02 352 THR A N 1
ATOM 2753 C CA . THR A 1 353 ? 24.969 60.037 44.917 1.00 20.30 352 THR A CA 1
ATOM 2754 C C . THR A 1 353 ? 26.111 60.736 45.654 1.00 21.49 352 THR A C 1
ATOM 2755 O O . THR A 1 353 ? 26.024 61.029 46.845 1.00 20.38 352 THR A O 1
ATOM 2759 N N . GLN A 1 354 ? 27.198 60.969 44.931 1.00 20.32 353 GLN A N 1
ATOM 2760 C CA . GLN A 1 354 ? 28.240 61.868 45.384 1.00 21.35 353 GLN A CA 1
ATOM 2761 C C . GLN A 1 354 ? 28.442 62.823 44.233 1.00 20.55 353 GLN A C 1
ATOM 2762 O O . GLN A 1 354 ? 29.166 62.515 43.276 1.00 21.33 353 GLN A O 1
ATOM 2768 N N . ILE A 1 355 ? 27.764 63.966 44.300 1.00 19.72 354 ILE A N 1
ATOM 2769 C CA . ILE A 1 355 ? 27.662 64.833 43.123 1.00 21.24 354 ILE A CA 1
ATOM 2770 C C . ILE A 1 355 ? 29.039 65.220 42.599 1.00 19.62 354 ILE A C 1
ATOM 2771 O O . ILE A 1 355 ? 29.261 65.285 41.384 1.00 19.53 354 ILE A O 1
ATOM 2776 N N . PHE A 1 356 ? 29.977 65.421 43.519 1.00 20.88 355 PHE A N 1
ATOM 2777 C CA . PHE A 1 356 ? 31.303 65.921 43.158 1.00 21.05 355 PHE A CA 1
ATOM 2778 C C . PHE A 1 356 ? 32.099 65.013 42.224 1.00 20.63 355 PHE A C 1
ATOM 2779 O O . PHE A 1 356 ? 33.057 65.475 41.615 1.00 23.40 355 PHE A O 1
ATOM 2787 N N . VAL A 1 357 ? 31.718 63.740 42.106 1.00 19.27 356 VAL A N 1
ATOM 2788 C CA . VAL A 1 357 ? 32.421 62.846 41.179 1.00 19.53 356 VAL A CA 1
ATOM 2789 C C . VAL A 1 357 ? 31.620 62.624 39.892 1.00 22.19 356 VAL A C 1
ATOM 2790 O O . VAL A 1 357 ? 31.964 61.774 39.057 1.00 24.15 356 VAL A O 1
ATOM 2794 N N . THR A 1 358 ? 30.569 63.415 39.727 1.00 18.90 357 THR A N 1
ATOM 2795 C CA . THR A 1 358 ? 29.765 63.358 38.510 1.00 20.16 357 THR A CA 1
ATOM 2796 C C . THR A 1 358 ? 29.810 64.710 37.793 1.00 21.49 357 THR A C 1
ATOM 2797 O O . THR A 1 358 ? 30.529 65.612 38.216 1.00 22.62 357 THR A O 1
ATOM 2801 N N . ARG A 1 359 ? 29.057 64.870 36.707 1.00 24.38 358 ARG A N 1
ATOM 2802 C CA . ARG A 1 359 ? 29.080 66.160 36.017 1.00 20.91 358 ARG A CA 1
ATOM 2803 C C . ARG A 1 359 ? 27.711 66.856 36.008 1.00 23.25 358 ARG A C 1
ATOM 2804 O O . ARG A 1 359 ? 27.457 67.726 35.181 1.00 23.10 358 ARG A O 1
ATOM 2812 N N . SER A 1 360 ? 26.850 66.481 36.954 1.00 21.07 359 SER A N 1
ATOM 2813 C CA . SER A 1 360 ? 25.517 67.076 37.071 1.00 22.52 359 SER A CA 1
ATOM 2814 C C . SER A 1 360 ? 25.537 68.549 37.475 1.00 23.20 359 SER A C 1
ATOM 2815 O O . SER A 1 360 ? 26.453 69.005 38.164 1.00 24.92 359 SER A O 1
ATOM 2818 N N . ASP A 1 361 ? 24.527 69.292 37.028 1.00 21.26 360 ASP A N 1
ATOM 2819 C CA . ASP A 1 361 ? 24.285 70.630 37.542 1.00 21.62 360 ASP A CA 1
ATOM 2820 C C . ASP A 1 361 ? 23.586 70.484 38.886 1.00 21.60 360 ASP A C 1
ATOM 2821 O O . ASP A 1 361 ? 23.037 69.425 39.197 1.00 22.14 360 ASP A O 1
ATOM 2826 N N . VAL A 1 362 ? 23.610 71.555 39.673 1.00 19.95 361 VAL A N 1
ATOM 2827 C CA . VAL A 1 362 ? 22.926 71.600 40.969 1.00 19.13 361 VAL A CA 1
ATOM 2828 C C . VAL A 1 362 ? 22.048 72.843 40.944 1.00 20.95 361 VAL A C 1
ATOM 2829 O O . VAL A 1 362 ? 22.549 73.960 40.854 1.00 21.85 361 VAL A O 1
ATOM 2833 N N . VAL A 1 363 ? 20.738 72.647 41.012 1.00 19.25 362 VAL A N 1
ATOM 2834 C CA . VAL A 1 363 ? 19.790 73.749 40.900 1.00 18.45 362 VAL A CA 1
ATOM 2835 C C . VAL A 1 363 ? 19.096 73.918 42.245 1.00 22.16 362 VAL A C 1
ATOM 2836 O O . VAL A 1 363 ? 18.504 72.979 42.768 1.00 21.46 362 VAL A O 1
ATOM 2840 N N . LEU A 1 364 ? 19.229 75.100 42.833 1.00 20.75 363 LEU A N 1
ATOM 2841 C CA . LEU A 1 364 ? 18.713 75.337 44.175 1.00 22.76 363 LEU A CA 1
ATOM 2842 C C . LEU A 1 364 ? 17.329 75.977 44.113 1.00 22.14 363 LEU A C 1
ATOM 2843 O O . LEU A 1 364 ? 17.165 77.055 43.551 1.00 21.41 363 LEU A O 1
ATOM 2848 N N . VAL A 1 365 ? 16.336 75.310 44.689 1.00 21.40 364 VAL A N 1
ATOM 2849 C CA . VAL A 1 365 ? 14.955 75.799 44.611 1.00 21.13 364 VAL A CA 1
ATOM 2850 C C . VAL A 1 365 ? 14.421 76.102 46.000 1.00 23.19 364 VAL A C 1
ATOM 2851 O O . VAL A 1 365 ? 14.334 75.214 46.848 1.00 21.26 364 VAL A O 1
ATOM 2855 N N . SER A 1 366 ? 14.071 77.358 46.238 1.00 22.55 365 SER A N 1
ATOM 2856 C CA . SER A 1 366 ? 13.477 77.724 47.521 1.00 25.01 365 SER A CA 1
ATOM 2857 C C . SER A 1 366 ? 11.974 77.941 47.395 1.00 25.49 365 SER A C 1
ATOM 2858 O O . SER A 1 366 ? 11.436 78.030 46.294 1.00 25.14 365 SER A O 1
ATOM 2861 N N . GLY A 1 367 ? 11.306 78.013 48.539 1.00 24.25 366 GLY A N 1
ATOM 2862 C CA . GLY A 1 367 ? 9.884 78.312 48.569 1.00 27.52 366 GLY A CA 1
ATOM 2863 C C . GLY A 1 367 ? 8.944 77.142 48.361 1.00 27.43 366 GLY A C 1
ATOM 2864 O O . GLY A 1 367 ? 7.733 77.338 48.276 1.00 27.76 366 GLY A O 1
ATOM 2865 N N . ILE A 1 368 ? 9.479 75.928 48.283 1.00 24.82 367 ILE A N 1
ATOM 2866 C CA . ILE A 1 368 ? 8.639 74.755 48.056 1.00 25.17 367 ILE A CA 1
ATOM 2867 C C . ILE A 1 368 ? 7.654 74.520 49.210 1.00 29.86 367 ILE A C 1
ATOM 2868 O O . ILE A 1 368 ? 6.502 74.130 48.987 1.00 28.35 367 ILE A O 1
ATOM 2873 N N . HIS A 1 369 ? 8.094 74.793 50.437 1.00 26.10 368 HIS A N 1
ATOM 2874 C CA . HIS A 1 369 ? 7.228 74.630 51.605 1.00 28.38 368 HIS A CA 1
ATOM 2875 C C . HIS A 1 369 ? 6.008 75.534 51.549 1.00 31.47 368 HIS A C 1
ATOM 2876 O O . HIS A 1 369 ? 4.959 75.203 52.100 1.00 32.64 368 HIS A O 1
ATOM 2883 N N . ARG A 1 370 ? 6.158 76.671 50.881 1.00 30.10 369 ARG A N 1
ATOM 2884 C CA . ARG A 1 370 ? 5.108 77.680 50.792 1.00 32.36 369 ARG A CA 1
ATOM 2885 C C . ARG A 1 370 ? 4.308 77.530 49.500 1.00 35.44 369 ARG A C 1
ATOM 2886 O O . ARG A 1 370 ? 3.326 78.236 49.288 1.00 34.55 369 ARG A O 1
ATOM 2894 N N . GLY A 1 371 ? 4.733 76.616 48.633 1.00 31.76 370 GLY A N 1
ATOM 2895 C CA . GLY A 1 371 ? 4.041 76.390 47.376 1.00 31.98 370 GLY A CA 1
ATOM 2896 C C . GLY A 1 371 ? 4.384 77.430 46.329 1.00 35.89 370 GLY A C 1
ATOM 2897 O O . GLY A 1 371 ? 3.615 77.669 45.393 1.00 37.43 370 GLY A O 1
ATOM 2898 N N . GLU A 1 372 ? 5.547 78.052 46.490 1.00 31.73 371 GLU A N 1
ATOM 2899 C CA . GLU A 1 372 ? 6.018 79.069 45.562 1.00 32.01 371 GLU A CA 1
ATOM 2900 C C . GLU A 1 372 ? 7.475 78.807 45.168 1.00 28.56 371 GLU A C 1
ATOM 2901 O O . GLU A 1 372 ? 8.364 79.568 45.546 1.00 30.18 371 GLU A O 1
ATOM 2907 N N . PRO A 1 373 ? 7.719 77.726 44.412 1.00 29.62 372 PRO A N 1
ATOM 2908 C CA . PRO A 1 373 ? 9.097 77.369 44.054 1.00 25.87 372 PRO A CA 1
ATOM 2909 C C . PRO A 1 373 ? 9.770 78.419 43.180 1.00 29.51 372 PRO A C 1
ATOM 2910 O O . PRO A 1 373 ? 9.181 78.933 42.230 1.00 30.71 372 PRO A O 1
ATOM 2914 N N . GLU A 1 374 ? 11.011 78.739 43.524 1.00 27.00 373 GLU A N 1
ATOM 2915 C CA . GLU A 1 374 ? 11.775 79.747 42.819 1.00 27.15 373 GLU A CA 1
ATOM 2916 C C . GLU A 1 374 ? 13.228 79.293 42.803 1.00 27.48 373 GLU A C 1
ATOM 2917 O O . GLU A 1 374 ? 13.763 78.865 43.829 1.00 23.82 373 GLU A O 1
ATOM 2923 N N . ILE A 1 375 ? 13.861 79.365 41.638 1.00 25.32 374 ILE A N 1
ATOM 2924 C CA . ILE A 1 375 ? 15.270 79.005 41.534 1.00 22.48 374 ILE A CA 1
ATOM 2925 C C . ILE A 1 375 ? 16.128 80.139 42.069 1.00 25.99 374 ILE A C 1
ATOM 2926 O O . ILE A 1 375 ? 16.025 81.272 41.610 1.00 29.20 374 ILE A O 1
ATOM 2931 N N . VAL A 1 376 ? 16.969 79.834 43.053 1.00 24.50 375 VAL A N 1
ATOM 2932 C CA . VAL A 1 376 ? 17.792 80.859 43.696 1.00 24.62 375 VAL A CA 1
ATOM 2933 C C . VAL A 1 376 ? 19.280 80.653 43.445 1.00 26.52 375 VAL A C 1
ATOM 2934 O O . VAL A 1 376 ? 20.111 81.445 43.887 1.00 29.76 375 VAL A O 1
ATOM 2938 N N . GLY A 1 377 ? 19.618 79.585 42.735 1.00 24.93 376 GLY A N 1
ATOM 2939 C CA . GLY A 1 377 ? 20.999 79.351 42.360 1.00 27.24 376 GLY A CA 1
ATOM 2940 C C . GLY A 1 377 ? 21.142 78.212 41.375 1.00 23.38 376 GLY A C 1
ATOM 2941 O O . GLY A 1 377 ? 20.326 77.289 41.354 1.00 24.25 376 GLY A O 1
ATOM 2942 N N . ARG A 1 378 ? 22.177 78.295 40.546 1.00 23.71 377 ARG A N 1
ATOM 2943 C CA . ARG A 1 378 ? 22.516 77.225 39.611 1.00 20.40 377 ARG A CA 1
ATOM 2944 C C . ARG A 1 378 ? 24.018 77.046 39.649 1.00 23.97 377 ARG A C 1
ATOM 2945 O O . ARG A 1 378 ? 24.756 78.015 39.478 1.00 24.35 377 ARG A O 1
ATOM 2953 N N . TYR A 1 379 ? 24.464 75.816 39.890 1.00 21.88 378 TYR A N 1
ATOM 2954 C CA . TYR A 1 379 ? 25.885 75.525 40.094 1.00 22.15 378 TYR A CA 1
ATOM 2955 C C . TYR A 1 379 ? 26.273 74.258 39.352 1.00 21.39 378 TYR A C 1
ATOM 2956 O O . TYR A 1 379 ? 25.403 73.476 38.961 1.00 21.37 378 TYR A O 1
ATOM 2965 N N . ASP A 1 380 ? 27.573 74.058 39.130 1.00 22.26 379 ASP A N 1
ATOM 2966 C CA . ASP A 1 380 ? 28.021 72.761 38.625 1.00 21.88 379 ASP A CA 1
ATOM 2967 C C . ASP A 1 380 ? 28.430 71.812 39.767 1.00 21.20 379 ASP A C 1
ATOM 2968 O O . ASP A 1 380 ? 28.365 72.167 40.946 1.00 22.45 379 ASP A O 1
ATOM 2973 N N . SER A 1 381 ? 28.862 70.609 39.406 1.00 23.40 380 SER A N 1
ATOM 2974 C CA . SER A 1 381 ? 29.157 69.577 40.398 1.00 23.91 380 SER A CA 1
ATOM 2975 C C . SER A 1 381 ? 30.419 69.859 41.206 1.00 22.70 380 SER A C 1
ATOM 2976 O O . SER A 1 381 ? 30.681 69.184 42.200 1.00 22.97 380 SER A O 1
ATOM 2979 N N . LEU A 1 382 ? 31.215 70.825 40.751 1.00 22.65 381 LEU A N 1
ATOM 2980 C CA . LEU A 1 382 ? 32.469 71.163 41.417 1.00 21.43 381 LEU A CA 1
ATOM 2981 C C . LEU A 1 382 ? 32.363 72.437 42.253 1.00 21.52 381 LEU A C 1
ATOM 2982 O O . LEU A 1 382 ? 33.372 72.933 42.762 1.00 23.45 381 LEU A O 1
ATOM 2987 N N . GLY A 1 383 ? 31.149 72.970 42.370 1.00 22.76 382 GLY A N 1
ATOM 2988 C CA . GLY A 1 383 ? 30.902 74.131 43.204 1.00 22.02 382 GLY A CA 1
ATOM 2989 C C . GLY A 1 383 ? 30.941 75.480 42.517 1.00 24.83 382 GLY A C 1
ATOM 2990 O O . GLY A 1 383 ? 30.862 76.502 43.188 1.00 24.95 382 GLY A O 1
ATOM 2991 N N . ASN A 1 384 ? 31.054 75.500 41.188 1.00 24.75 383 ASN A N 1
ATOM 2992 C CA . ASN A 1 384 ? 31.071 76.764 40.449 1.00 24.29 383 ASN A CA 1
ATOM 2993 C C . ASN A 1 384 ? 29.671 77.238 40.119 1.00 25.00 383 ASN A C 1
ATOM 2994 O O . ASN A 1 384 ? 28.825 76.439 39.744 1.00 26.00 383 ASN A O 1
ATOM 2999 N N . SER A 1 385 ? 29.431 78.538 40.252 1.00 25.71 384 SER A N 1
ATOM 3000 C CA . SER A 1 385 ? 28.162 79.105 39.834 1.00 26.14 384 SER A CA 1
ATOM 3001 C C . SER A 1 385 ? 28.067 79.086 38.317 1.00 27.18 384 SER A C 1
ATOM 3002 O O . SER A 1 385 ? 29.066 79.291 37.618 1.00 29.89 384 SER A O 1
ATOM 3005 N N . LEU A 1 386 ? 26.867 78.824 37.814 1.00 25.54 385 LEU A N 1
ATOM 3006 C CA . LEU A 1 386 ? 26.622 78.829 36.375 1.00 28.16 385 LEU A CA 1
ATOM 3007 C C . LEU A 1 386 ? 26.076 80.187 35.955 1.00 32.51 385 LEU A C 1
ATOM 3008 O O . LEU A 1 386 ? 25.837 80.435 34.773 1.00 43.73 385 LEU A O 1
ATOM 3013 N N . GLY A 1 387 ? 25.891 81.067 36.933 1.00 35.42 386 GLY A N 1
ATOM 3014 C CA . GLY A 1 387 ? 25.334 82.384 36.692 1.00 41.83 386 GLY A CA 1
ATOM 3015 C C . GLY A 1 387 ? 23.955 82.524 37.308 1.00 42.09 386 GLY A C 1
ATOM 3016 O O . GLY A 1 387 ? 23.071 81.704 37.057 1.00 47.53 386 GLY A O 1
#

Sequence (380 aa):
FVEALRQNPALISAALSLWQQGKIAPDSWVIDVDQILENGKRLIETARLYGIELYLLTQFGRNPWLAEKLLALGYSGIVAVDYKEARVRRAGLPVAHQGHLVQIPCHQVADAVEQGTDVITVFTLDKAREVSAAAVKAGRIQSVLLKVYSDDDFLYPGQESGFALKVLPEIVAEIQNLPGLHLAGLTHFPCLLWDEAVGKVLPTPNLHTLIQARDQLAKSGIALEQLNAPSATSCTSLPLLAQYGVTHAEPGHALTGTIPANQQGDQPERIALWLSEISHHFRGDSYCYGGGYYRRGHAQHALVFTPENQKITETNLKTVDDSSIDYTLPLAGEFPVSSAVVLCFRTQIFVTRSDVVLVSGIHRGEPEIVGRYDSLGNSLG

Nearest PDB structures (foldseek):
  4kbx-assembly1_A-2  TM=1.002E+00  e=3.506E-81  Escherichia coli K-12
  4xg1-assembly2_C  TM=7.235E-01  e=5.331E-12  Psychromonas ingrahamii 37
  8d2y-assembly1_A-2  TM=6.417E-01  e=8.827E-13  Salmonella enterica subsp. enterica serovar Typhimurium
  6knh-assembly1_B  TM=6.785E-01  e=1.835E-10  Staphylococcus aureus subsp. aureus Mu50
  6knh-assembly2_C-2  TM=6.288E-01  e=1.319E-09  Staphylococcus aureus subsp. aureus Mu50